Protein AF-0000000078269545 (afdb_homodimer)

Radius of gyration: 24.34 Å; Cα contacts (8 Å, |Δi|>4): 1050; chains: 2; bounding box: 61×66×59 Å

Secondary structure (DSSP, 8-state):
-----EEPPPPTT-HHHHHHHHT----HHHHHHHHHHHHHHHHHH----EEEE--SSHHHHHHHHHHHHTT--EEEEB---TT--HHHHHHHHHHHHHH-BPPTT----SB---HHHHHHHHHHHHHHS----HHHHHHHHHHHHHHHHHHHHHHTT-EEBP---HHHHHHT-S-TTTS--SEETTTTS-HHHHHHHHHHHHTT-S--HHHHHHHHSPP--SSSS-S-HHHHHT-S-HHHHHHHHHHHHHHHHHHHHSPPPHHHHHHHHHHTTSHHHHHHHH-HHHHH-SEEE-GGGS--/-----EEPPPPTT-HHHHHHHHT----HHHHHHHHHHHHHHHHHHT---EEEE--SSHHHHHHHHHHHHTT--EEEEB---TT--HHHHHHHHHHHHHH-BPPTT----SB---HHHHHHHHHHHHHHS----HHHHHHHHHHHHHHHHHHHHHHTT-EEBP---HHHHHHT-S-TTTS--SEETTTTS-HHHHHHHHHHHHTT-S--HHHHHHHHSPP--SSSS-S-HHHHHT-S-HHHHHHHHHHHHHHHHHHHHSPPPHHHHHHHHHHTTSHHHHHHHH-HHHHH-SEEE-GGGS--

Solvent-accessible surface area (backbone atoms only — not comparable to full-atom values): 31669 Å² total; per-residue (Å²): 130,80,55,47,48,72,46,75,81,79,58,90,83,42,32,67,60,53,46,55,40,69,61,59,71,66,45,72,52,42,53,50,30,53,54,44,27,56,53,49,49,39,62,74,68,68,42,65,30,38,22,36,68,26,64,26,38,45,51,33,34,42,52,39,46,48,32,35,75,69,70,42,44,25,46,57,32,23,65,45,42,84,61,45,47,71,68,40,49,49,42,11,46,43,35,40,70,73,28,61,34,49,48,91,92,55,86,67,78,39,71,44,77,41,34,67,61,47,51,50,52,53,48,56,49,39,73,71,47,71,75,79,46,61,65,54,53,23,41,49,52,40,29,52,53,33,55,53,43,52,48,53,11,58,73,58,47,32,38,29,45,26,58,53,29,23,58,35,60,53,33,42,67,63,38,85,72,13,71,60,36,51,35,20,71,39,33,51,36,37,58,65,34,50,54,49,40,42,55,58,48,38,74,70,43,96,72,34,61,46,50,51,52,18,66,72,45,80,59,56,82,63,44,62,73,62,91,29,45,44,68,75,38,60,42,92,40,67,63,53,48,52,50,54,48,48,53,45,32,50,51,52,46,44,44,75,77,39,86,61,51,72,68,55,48,51,50,48,55,55,45,49,69,34,42,47,46,36,30,31,72,72,28,50,66,71,74,67,49,52,46,29,36,39,67,75,63,38,78,107,130,80,53,48,48,72,46,77,79,78,57,90,83,42,31,67,59,53,46,54,41,69,61,58,70,65,44,71,53,42,52,50,30,53,53,43,28,56,53,49,48,37,63,74,68,69,43,66,29,38,21,34,68,26,63,25,37,44,51,34,32,41,53,41,44,48,32,36,74,68,70,42,43,25,45,57,32,22,65,47,42,84,60,46,48,70,67,40,50,50,41,9,44,45,33,39,71,73,27,60,34,50,48,93,91,55,86,67,77,40,71,44,77,40,34,67,59,49,50,52,54,52,48,57,48,37,74,70,46,71,76,79,46,61,66,53,51,23,41,49,51,40,30,52,52,32,54,51,43,53,50,53,10,59,73,57,47,32,40,30,45,26,57,52,29,23,59,34,60,54,33,42,65,63,40,87,70,14,71,58,36,51,35,20,71,40,33,50,37,36,58,64,33,49,55,51,41,41,54,58,47,37,76,72,42,96,74,33,61,47,52,51,53,18,65,70,46,82,60,56,84,64,44,62,72,64,91,30,45,44,68,75,38,61,42,93,42,67,63,53,47,52,48,54,50,48,53,45,32,50,52,51,47,45,45,76,78,37,85,62,51,72,66,52,48,52,48,49,55,54,46,50,69,35,42,48,46,37,30,31,72,73,29,49,65,72,73,66,47,53,44,28,35,38,66,77,62,37,80,106

Organism: Desulfomicrobium norvegicum (strain DSM 1741 / NCIMB 8310) (NCBI:txid52561)

Structure (mmCIF, N/CA/C/O backbone):
data_AF-0000000078269545-model_v1
#
loop_
_entity.id
_entity.type
_entity.pdbx_description
1 polymer 'NH(3)-dependent NAD(+) synthetase'
#
loop_
_atom_site.group_PDB
_atom_site.id
_atom_site.type_symbol
_atom_site.label_atom_id
_atom_site.label_alt_id
_atom_site.label_comp_id
_atom_site.label_asym_id
_atom_site.label_entity_id
_atom_site.label_seq_id
_atom_site.pdbx_PDB_ins_code
_atom_site.Cartn_x
_atom_site.Cartn_y
_atom_site.Cartn_z
_atom_site.occupancy
_atom_site.B_iso_or_equiv
_atom_site.auth_seq_id
_atom_site.auth_comp_id
_atom_site.auth_asym_id
_atom_site.auth_atom_id
_atom_site.pdbx_PDB_model_num
ATOM 1 N N . MET A 1 1 ? 18.266 13.617 22.672 1 39.69 1 MET A N 1
ATOM 2 C CA . MET A 1 1 ? 16.922 13.102 22.859 1 39.69 1 MET A CA 1
ATOM 3 C C . MET A 1 1 ? 16.641 11.945 21.906 1 39.69 1 MET A C 1
ATOM 5 O O . MET A 1 1 ? 17.078 11.969 20.75 1 39.69 1 MET A O 1
ATOM 9 N N . ALA A 1 2 ? 16.234 10.906 22.422 1 49.22 2 ALA A N 1
ATOM 10 C CA . ALA A 1 2 ? 16.047 9.68 21.641 1 49.22 2 ALA A CA 1
ATOM 11 C C . ALA A 1 2 ? 15 9.859 20.547 1 49.22 2 ALA A C 1
ATOM 13 O O . ALA A 1 2 ? 13.992 10.539 20.766 1 49.22 2 ALA A O 1
ATOM 14 N N . ALA A 1 3 ? 15.336 9.664 19.297 1 65 3 ALA A N 1
ATOM 15 C CA . ALA A 1 3 ? 14.391 9.711 18.188 1 65 3 ALA A CA 1
ATOM 16 C C . ALA A 1 3 ? 13.109 8.945 18.516 1 65 3 ALA A C 1
ATOM 18 O O . ALA A 1 3 ? 13.133 8.008 19.312 1 65 3 ALA A O 1
ATOM 19 N N . LEU A 1 4 ? 11.938 9.547 18.234 1 76.12 4 LEU A N 1
ATOM 20 C CA . LEU A 1 4 ? 10.648 8.898 18.438 1 76.12 4 LEU A CA 1
ATOM 21 C C . LEU A 1 4 ? 10.664 7.469 17.906 1 76.12 4 LEU A C 1
ATOM 23 O O . LEU A 1 4 ? 11.234 7.207 16.844 1 76.12 4 LEU A O 1
ATOM 27 N N . PRO A 1 5 ? 10.133 6.668 18.688 1 81.44 5 PRO A N 1
ATOM 28 C CA . PRO A 1 5 ? 10.07 5.277 18.219 1 81.44 5 PRO A CA 1
ATOM 29 C C . PRO A 1 5 ? 9.031 5.062 17.141 1 81.44 5 PRO A C 1
ATOM 31 O O . PRO A 1 5 ? 8.156 5.91 16.938 1 81.44 5 PRO A O 1
ATOM 34 N N . ARG A 1 6 ? 9.195 4.016 16.469 1 86.12 6 ARG A N 1
ATOM 35 C CA . ARG A 1 6 ? 8.211 3.566 15.484 1 86.12 6 ARG A CA 1
ATOM 36 C C . ARG A 1 6 ? 7.086 2.791 16.156 1 86.12 6 ARG A C 1
ATOM 38 O O . ARG A 1 6 ? 7.254 2.285 17.281 1 86.12 6 ARG A O 1
ATOM 45 N N . MET A 1 7 ? 5.965 2.793 15.508 1 84.12 7 MET A N 1
ATOM 46 C CA . MET A 1 7 ? 4.883 1.938 15.992 1 84.12 7 MET A CA 1
ATOM 47 C C . MET A 1 7 ? 4.023 1.438 14.836 1 84.12 7 MET A C 1
ATOM 49 O O . MET A 1 7 ? 4.082 1.985 13.734 1 84.12 7 MET A O 1
ATOM 53 N N . GLU A 1 8 ? 3.271 0.365 15.133 1 86.75 8 GLU A N 1
ATOM 54 C CA . GLU A 1 8 ? 2.332 -0.185 14.156 1 86.75 8 GLU A CA 1
ATOM 55 C C . GLU A 1 8 ? 1.019 0.593 14.156 1 86.75 8 GLU A C 1
ATOM 57 O O . GLU A 1 8 ? 0.672 1.235 15.156 1 86.75 8 GLU A O 1
ATOM 62 N N . CYS A 1 9 ? 0.39 0.552 13.023 1 91.62 9 CYS A N 1
ATOM 63 C CA . CYS A 1 9 ? -0.946 1.136 12.977 1 91.62 9 CYS A CA 1
ATOM 64 C C . CYS A 1 9 ? -1.859 0.495 14.016 1 91.62 9 CYS A C 1
ATOM 66 O O . CYS A 1 9 ? -1.91 -0.73 14.133 1 91.62 9 CYS A O 1
ATOM 68 N N . PRO A 1 10 ? -2.59 1.271 14.789 1 94.19 10 PRO A N 1
ATOM 69 C CA . PRO A 1 10 ? -3.502 0.686 15.773 1 94.19 10 PRO A CA 1
ATOM 70 C C . PRO A 1 10 ? -4.598 -0.167 15.133 1 94.19 10 PRO A C 1
ATOM 72 O O . PRO A 1 10 ? -5.082 0.161 14.047 1 94.19 10 PRO A O 1
ATOM 75 N N . ARG A 1 11 ? -4.922 -1.217 15.828 1 94 11 ARG A N 1
ATOM 76 C CA . ARG A 1 11 ? -6.102 -1.974 15.422 1 94 11 ARG A CA 1
ATOM 77 C C . ARG A 1 11 ? -7.375 -1.155 15.617 1 94 11 ARG A C 1
ATOM 79 O O . ARG A 1 11 ? -7.465 -0.354 16.547 1 94 11 ARG A O 1
ATOM 86 N N . ASP A 1 12 ? -8.352 -1.466 14.875 1 95.62 12 ASP A N 1
ATOM 87 C CA . ASP A 1 12 ? -9.578 -0.68 14.914 1 95.62 12 ASP A CA 1
ATOM 88 C C . ASP A 1 12 ? -10.242 -0.772 16.281 1 95.62 12 ASP A C 1
ATOM 90 O O . ASP A 1 12 ? -10.898 0.176 16.734 1 95.62 12 ASP A O 1
ATOM 94 N N . ASP A 1 13 ? -10.07 -1.902 16.969 1 96.06 13 ASP A N 1
ATOM 95 C CA . ASP A 1 13 ? -10.773 -2.104 18.219 1 96.06 13 ASP A CA 1
ATOM 96 C C . ASP A 1 13 ? -9.898 -1.71 19.406 1 96.06 13 ASP A C 1
ATOM 98 O O . ASP A 1 13 ? -10.266 -1.96 20.562 1 96.06 13 ASP A O 1
ATOM 102 N N . ASP A 1 14 ? -8.727 -1.165 19.156 1 96.94 14 ASP A N 1
ATOM 103 C CA . ASP A 1 14 ? -7.883 -0.679 20.234 1 96.94 14 ASP A CA 1
ATOM 104 C C . ASP A 1 14 ? -8.258 0.746 20.641 1 96.94 14 ASP A C 1
ATOM 106 O O . ASP A 1 14 ? -7.465 1.673 20.484 1 96.94 14 ASP A O 1
ATOM 110 N N . PHE A 1 15 ? -9.414 0.857 21.25 1 97.88 15 PHE A N 1
ATOM 111 C CA . PHE A 1 15 ? -10.016 2.15 21.547 1 97.88 15 PHE A CA 1
ATOM 112 C C . PHE A 1 15 ? -9.164 2.932 22.531 1 97.88 15 PHE A C 1
ATOM 114 O O . PHE A 1 15 ? -9.094 4.16 22.469 1 97.88 15 PHE A O 1
ATOM 121 N N . ALA A 1 16 ? -8.523 2.27 23.453 1 97.62 16 ALA A N 1
ATOM 122 C CA . ALA A 1 16 ? -7.656 2.941 24.406 1 97.62 16 ALA A CA 1
ATOM 123 C C . ALA A 1 16 ? -6.492 3.637 23.719 1 97.62 16 ALA A C 1
ATOM 125 O O . ALA A 1 16 ? -6.168 4.785 24.031 1 97.62 16 ALA A O 1
ATOM 126 N N . LEU A 1 17 ? -5.891 2.934 22.797 1 97.56 17 LEU A N 1
ATOM 127 C CA . LEU A 1 17 ? -4.77 3.508 22.062 1 97.56 17 LEU A CA 1
ATOM 128 C C . LEU A 1 17 ? -5.223 4.684 21.203 1 97.56 17 LEU A C 1
ATOM 130 O O . LEU A 1 17 ? -4.527 5.699 21.125 1 97.56 17 LEU A O 1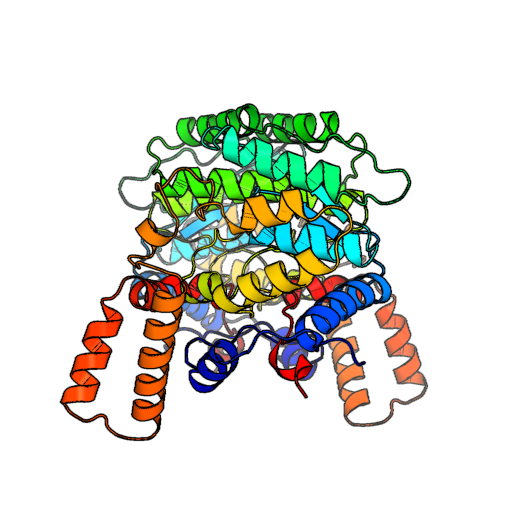
ATOM 134 N N . TRP A 1 18 ? -6.383 4.551 20.578 1 98.31 18 TRP A N 1
ATOM 135 C CA . TRP A 1 18 ? -6.922 5.652 19.797 1 98.31 18 TRP A CA 1
ATOM 136 C C . TRP A 1 18 ? -7.141 6.887 20.656 1 98.31 18 TRP A C 1
ATOM 138 O O . TRP A 1 18 ? -6.836 8.008 20.25 1 98.31 18 TRP A O 1
ATOM 148 N N . LEU A 1 19 ? -7.66 6.691 21.844 1 98.44 19 LEU A N 1
ATOM 149 C CA . LEU A 1 19 ? -7.887 7.793 22.766 1 98.44 19 LEU A CA 1
ATOM 150 C C . LEU A 1 19 ? -6.57 8.438 23.188 1 98.44 19 LEU A C 1
ATOM 152 O O . LEU A 1 19 ? -6.473 9.664 23.281 1 98.44 19 LEU A O 1
ATOM 156 N N . ASP A 1 20 ? -5.547 7.605 23.422 1 97.81 20 ASP A N 1
ATOM 157 C CA . ASP A 1 20 ? -4.227 8.125 23.75 1 97.81 20 ASP A CA 1
ATOM 158 C C . ASP A 1 20 ? -3.691 9.031 22.641 1 97.81 20 ASP A C 1
ATOM 160 O O . ASP A 1 20 ? -3.117 10.086 22.922 1 97.81 20 ASP A O 1
ATOM 164 N N . LEU A 1 21 ? -3.852 8.602 21.422 1 98 21 LEU A N 1
ATOM 165 C CA . LEU A 1 21 ? -3.355 9.352 20.266 1 98 21 LEU A CA 1
ATOM 166 C C . LEU A 1 21 ? -4.121 10.664 20.109 1 98 21 LEU A C 1
ATOM 168 O O . LEU A 1 21 ? -3.531 11.703 19.797 1 98 21 LEU A O 1
ATOM 172 N N . LEU A 1 22 ? -5.426 10.602 20.375 1 98.31 22 LEU A N 1
ATOM 173 C CA . LEU A 1 22 ? -6.254 11.797 20.266 1 98.31 22 LEU A CA 1
ATOM 174 C C . LEU A 1 22 ? -5.949 12.781 21.391 1 98.31 22 LEU A C 1
ATOM 176 O O . LEU A 1 22 ? -6.34 13.945 21.328 1 98.31 22 LEU A O 1
ATOM 180 N N . ALA A 1 23 ? -5.234 12.359 22.406 1 97.44 23 ALA A N 1
ATOM 181 C CA . ALA A 1 23 ? -4.945 13.195 23.562 1 97.44 23 ALA A CA 1
ATOM 182 C C . ALA A 1 23 ? -3.566 13.844 23.453 1 97.44 23 ALA A C 1
ATOM 184 O O . ALA A 1 23 ? -3.15 14.594 24.328 1 97.44 23 ALA A O 1
ATOM 185 N N . ILE A 1 24 ? -2.906 13.547 22.406 1 96.44 24 ILE A N 1
ATOM 186 C CA . ILE A 1 24 ? -1.592 14.141 22.172 1 96.44 24 ILE A CA 1
ATOM 187 C C . ILE A 1 24 ? -1.706 15.664 22.188 1 96.44 24 ILE A C 1
ATOM 189 O O . ILE A 1 24 ? -2.617 16.234 21.594 1 96.44 24 ILE A O 1
ATOM 193 N N . GLU A 1 25 ? -0.788 16.328 22.844 1 95.94 25 GLU A N 1
ATOM 194 C CA . GLU A 1 25 ? -0.771 17.781 22.938 1 95.94 25 GLU A CA 1
ATOM 195 C C . GLU A 1 25 ? 0.39 18.375 22.141 1 95.94 25 GLU A C 1
ATOM 197 O O . GLU A 1 25 ? 1.48 17.797 22.109 1 95.94 25 GLU A O 1
ATOM 202 N N . PRO A 1 26 ? 0.108 19.516 21.516 1 96.81 26 PRO A N 1
ATOM 203 C CA . PRO A 1 26 ? 1.213 20.188 20.844 1 96.81 26 PRO A CA 1
ATOM 204 C C . PRO A 1 26 ? 2.266 20.719 21.812 1 96.81 26 PRO A C 1
ATOM 206 O O . PRO A 1 26 ? 1.926 21.188 22.891 1 96.81 26 PRO A O 1
ATOM 209 N N . SER A 1 27 ? 3.492 20.594 21.5 1 96.44 27 SER A N 1
ATOM 210 C CA . SER A 1 27 ? 4.598 21.125 22.297 1 96.44 27 SER A CA 1
ATOM 211 C C . SER A 1 27 ? 5.848 21.312 21.438 1 96.44 27 SER A C 1
ATOM 213 O O . SER A 1 27 ? 5.977 20.703 20.375 1 96.44 27 SER A O 1
ATOM 215 N N . GLU A 1 28 ? 6.723 22.172 21.953 1 96 28 GLU A N 1
ATOM 216 C CA . GLU A 1 28 ? 8.023 22.344 21.312 1 96 28 GLU A CA 1
ATOM 217 C C . GLU A 1 28 ? 8.805 21.031 21.281 1 96 28 GLU A C 1
ATOM 219 O O . GLU A 1 28 ? 9.523 20.75 20.312 1 96 28 GLU A O 1
ATOM 224 N N . GLN A 1 29 ? 8.625 20.297 22.297 1 95.25 29 GLN A N 1
ATOM 225 C CA . GLN A 1 29 ? 9.32 19.016 22.391 1 95.25 29 GLN A CA 1
ATOM 226 C C . GLN A 1 29 ? 8.852 18.062 21.297 1 95.25 29 GLN A C 1
ATOM 228 O O . GLN A 1 29 ? 9.664 17.375 20.688 1 95.25 29 GLN A O 1
ATOM 233 N N . LEU A 1 30 ? 7.555 18 21.062 1 96.25 30 LEU A N 1
ATOM 234 C CA . LEU A 1 30 ? 7.027 17.141 20 1 96.25 30 LEU A CA 1
ATOM 235 C C . LEU A 1 30 ? 7.527 17.594 18.641 1 96.25 30 LEU A C 1
ATOM 237 O O . LEU A 1 30 ? 7.918 16.766 17.812 1 96.25 30 LEU A O 1
ATOM 241 N N . LEU A 1 31 ? 7.535 18.891 18.438 1 97.31 31 LEU A N 1
ATOM 242 C CA . LEU A 1 31 ? 8.031 19.438 17.188 1 97.31 31 LEU A CA 1
ATOM 243 C C . LEU A 1 31 ? 9.492 19.047 16.953 1 97.31 31 LEU A C 1
ATOM 245 O O . LEU A 1 31 ? 9.844 18.578 15.867 1 97.31 31 LEU A O 1
ATOM 249 N N . ASP A 1 32 ? 10.312 19.172 17.969 1 96.38 32 ASP A N 1
ATOM 250 C CA . ASP A 1 32 ? 11.727 18.812 17.875 1 96.38 32 ASP A CA 1
ATOM 251 C C . ASP A 1 32 ? 11.898 17.312 17.656 1 96.38 32 ASP A C 1
ATOM 253 O O . ASP A 1 32 ? 12.75 16.891 16.875 1 96.38 32 ASP A O 1
ATOM 257 N N . ALA A 1 33 ? 11.102 16.547 18.328 1 95.69 33 ALA A N 1
ATOM 258 C CA . ALA A 1 33 ? 11.188 15.094 18.234 1 95.69 33 ALA A CA 1
ATOM 259 C C . ALA A 1 33 ? 10.844 14.625 16.828 1 95.69 33 ALA A C 1
ATOM 261 O O . ALA A 1 33 ? 11.445 13.664 16.328 1 95.69 33 ALA A O 1
ATOM 262 N N . LEU A 1 34 ? 9.891 15.219 16.219 1 96.56 34 LEU A N 1
ATOM 263 C CA . LEU A 1 34 ? 9.539 14.883 14.844 1 96.56 34 LEU A CA 1
ATOM 264 C C . LEU A 1 34 ? 10.711 15.164 13.898 1 96.56 34 LEU A C 1
ATOM 266 O O . LEU A 1 34 ? 11.047 14.328 13.055 1 96.56 34 LEU A O 1
ATOM 270 N N . GLY A 1 35 ? 11.312 16.344 14.023 1 96.56 35 GLY A N 1
ATOM 271 C CA . GLY A 1 35 ? 12.484 16.672 13.234 1 96.56 35 GLY A CA 1
ATOM 272 C C . GLY A 1 35 ? 13.641 15.711 13.461 1 96.56 35 GLY A C 1
ATOM 273 O O . GLY A 1 35 ? 14.289 15.281 12.5 1 96.56 35 GLY A O 1
ATOM 274 N N . ASP A 1 36 ? 13.883 15.367 14.766 1 95.81 36 ASP A N 1
ATOM 275 C CA . ASP A 1 36 ? 14.938 14.422 15.109 1 95.81 36 ASP A CA 1
ATOM 276 C C . ASP A 1 36 ? 14.688 13.062 14.461 1 95.81 36 ASP A C 1
ATOM 278 O O . ASP A 1 36 ? 15.625 12.422 13.969 1 95.81 36 ASP A O 1
ATOM 282 N N . PHE A 1 37 ? 13.477 12.641 14.484 1 96.38 37 PHE A N 1
ATOM 283 C CA . PHE A 1 37 ? 13.125 11.359 13.875 1 96.38 37 PHE A CA 1
ATOM 284 C C . PHE A 1 37 ? 13.461 11.352 12.391 1 96.38 37 PHE A C 1
ATOM 286 O O . PHE A 1 37 ? 14.078 10.406 11.891 1 96.38 37 PHE A O 1
ATOM 293 N N . LEU A 1 38 ? 13.047 12.344 11.695 1 96.75 38 LEU A N 1
ATOM 294 C CA . LEU A 1 38 ? 13.258 12.422 10.25 1 96.75 38 LEU A CA 1
ATOM 295 C C . LEU A 1 38 ? 14.742 12.438 9.914 1 96.75 38 LEU A C 1
ATOM 297 O O . LEU A 1 38 ? 15.18 11.781 8.961 1 96.75 38 LEU A O 1
ATOM 301 N N . GLN A 1 39 ? 15.492 13.164 10.703 1 96.19 39 GLN A N 1
ATOM 302 C CA . GLN A 1 39 ? 16.938 13.219 10.5 1 96.19 39 GLN A CA 1
ATOM 303 C C . GLN A 1 39 ? 17.578 11.859 10.742 1 96.19 39 GLN A C 1
ATOM 305 O O . GLN A 1 39 ? 18.375 11.383 9.93 1 96.19 39 GLN A O 1
ATOM 310 N N . GLU A 1 40 ? 17.234 11.258 11.812 1 94.81 40 GLU A N 1
ATOM 311 C CA . GLU A 1 40 ? 17.812 9.984 12.195 1 94.81 40 GLU A CA 1
ATOM 312 C C . GLU A 1 40 ? 17.422 8.875 11.219 1 94.81 40 GLU A C 1
ATOM 314 O O . GLU A 1 40 ? 18.219 8.008 10.891 1 94.81 40 GLU A O 1
ATOM 319 N N . TYR A 1 41 ? 16.172 8.891 10.82 1 94.31 41 TYR A N 1
ATOM 320 C CA . TYR A 1 41 ? 15.703 7.871 9.891 1 94.31 41 TYR A CA 1
ATOM 321 C C . TYR A 1 41 ? 16.5 7.918 8.586 1 94.31 41 TYR A C 1
ATOM 323 O O . TYR A 1 41 ? 16.938 6.883 8.078 1 94.31 41 TYR A O 1
ATOM 331 N N . LEU A 1 42 ? 16.656 9.062 8.062 1 94 42 LEU A N 1
ATOM 332 C CA . LEU A 1 42 ? 17.391 9.195 6.812 1 94 42 LEU A CA 1
ATOM 333 C C . LEU A 1 42 ? 18.828 8.719 6.98 1 94 42 LEU A C 1
ATOM 335 O O . LEU A 1 42 ? 19.359 8.008 6.129 1 94 42 LEU A O 1
ATOM 339 N N . ARG A 1 43 ? 19.438 9.086 8.023 1 92.94 43 ARG A N 1
ATOM 340 C CA . ARG A 1 43 ? 20.828 8.727 8.297 1 92.94 43 ARG A CA 1
ATOM 341 C C . ARG A 1 43 ? 20.969 7.215 8.477 1 92.94 43 ARG A C 1
ATOM 343 O O . ARG A 1 43 ? 21.844 6.59 7.855 1 92.94 43 ARG A O 1
ATOM 350 N N . SER A 1 44 ? 20.094 6.637 9.211 1 91.88 44 SER A N 1
ATOM 351 C CA . SER A 1 44 ? 20.25 5.238 9.602 1 91.88 44 SER A CA 1
ATOM 352 C C . SER A 1 44 ? 19.797 4.305 8.477 1 91.88 44 SER A C 1
ATOM 354 O O . SER A 1 44 ? 20.266 3.172 8.383 1 91.88 44 SER A O 1
ATOM 356 N N . SER A 1 45 ? 18.906 4.75 7.629 1 90.69 45 SER A N 1
ATOM 357 C CA . SER A 1 45 ? 18.391 3.918 6.547 1 90.69 45 SER A CA 1
ATOM 358 C C . SER A 1 45 ? 19.375 3.867 5.379 1 90.69 45 SER A C 1
ATOM 360 O O . SER A 1 45 ? 19.281 2.99 4.52 1 90.69 45 SER A O 1
ATOM 362 N N . GLY A 1 46 ? 20.266 4.805 5.324 1 90.88 46 GLY A N 1
ATOM 363 C CA . GLY A 1 46 ? 21.188 4.895 4.203 1 90.88 46 GLY A CA 1
ATOM 364 C C . GLY A 1 46 ? 20.562 5.531 2.973 1 90.88 46 GLY A C 1
ATOM 365 O O . GLY A 1 46 ? 21.219 5.617 1.924 1 90.88 46 GLY A O 1
ATOM 366 N N . LEU A 1 47 ? 19.375 5.949 3.041 1 93.12 47 LEU A N 1
ATOM 367 C CA . LEU A 1 47 ? 18.703 6.66 1.954 1 93.12 47 LEU A CA 1
ATOM 368 C C . LEU A 1 47 ? 19.266 8.07 1.812 1 93.12 47 LEU A C 1
ATOM 370 O O . LEU A 1 47 ? 19.828 8.617 2.76 1 93.12 47 LEU A O 1
ATOM 374 N N . LYS A 1 48 ? 19.031 8.688 0.681 1 94.44 48 LYS A N 1
ATOM 375 C CA . LYS A 1 48 ? 19.719 9.945 0.383 1 94.44 48 LYS A CA 1
ATOM 376 C C . LYS A 1 48 ? 18.781 11.141 0.559 1 94.44 48 LYS A C 1
ATOM 378 O O . LYS A 1 48 ? 19.234 12.25 0.822 1 94.44 48 LYS A O 1
ATOM 383 N N . THR A 1 49 ? 17.484 10.891 0.349 1 96.75 49 THR A N 1
ATOM 384 C CA . THR A 1 49 ? 16.578 12.031 0.34 1 96.75 49 THR A CA 1
ATOM 385 C C . THR A 1 49 ? 15.141 11.586 0.547 1 96.75 49 THR A C 1
ATOM 387 O O . THR A 1 49 ? 14.805 10.43 0.289 1 96.75 49 THR A O 1
ATOM 390 N N . TYR A 1 50 ? 14.367 12.445 1.091 1 97.38 50 TYR A N 1
ATOM 391 C CA . TYR A 1 50 ? 12.922 12.281 1.034 1 97.38 50 TYR A CA 1
ATOM 392 C C . TYR A 1 50 ? 12.359 12.82 -0.276 1 97.38 50 TYR A C 1
ATOM 394 O O . TYR A 1 50 ? 12.93 13.75 -0.866 1 97.38 50 TYR A O 1
ATOM 402 N N . VAL A 1 51 ? 11.312 12.227 -0.78 1 97.44 51 VAL A N 1
ATOM 403 C CA . VAL A 1 51 ? 10.547 12.711 -1.922 1 97.44 51 VAL A CA 1
ATOM 404 C C . VAL A 1 51 ? 9.094 12.938 -1.511 1 97.44 51 VAL A C 1
ATOM 406 O O . VAL A 1 51 ? 8.477 12.07 -0.879 1 97.44 51 VAL A O 1
ATOM 409 N N . MET A 1 52 ? 8.531 14.109 -1.823 1 96.94 52 MET A N 1
ATOM 410 C CA . MET A 1 52 ? 7.172 14.383 -1.368 1 96.94 52 MET A CA 1
ATOM 411 C C . MET A 1 52 ? 6.441 15.297 -2.348 1 96.94 52 MET A C 1
ATOM 413 O O . MET A 1 52 ? 7.078 16.047 -3.082 1 96.94 52 MET A O 1
ATOM 417 N N . GLY A 1 53 ? 5.137 15.109 -2.416 1 96.94 53 GLY A N 1
ATOM 418 C CA . GLY A 1 53 ? 4.277 16.047 -3.117 1 96.94 53 GLY A CA 1
ATOM 419 C C . GLY A 1 53 ? 3.881 17.25 -2.271 1 96.94 53 GLY A C 1
ATOM 420 O O . GLY A 1 53 ? 3.635 17.109 -1.071 1 96.94 53 GLY A O 1
ATOM 421 N N . LEU A 1 54 ? 3.879 18.391 -2.912 1 96.88 54 LEU A N 1
ATOM 422 C CA . LEU A 1 54 ? 3.486 19.625 -2.248 1 96.88 54 LEU A CA 1
ATOM 423 C C . LEU A 1 54 ? 2.158 20.141 -2.795 1 96.88 54 LEU A C 1
ATOM 425 O O . LEU A 1 54 ? 2.107 20.688 -3.896 1 96.88 54 LEU A O 1
ATOM 429 N N . SER A 1 55 ? 1.129 20.016 -2.01 1 93.88 55 SER A N 1
ATOM 430 C CA . SER A 1 55 ? -0.226 20.297 -2.465 1 93.88 55 SER A CA 1
ATOM 431 C C . SER A 1 55 ? -0.598 21.766 -2.195 1 93.88 55 SER A C 1
ATOM 433 O O . SER A 1 55 ? -1.582 22.266 -2.738 1 93.88 55 SER A O 1
ATOM 435 N N . GLY A 1 56 ? 0.148 22.375 -1.318 1 92.81 56 GLY A N 1
ATOM 436 C CA . GLY A 1 56 ? -0.233 23.703 -0.855 1 92.81 56 GLY A CA 1
ATOM 437 C C . GLY A 1 56 ? -1.127 23.672 0.369 1 92.81 56 GLY A C 1
ATOM 438 O O . GLY A 1 56 ? -1.443 24.719 0.939 1 92.81 56 GLY A O 1
ATOM 439 N N . GLY A 1 57 ? -1.516 22.516 0.751 1 95.38 57 GLY A N 1
ATOM 440 C CA . GLY A 1 57 ? -2.234 22.359 2.008 1 95.38 57 GLY A CA 1
ATOM 441 C C . GLY A 1 57 ? -1.319 22.328 3.217 1 95.38 57 GLY A C 1
ATOM 442 O O . GLY A 1 57 ? -0.095 22.328 3.076 1 95.38 57 GLY A O 1
ATOM 443 N N . ILE A 1 58 ? -1.87 22.266 4.367 1 97.31 58 ILE A N 1
ATOM 444 C CA . ILE A 1 58 ? -1.129 22.453 5.609 1 97.31 58 ILE A CA 1
ATOM 445 C C . ILE A 1 58 ? -0.237 21.234 5.863 1 97.31 58 ILE A C 1
ATOM 447 O O . ILE A 1 58 ? 0.88 21.375 6.367 1 97.31 58 ILE A O 1
ATOM 451 N N . ASP A 1 59 ? -0.646 20.047 5.5 1 97.88 59 ASP A N 1
ATOM 452 C CA . ASP A 1 59 ? 0.109 18.844 5.836 1 97.88 59 ASP A CA 1
ATOM 453 C C . ASP A 1 59 ? 1.467 18.828 5.141 1 97.88 59 ASP A C 1
ATOM 455 O O . ASP A 1 59 ? 2.508 18.75 5.797 1 97.88 59 ASP A O 1
ATOM 459 N N . SER A 1 60 ? 1.438 18.953 3.822 1 97.75 60 SER A N 1
ATOM 460 C CA . SER A 1 60 ? 2.676 18.922 3.051 1 97.75 60 SER A CA 1
ATOM 461 C C . SER A 1 60 ? 3.523 20.172 3.32 1 97.75 60 SER A C 1
ATOM 463 O O . SER A 1 60 ? 4.754 20.078 3.369 1 97.75 60 SER A O 1
ATOM 465 N N . SER A 1 61 ? 2.893 21.312 3.545 1 98.44 61 SER A N 1
ATOM 466 C CA . SER A 1 61 ? 3.615 22.547 3.801 1 98.44 61 SER A CA 1
ATOM 467 C C . SER A 1 61 ? 4.328 22.5 5.148 1 98.44 61 SER A C 1
ATOM 469 O O . SER A 1 61 ? 5.465 22.969 5.27 1 98.44 61 SER A O 1
ATOM 471 N N . PHE A 1 62 ? 3.664 21.953 6.141 1 98.81 62 PHE A N 1
ATOM 472 C CA . PHE A 1 62 ? 4.266 21.812 7.461 1 98.81 62 PHE A CA 1
ATOM 473 C C . PHE A 1 62 ? 5.52 20.953 7.391 1 98.81 62 PHE A C 1
ATOM 475 O O . PHE A 1 62 ? 6.574 21.344 7.902 1 98.81 62 PHE A O 1
ATOM 482 N N . LEU A 1 63 ? 5.441 19.828 6.75 1 98.69 63 LEU A N 1
ATOM 483 C CA . LEU A 1 63 ? 6.574 18.906 6.668 1 98.69 63 LEU A CA 1
ATOM 484 C C . LEU A 1 63 ? 7.699 19.5 5.828 1 98.69 63 LEU A C 1
ATOM 486 O O . LEU A 1 63 ? 8.875 19.344 6.152 1 98.69 63 LEU A O 1
ATOM 490 N N . ALA A 1 64 ? 7.352 20.219 4.727 1 98.5 64 ALA A N 1
ATOM 491 C CA . ALA A 1 64 ? 8.367 20.906 3.932 1 98.5 64 ALA A CA 1
ATOM 492 C C . ALA A 1 64 ? 9.133 21.922 4.777 1 98.5 64 ALA A C 1
ATOM 494 O O . ALA A 1 64 ? 10.359 21.969 4.738 1 98.5 64 ALA A O 1
ATOM 495 N N . ALA A 1 65 ? 8.406 22.688 5.539 1 98.75 65 ALA A N 1
ATOM 496 C CA . ALA A 1 65 ? 9.008 23.719 6.395 1 98.75 65 ALA A CA 1
ATOM 497 C C . ALA A 1 65 ? 9.898 23.078 7.461 1 98.75 65 ALA A C 1
ATOM 499 O O . ALA A 1 65 ? 10.977 23.594 7.77 1 98.75 65 ALA A O 1
ATOM 500 N N . LEU A 1 66 ? 9.414 22 8.031 1 98.69 66 LEU A N 1
ATOM 501 C CA . LEU A 1 66 ? 10.18 21.297 9.055 1 98.69 66 LEU A CA 1
ATOM 502 C C . LEU A 1 66 ? 11.484 20.766 8.492 1 98.69 66 LEU A C 1
ATOM 504 O O . LEU A 1 66 ? 12.547 20.938 9.102 1 98.69 66 LEU A O 1
ATOM 508 N N . LEU A 1 67 ? 11.406 20.062 7.34 1 98.38 67 LEU A N 1
ATOM 509 C CA . LEU A 1 67 ? 12.609 19.562 6.691 1 98.38 67 LEU A CA 1
ATOM 510 C C . LEU A 1 67 ? 13.586 20.688 6.383 1 98.38 67 LEU A C 1
ATOM 512 O O . LEU A 1 67 ? 14.789 20.547 6.582 1 98.38 67 LEU A O 1
ATOM 516 N N . HIS A 1 68 ? 13.062 21.797 5.898 1 97.94 68 HIS A N 1
ATOM 517 C CA . HIS A 1 68 ? 13.867 22.984 5.605 1 97.94 68 HIS A CA 1
ATOM 518 C C . HIS A 1 68 ? 14.555 23.516 6.863 1 97.94 68 HIS A C 1
ATOM 520 O O . HIS A 1 68 ? 15.766 23.75 6.863 1 97.94 68 HIS A O 1
ATOM 526 N N . HIS A 1 69 ? 13.781 23.672 7.883 1 98.25 69 HIS A N 1
ATOM 527 C CA . HIS A 1 69 ? 14.289 24.203 9.141 1 98.25 69 HIS A CA 1
ATOM 528 C C . HIS A 1 69 ? 15.414 23.344 9.688 1 98.25 69 HIS A C 1
ATOM 530 O O . HIS A 1 69 ? 16.391 23.859 10.25 1 98.25 69 HIS A O 1
ATOM 536 N N . ARG A 1 70 ? 15.273 22.047 9.516 1 97.62 70 ARG A N 1
ATOM 537 C CA . ARG A 1 70 ? 16.234 21.094 10.047 1 97.62 70 ARG A CA 1
ATOM 538 C C . ARG A 1 70 ? 17.344 20.797 9.039 1 97.62 70 ARG A C 1
ATOM 540 O O . ARG A 1 70 ? 18.234 20 9.305 1 97.62 70 ARG A O 1
ATOM 547 N N . ARG A 1 71 ? 17.312 21.391 7.891 1 96.81 71 ARG A N 1
ATOM 548 C CA . ARG A 1 71 ? 18.281 21.234 6.809 1 96.81 71 ARG A CA 1
ATOM 549 C C . ARG A 1 71 ? 18.359 19.781 6.363 1 96.81 71 ARG A C 1
ATOM 551 O O . ARG A 1 71 ? 19.469 19.266 6.141 1 96.81 71 ARG A O 1
ATOM 558 N N . ILE A 1 72 ? 17.266 19.109 6.359 1 97.19 72 ILE A N 1
ATOM 559 C CA . ILE A 1 72 ? 17.156 17.734 5.879 1 97.19 72 ILE A CA 1
ATOM 560 C C . ILE A 1 72 ? 16.875 17.734 4.379 1 97.19 72 ILE A C 1
ATOM 562 O O . ILE A 1 72 ? 15.922 18.391 3.928 1 97.19 72 ILE A O 1
ATOM 566 N N . PRO A 1 73 ? 17.625 17.047 3.576 1 95.69 73 PRO A N 1
ATOM 567 C CA . PRO A 1 73 ? 17.422 17.047 2.127 1 95.69 73 PRO A CA 1
ATOM 568 C C . PRO A 1 73 ? 16.109 16.391 1.721 1 95.69 73 PRO A C 1
ATOM 570 O O . PRO A 1 73 ? 15.75 15.328 2.248 1 95.69 73 PRO A O 1
ATOM 573 N N . TYR A 1 74 ? 15.406 17.031 0.806 1 96.56 74 TYR A N 1
ATOM 574 C CA . TYR A 1 74 ? 14.219 16.422 0.224 1 96.56 74 TYR A CA 1
ATOM 575 C C . TYR A 1 74 ? 13.93 17 -1.154 1 96.56 74 TYR A C 1
ATOM 577 O O . TYR A 1 74 ? 14.336 18.125 -1.464 1 96.56 74 TYR A O 1
ATOM 585 N N . LEU A 1 75 ? 13.305 16.234 -2.02 1 95.69 75 LEU A N 1
ATOM 586 C CA . LEU A 1 75 ? 12.734 16.656 -3.297 1 95.69 75 LEU A CA 1
ATOM 587 C C . LEU A 1 75 ? 11.234 16.891 -3.17 1 95.69 75 LEU A C 1
ATOM 589 O O . LEU A 1 75 ? 10.477 15.977 -2.867 1 95.69 75 LEU A O 1
ATOM 593 N N . GLY A 1 76 ? 10.852 18.109 -3.312 1 96 76 GLY A N 1
ATOM 594 C CA . GLY A 1 76 ? 9.453 18.484 -3.27 1 96 76 GLY A CA 1
ATOM 595 C C . GLY A 1 76 ? 8.898 18.891 -4.625 1 96 76 GLY A C 1
ATOM 596 O O . GLY A 1 76 ? 9.539 19.641 -5.363 1 96 76 GLY A O 1
ATOM 597 N N . PHE A 1 77 ? 7.703 18.406 -4.973 1 96.44 77 PHE A N 1
ATOM 598 C CA . PHE A 1 77 ? 7.105 18.688 -6.27 1 96.44 77 PHE A CA 1
ATOM 599 C C . PHE A 1 77 ? 5.664 19.156 -6.113 1 96.44 77 PHE A C 1
ATOM 601 O O . PHE A 1 77 ? 4.879 18.516 -5.402 1 96.44 77 PHE A O 1
ATOM 608 N N . CYS A 1 78 ? 5.34 20.281 -6.707 1 96.62 78 CYS A N 1
ATOM 609 C CA . CYS A 1 78 ? 3.947 20.656 -6.914 1 96.62 78 CYS A CA 1
ATOM 610 C C . CYS A 1 78 ? 3.365 19.984 -8.148 1 96.62 78 CYS A C 1
ATOM 612 O O . CYS A 1 78 ? 3.816 20.219 -9.266 1 96.62 78 CYS A O 1
ATOM 614 N N . LEU A 1 79 ? 2.322 19.172 -7.961 1 96.94 79 LEU A N 1
ATOM 615 C CA . LEU A 1 79 ? 1.837 18.312 -9.023 1 96.94 79 LEU A CA 1
ATOM 616 C C . LEU A 1 79 ? 0.356 18.547 -9.297 1 96.94 79 LEU A C 1
ATOM 618 O O . LEU A 1 79 ? -0.464 17.641 -9.148 1 96.94 79 LEU A O 1
ATOM 622 N N . PRO A 1 80 ? 0.04 19.734 -9.773 1 96.56 80 PRO A N 1
ATOM 623 C CA . PRO A 1 80 ? -1.372 19.984 -10.062 1 96.56 80 PRO A CA 1
ATOM 624 C C . PRO A 1 80 ? -1.912 19.094 -11.18 1 96.56 80 PRO A C 1
ATOM 626 O O . PRO A 1 80 ? -1.177 18.734 -12.102 1 96.56 80 PRO A O 1
ATOM 629 N N . ILE A 1 81 ? -3.182 18.734 -10.992 1 95.69 81 ILE A N 1
ATOM 630 C CA . ILE A 1 81 ? -3.902 17.969 -12.008 1 95.69 81 ILE A CA 1
ATOM 631 C C . ILE A 1 81 ? -5.301 18.562 -12.195 1 95.69 81 ILE A C 1
ATOM 633 O O . ILE A 1 81 ? -6.094 18.594 -11.25 1 95.69 81 ILE A O 1
ATOM 637 N N . ALA A 1 82 ? -5.684 18.938 -13.344 1 85 82 ALA A N 1
ATOM 638 C CA . ALA A 1 82 ? -6.984 19.297 -13.914 1 85 82 ALA A CA 1
ATOM 639 C C . ALA A 1 82 ? -7.785 20.156 -12.938 1 85 82 ALA A C 1
ATOM 641 O O . ALA A 1 82 ? -8.086 21.328 -13.234 1 85 82 ALA A O 1
ATOM 642 N N . THR A 1 83 ? -8.094 19.703 -11.703 1 84.25 83 THR A N 1
ATOM 643 C CA . THR A 1 83 ? -9.094 20.312 -10.844 1 84.25 83 THR A CA 1
ATOM 644 C C . THR A 1 83 ? -8.43 21.172 -9.773 1 84.25 83 THR A C 1
ATOM 646 O O . THR A 1 83 ? -9.109 21.891 -9.031 1 84.25 83 THR A O 1
ATOM 649 N N . ASN A 1 84 ? -7.109 21.109 -9.68 1 91 84 ASN A N 1
ATOM 650 C CA . ASN A 1 84 ? -6.438 22 -8.742 1 91 84 ASN A CA 1
ATOM 651 C C . ASN A 1 84 ? -6.621 23.469 -9.133 1 91 84 ASN A C 1
ATOM 653 O O . ASN A 1 84 ? -6.496 23.812 -10.305 1 91 84 ASN A O 1
ATOM 657 N N . THR A 1 85 ? -6.895 24.297 -8.148 1 90 85 THR A N 1
ATOM 658 C CA . THR A 1 85 ? -7.086 25.719 -8.422 1 90 85 THR A CA 1
ATOM 659 C C . THR A 1 85 ? -5.742 26.438 -8.547 1 90 85 THR A C 1
ATOM 661 O O . THR A 1 85 ? -4.734 25.969 -8.008 1 90 85 THR A O 1
ATOM 664 N N . PRO A 1 86 ? -5.809 27.578 -9.203 1 92.25 86 PRO A N 1
ATOM 665 C CA . PRO A 1 86 ? -4.578 28.359 -9.273 1 92.25 86 PRO A CA 1
ATOM 666 C C . PRO A 1 86 ? -4.059 28.781 -7.898 1 92.25 86 PRO A C 1
ATOM 668 O O . PRO A 1 86 ? -2.844 28.828 -7.688 1 92.25 86 PRO A O 1
ATOM 671 N N . GLU A 1 87 ? -4.941 29.047 -6.996 1 92.31 87 GLU A N 1
ATOM 672 C CA . GLU A 1 87 ? -4.547 29.469 -5.652 1 92.31 87 GLU A CA 1
ATOM 673 C C . GLU A 1 87 ? -3.826 28.344 -4.918 1 92.31 87 GLU A C 1
ATOM 675 O O . GLU A 1 87 ? -2.805 28.562 -4.27 1 92.31 87 GLU A O 1
ATOM 680 N N . GLU A 1 88 ? -4.348 27.156 -5.027 1 91.31 88 GLU A N 1
ATOM 681 C CA . GLU A 1 88 ? -3.717 26 -4.41 1 91.31 88 GLU A CA 1
ATOM 682 C C . GLU A 1 88 ? -2.332 25.734 -5.004 1 91.31 88 GLU A C 1
ATOM 684 O O . GLU A 1 88 ? -1.378 25.469 -4.27 1 91.31 88 GLU A O 1
ATOM 689 N N . THR A 1 89 ? -2.316 25.812 -6.285 1 95 89 THR A N 1
ATOM 690 C CA . THR A 1 89 ? -1.062 25.578 -6.996 1 95 89 THR A CA 1
ATOM 691 C C . THR A 1 89 ? -0.02 26.625 -6.605 1 95 89 THR A C 1
ATOM 693 O O . THR A 1 89 ? 1.143 26.281 -6.367 1 95 89 THR A O 1
ATOM 696 N N . ALA A 1 90 ? -0.455 27.859 -6.523 1 95.94 90 ALA A N 1
ATOM 697 C CA . ALA A 1 90 ? 0.453 28.938 -6.16 1 95.94 90 ALA A CA 1
ATOM 698 C C . ALA A 1 90 ? 0.982 28.75 -4.738 1 95.94 90 ALA A C 1
ATOM 700 O O . ALA A 1 90 ? 2.15 29.031 -4.465 1 95.94 90 ALA A O 1
ATOM 701 N N . ARG A 1 91 ? 0.177 28.328 -3.84 1 96.38 91 ARG A N 1
ATOM 702 C CA . ARG A 1 91 ? 0.604 28.094 -2.465 1 96.38 91 ARG A CA 1
ATOM 703 C C . ARG A 1 91 ? 1.64 26.969 -2.406 1 96.38 91 ARG A C 1
ATOM 705 O O . ARG A 1 91 ? 2.666 27.109 -1.737 1 96.38 91 ARG A O 1
ATOM 712 N N . GLY A 1 92 ? 1.316 25.891 -3.107 1 96.19 92 GLY A N 1
ATOM 713 C CA . GLY A 1 92 ? 2.277 24.812 -3.172 1 96.19 92 GLY A CA 1
ATOM 714 C C . GLY A 1 92 ? 3.619 25.234 -3.744 1 96.19 92 GLY A C 1
ATOM 715 O O . GLY A 1 92 ? 4.668 24.828 -3.23 1 96.19 92 GLY A O 1
ATOM 716 N N . LEU A 1 93 ? 3.559 26.016 -4.785 1 96.31 93 LEU A N 1
ATOM 717 C CA . LEU A 1 93 ? 4.777 26.484 -5.434 1 96.31 93 LEU A CA 1
ATOM 718 C C . LEU A 1 93 ? 5.562 27.406 -4.504 1 96.31 93 LEU A C 1
ATOM 720 O O . LEU A 1 93 ? 6.793 27.344 -4.449 1 96.31 93 LEU A O 1
ATOM 724 N N . SER A 1 94 ? 4.855 28.25 -3.779 1 97.12 94 SER A N 1
ATOM 725 C CA . SER A 1 94 ? 5.508 29.156 -2.828 1 97.12 94 SER A CA 1
ATOM 726 C C . SER A 1 94 ? 6.238 28.375 -1.743 1 97.12 94 SER A C 1
ATOM 728 O O . SER A 1 94 ? 7.344 28.734 -1.343 1 97.12 94 SER A O 1
ATOM 730 N N . VAL A 1 95 ? 5.645 27.328 -1.305 1 97.62 95 VAL A N 1
ATOM 731 C CA . VAL A 1 95 ? 6.254 26.469 -0.296 1 97.62 95 VAL A CA 1
ATOM 732 C C . VAL A 1 95 ? 7.504 25.797 -0.869 1 97.62 95 VAL A C 1
ATOM 734 O O . VAL A 1 95 ? 8.555 25.781 -0.22 1 97.62 95 VAL A O 1
ATOM 737 N N . ALA A 1 96 ? 7.402 25.328 -2.053 1 95.75 96 ALA A N 1
ATOM 738 C CA . ALA A 1 96 ? 8.523 24.656 -2.699 1 95.75 96 ALA A CA 1
ATOM 739 C C . ALA A 1 96 ? 9.695 25.625 -2.889 1 95.75 96 ALA A C 1
ATOM 741 O O . ALA A 1 96 ? 10.852 25.25 -2.672 1 95.75 96 ALA A O 1
ATOM 742 N N . GLN A 1 97 ? 9.422 26.812 -3.289 1 94.88 97 GLN A N 1
ATOM 743 C CA . GLN A 1 97 ? 10.453 27.812 -3.559 1 94.88 97 GLN A CA 1
ATOM 744 C C . GLN A 1 97 ? 11.117 28.281 -2.268 1 94.88 97 GLN A C 1
ATOM 746 O O . GLN A 1 97 ? 12.336 28.453 -2.221 1 94.88 97 GLN A O 1
ATOM 751 N N . ALA A 1 98 ? 10.352 28.406 -1.241 1 96.5 98 ALA A N 1
ATOM 752 C CA . ALA A 1 98 ? 10.867 28.953 0.016 1 96.5 98 ALA A CA 1
ATOM 753 C C . ALA A 1 98 ? 11.625 27.875 0.802 1 96.5 98 ALA A C 1
ATOM 755 O O . ALA A 1 98 ? 12.617 28.172 1.464 1 96.5 98 ALA A O 1
ATOM 756 N N . TYR A 1 99 ? 11.117 26.656 0.728 1 97.19 99 TYR A N 1
ATOM 757 C CA . TYR A 1 99 ? 11.594 25.656 1.688 1 97.19 99 TYR A CA 1
ATOM 758 C C . TYR A 1 99 ? 12.281 24.5 0.979 1 97.19 99 TYR A C 1
ATOM 760 O O . TYR A 1 99 ? 12.711 23.531 1.62 1 97.19 99 TYR A O 1
ATOM 768 N N . GLY A 1 100 ? 12.398 24.562 -0.324 1 92.19 100 GLY A N 1
ATOM 769 C CA . GLY A 1 100 ? 13.078 23.5 -1.051 1 92.19 100 GLY A CA 1
ATOM 770 C C . GLY A 1 100 ? 14.492 23.25 -0.559 1 92.19 100 GLY A C 1
ATOM 771 O O . GLY A 1 100 ? 15.219 24.203 -0.226 1 92.19 100 GLY A O 1
ATOM 772 N N . ASN A 1 101 ? 14.875 22 -0.41 1 92.62 101 ASN A N 1
ATOM 773 C CA . ASN A 1 101 ? 16.219 21.594 -0.01 1 92.62 101 ASN A CA 1
ATOM 774 C C . ASN A 1 101 ? 16.656 20.312 -0.734 1 92.62 101 ASN A C 1
ATOM 776 O O . ASN A 1 101 ? 16.891 19.297 -0.101 1 92.62 101 ASN A O 1
ATOM 780 N N . PRO A 1 102 ? 16.812 20.391 -2.037 1 91.75 102 PRO A N 1
ATOM 781 C CA . PRO A 1 102 ? 17.203 19.203 -2.791 1 91.75 102 PRO A CA 1
ATOM 782 C C . PRO A 1 102 ? 18.625 18.734 -2.482 1 91.75 102 PRO A C 1
ATOM 784 O O . PRO A 1 102 ? 19.469 19.547 -2.084 1 91.75 102 PRO A O 1
ATOM 787 N N . PRO A 1 103 ? 18.812 17.422 -2.605 1 89.31 103 PRO A N 1
ATOM 788 C CA . PRO A 1 103 ? 20.203 16.984 -2.486 1 89.31 103 PRO A CA 1
ATOM 789 C C . PRO A 1 103 ? 21.109 17.578 -3.562 1 89.31 103 PRO A C 1
ATOM 791 O O . PRO A 1 103 ? 20.625 18.047 -4.594 1 89.31 103 PRO A O 1
ATOM 794 N N . LYS A 1 104 ? 22.391 17.562 -3.268 1 83 104 LYS A N 1
ATOM 795 C CA . LYS A 1 104 ? 23.359 18.141 -4.184 1 83 104 LYS A CA 1
ATOM 796 C C . LYS A 1 104 ? 23.266 17.516 -5.57 1 83 104 LYS A C 1
ATOM 798 O O . LYS A 1 104 ? 23.203 16.297 -5.703 1 83 104 LYS A O 1
ATOM 803 N N . GLY A 1 105 ? 23.062 18.344 -6.57 1 80.06 105 GLY A N 1
ATOM 804 C CA . GLY A 1 105 ? 23.047 17.875 -7.949 1 80.06 105 GLY A CA 1
ATOM 805 C C . GLY A 1 105 ? 21.672 17.516 -8.453 1 80.06 105 GLY A C 1
ATOM 806 O O . GLY A 1 105 ? 21.5 17.141 -9.609 1 80.06 105 GLY A O 1
ATOM 807 N N . ALA A 1 106 ? 20.719 17.656 -7.609 1 80 106 ALA A N 1
ATOM 808 C CA . ALA A 1 106 ? 19.359 17.297 -8.008 1 80 106 ALA A 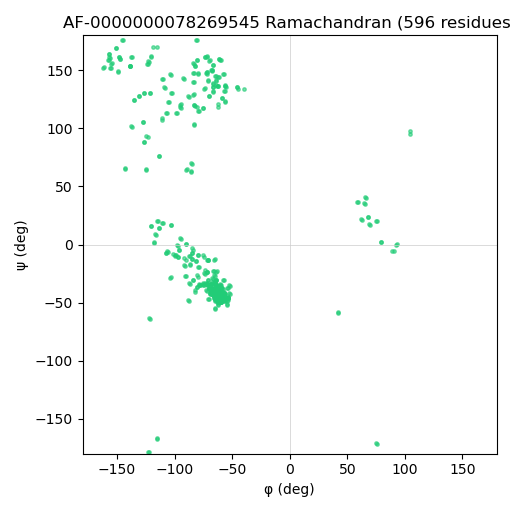CA 1
ATOM 809 C C . ALA A 1 106 ? 18.453 18.516 -8.062 1 80 106 ALA A C 1
ATOM 811 O O . ALA A 1 106 ? 17.688 18.766 -7.133 1 80 106 ALA A O 1
ATOM 812 N N . SER A 1 107 ? 18.562 19.359 -9.109 1 79.19 107 SER A N 1
ATOM 813 C CA . SER A 1 107 ? 17.719 20.531 -9.25 1 79.19 107 SER A CA 1
ATOM 814 C C . SER A 1 107 ? 16.672 20.344 -10.344 1 79.19 107 SER A C 1
ATOM 816 O O . SER A 1 107 ? 17.016 20.094 -11.5 1 79.19 107 SER A O 1
ATOM 818 N N . PHE A 1 108 ? 15.445 20.297 -9.906 1 86.44 108 PHE A N 1
ATOM 819 C CA . PHE A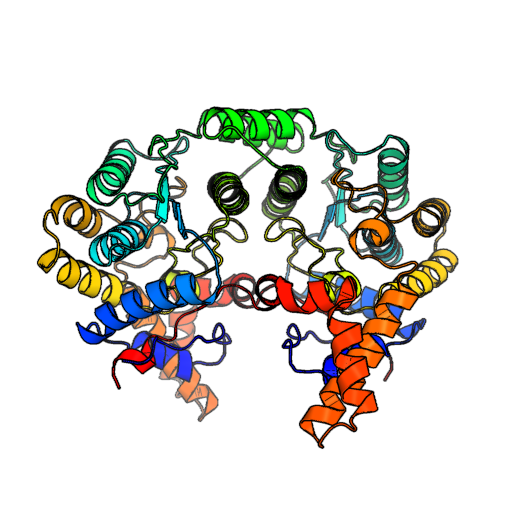 1 108 ? 14.312 20.141 -10.82 1 86.44 108 PHE A CA 1
ATOM 820 C C . PHE A 1 108 ? 13.32 21.297 -10.633 1 86.44 108 PHE A C 1
ATOM 822 O O . PHE A 1 108 ? 13.305 21.938 -9.586 1 86.44 108 PHE A O 1
ATOM 829 N N . ALA A 1 109 ? 12.602 21.5 -11.711 1 85.5 109 ALA A N 1
ATOM 830 C CA . ALA A 1 109 ? 11.484 22.422 -11.531 1 85.5 109 ALA A CA 1
ATOM 831 C C . ALA A 1 109 ? 10.484 21.891 -10.508 1 85.5 109 ALA A C 1
ATOM 833 O O . ALA A 1 109 ? 10.117 20.703 -10.555 1 85.5 109 ALA A O 1
ATOM 834 N N . HIS A 1 110 ? 10.047 22.734 -9.672 1 90.69 110 HIS A N 1
ATOM 835 C CA . HIS A 1 110 ? 9.141 22.328 -8.609 1 90.69 110 HIS A CA 1
ATOM 836 C C . HIS A 1 110 ? 7.75 22.031 -9.156 1 90.69 110 HIS A C 1
ATOM 838 O O . HIS A 1 110 ? 7.043 21.156 -8.633 1 90.69 110 HIS A O 1
ATOM 844 N N . LEU A 1 111 ? 7.414 22.781 -10.156 1 94.12 111 LEU A N 1
ATOM 845 C CA . LEU A 1 111 ? 6.059 22.656 -10.688 1 94.12 111 LEU A CA 1
ATOM 846 C C . LEU A 1 111 ? 6.023 21.688 -11.875 1 94.12 111 LEU A C 1
ATOM 848 O O . LEU A 1 111 ? 6.742 21.891 -12.859 1 94.12 111 LEU A O 1
ATOM 852 N N . GLN A 1 112 ? 5.273 20.688 -11.758 1 95.88 112 GLN A N 1
ATOM 853 C CA . GLN A 1 112 ? 4.996 19.734 -12.836 1 95.88 112 GLN A CA 1
ATOM 854 C C . GLN A 1 112 ? 3.494 19.547 -13.023 1 95.88 112 GLN A C 1
ATOM 856 O O . GLN A 1 112 ? 2.852 18.844 -12.234 1 95.88 112 GLN A O 1
ATOM 861 N N . ASP A 1 113 ? 2.959 20.109 -14.062 1 96.81 113 ASP A N 1
ATOM 862 C CA . ASP A 1 113 ? 1.534 19.969 -14.344 1 96.81 113 ASP A CA 1
ATOM 863 C C . ASP A 1 113 ? 1.235 18.625 -15 1 96.81 113 ASP A C 1
ATOM 865 O O . ASP A 1 113 ? 1.632 18.375 -16.141 1 96.81 113 ASP A O 1
ATOM 869 N N . PHE A 1 114 ? 0.484 17.766 -14.32 1 97.69 114 PHE A N 1
ATOM 870 C CA . PHE A 1 114 ? 0.24 16.406 -14.805 1 97.69 114 PHE A CA 1
ATOM 871 C C . PHE A 1 114 ? -1.157 16.281 -15.398 1 97.69 114 PHE A C 1
ATOM 873 O O . PHE A 1 114 ? -1.686 15.18 -15.539 1 97.69 114 PHE A O 1
ATOM 880 N N . THR A 1 115 ? -1.788 17.375 -15.711 1 97.69 115 THR A N 1
ATOM 881 C CA . THR A 1 115 ? -3.133 17.359 -16.281 1 97.69 115 THR A CA 1
ATOM 882 C C . THR A 1 115 ? -3.172 16.531 -17.562 1 97.69 115 THR A C 1
ATOM 884 O O . THR A 1 115 ? -4.023 15.648 -17.703 1 97.69 115 THR A O 1
ATOM 887 N N . ALA A 1 116 ? -2.248 16.734 -18.453 1 97.81 116 ALA A N 1
ATOM 888 C CA . ALA A 1 116 ? -2.24 16.016 -19.719 1 97.81 116 ALA A CA 1
ATOM 889 C C . ALA A 1 116 ? -2.02 14.523 -19.5 1 97.81 116 ALA A C 1
ATOM 891 O O . ALA A 1 116 ? -2.652 13.695 -20.172 1 97.81 116 ALA A O 1
ATOM 892 N N . LEU A 1 117 ? -1.101 14.195 -18.672 1 98.06 117 LEU A N 1
ATOM 893 C CA . LEU A 1 117 ? -0.818 12.797 -18.375 1 98.06 117 LEU A CA 1
ATOM 894 C C . LEU A 1 117 ? -2.045 12.102 -17.797 1 98.06 117 LEU A C 1
ATOM 896 O O . LEU A 1 117 ? -2.438 11.031 -18.25 1 98.06 117 LEU A O 1
ATOM 900 N N . TYR A 1 118 ? -2.613 12.773 -16.812 1 97.88 118 TYR A N 1
ATOM 901 C CA . TYR A 1 118 ? -3.83 12.258 -16.203 1 97.88 118 TYR A CA 1
ATOM 902 C C . TYR A 1 118 ? -4.922 12.047 -17.25 1 97.88 118 TYR A C 1
ATOM 904 O O . TYR A 1 118 ? -5.582 11.008 -17.266 1 97.88 118 TYR A O 1
ATOM 912 N N . GLN A 1 119 ? -5.137 13 -18.047 1 97.62 119 GLN A N 1
ATOM 913 C CA . GLN A 1 119 ? -6.18 12.914 -19.062 1 97.62 119 GLN A CA 1
ATOM 914 C C . GLN A 1 119 ? -5.938 11.742 -20.016 1 97.62 119 GLN A C 1
ATOM 916 O O . GLN A 1 119 ? -6.883 11.086 -20.453 1 97.62 119 GLN A O 1
ATOM 921 N N . GLN A 1 120 ? -4.73 11.484 -20.328 1 97.75 120 GLN A N 1
ATOM 922 C CA . GLN A 1 120 ? -4.398 10.352 -21.188 1 97.75 120 GLN A CA 1
ATOM 923 C C . GLN A 1 120 ? -4.719 9.031 -20.484 1 97.75 120 GLN A C 1
ATOM 925 O O . GLN A 1 120 ? -5.273 8.117 -21.094 1 97.75 120 GLN A O 1
ATOM 930 N N . ILE A 1 121 ? -4.387 8.922 -19.25 1 98.06 121 ILE A N 1
ATOM 931 C CA . ILE A 1 121 ? -4.672 7.723 -18.469 1 98.06 121 ILE A CA 1
ATOM 932 C C . ILE A 1 121 ? -6.184 7.512 -18.375 1 98.06 121 ILE A C 1
ATOM 934 O O . ILE A 1 121 ? -6.684 6.43 -18.688 1 98.06 121 ILE A O 1
ATOM 938 N N . SER A 1 122 ? -6.832 8.602 -17.969 1 97.25 122 SER A N 1
ATOM 939 C CA . SER A 1 122 ? -8.281 8.547 -17.797 1 97.25 122 SER A CA 1
ATOM 940 C C . SER A 1 122 ? -8.969 8.148 -19.109 1 97.25 122 SER A C 1
ATOM 942 O O . SER A 1 122 ? -9.875 7.312 -19.109 1 97.25 122 SER A O 1
ATOM 944 N N . ARG A 1 123 ? -8.547 8.719 -20.203 1 97 123 ARG A N 1
ATOM 945 C CA . ARG A 1 123 ? -9.141 8.414 -21.516 1 97 123 ARG A CA 1
ATOM 946 C C . ARG A 1 123 ? -8.883 6.965 -21.906 1 97 123 ARG A C 1
ATOM 948 O O . ARG A 1 123 ? -9.773 6.293 -22.438 1 97 123 ARG A O 1
ATOM 955 N N . THR A 1 124 ? -7.688 6.5 -21.703 1 97.31 124 THR A N 1
ATOM 956 C CA . THR A 1 124 ? -7.352 5.113 -22.016 1 97.31 124 THR A CA 1
ATOM 957 C C . THR A 1 124 ? -8.266 4.156 -21.25 1 97.31 124 THR A C 1
ATOM 959 O O . THR A 1 124 ? -8.781 3.197 -21.828 1 97.31 124 THR A O 1
ATOM 962 N N . PHE A 1 125 ? -8.5 4.418 -19.984 1 97.25 125 PHE A N 1
ATOM 963 C CA . PHE A 1 125 ? -9.352 3.559 -19.172 1 97.25 125 PHE A CA 1
ATOM 964 C C . PHE A 1 125 ? -10.805 3.674 -19.594 1 97.25 125 PHE A C 1
ATOM 966 O O . PHE A 1 125 ? -11.523 2.674 -19.641 1 97.25 125 PHE A O 1
ATOM 973 N N . ALA A 1 126 ? -11.211 4.918 -19.953 1 95.38 126 ALA A N 1
ATOM 974 C CA . ALA A 1 126 ? -12.586 5.156 -20.391 1 95.38 126 ALA A CA 1
ATOM 975 C C . ALA A 1 126 ? -12.875 4.426 -21.703 1 95.38 126 ALA A C 1
ATOM 977 O O . ALA A 1 126 ? -14.008 4.004 -21.938 1 95.38 126 ALA A O 1
ATOM 978 N N . ASP A 1 127 ? -11.883 4.293 -22.562 1 95.19 127 ASP A N 1
ATOM 979 C CA . ASP A 1 127 ? -12.039 3.574 -23.812 1 95.19 127 ASP A CA 1
ATOM 980 C C . ASP A 1 127 ? -12.289 2.088 -23.578 1 95.19 127 ASP A C 1
ATOM 982 O O . ASP A 1 127 ? -12.922 1.418 -24.391 1 95.19 127 ASP A O 1
ATOM 986 N N . ILE A 1 128 ? -11.836 1.574 -22.5 1 93.56 128 ILE A N 1
ATOM 987 C CA . ILE A 1 128 ? -12.008 0.169 -22.141 1 93.56 128 ILE A CA 1
ATOM 988 C C . ILE A 1 128 ? -13.32 -0.022 -21.391 1 93.56 128 ILE A C 1
ATOM 990 O O . ILE A 1 128 ? -14.086 -0.936 -21.688 1 93.56 128 ILE A O 1
ATOM 994 N N . CYS A 1 129 ? -13.562 0.776 -20.438 1 91 129 CYS A N 1
ATOM 995 C CA . CYS A 1 129 ? -14.781 0.74 -19.641 1 91 129 CYS A CA 1
ATOM 996 C C . CYS A 1 129 ? -15.32 2.146 -19.391 1 91 129 CYS A C 1
ATOM 998 O O . CYS A 1 129 ? -14.867 2.838 -18.484 1 91 129 CYS A O 1
ATOM 1000 N N . PRO A 1 130 ? -16.328 2.369 -20.234 1 88.25 130 PRO A N 1
ATOM 1001 C CA . PRO A 1 130 ? -16.938 3.686 -20.016 1 88.25 130 PRO A CA 1
ATOM 1002 C C . PRO A 1 130 ? -17.672 3.789 -18.688 1 88.25 130 PRO A C 1
ATOM 1004 O O . PRO A 1 130 ? -18.141 2.781 -18.156 1 88.25 130 PRO A O 1
ATOM 1007 N N . GLY A 1 131 ? -17.719 4.918 -18.109 1 85.44 131 GLY A N 1
ATOM 1008 C CA . GLY A 1 131 ? -18.422 5.152 -16.859 1 85.44 131 GLY A CA 1
ATOM 1009 C C . GLY A 1 131 ? -17.5 5.285 -15.664 1 85.44 131 GLY A C 1
ATOM 1010 O O . GLY A 1 131 ? -16.609 4.461 -15.469 1 85.44 131 GLY A O 1
ATOM 1011 N N . SER A 1 132 ? -17.141 6.352 -15.273 1 89.19 132 SER A N 1
ATOM 1012 C CA . SER A 1 132 ? -16.359 6.641 -14.078 1 89.19 132 SER A CA 1
ATOM 1013 C C . SER A 1 132 ? -17.156 7.461 -13.07 1 89.19 132 SER A C 1
ATOM 1015 O O . SER A 1 132 ? -18.375 7.633 -13.227 1 89.19 132 SER A O 1
ATOM 1017 N N . SER A 1 133 ? -16.656 7.594 -11.953 1 91.38 133 SER A N 1
ATOM 1018 C CA . SER A 1 133 ? -17.219 8.438 -10.914 1 91.38 133 SER A CA 1
ATOM 1019 C C . SER A 1 133 ? -16.234 9.492 -10.445 1 91.38 133 SER A C 1
ATOM 1021 O O . SER A 1 133 ? -15.023 9.359 -10.664 1 91.38 133 SER A O 1
ATOM 1023 N N . PRO A 1 134 ? -16.766 10.578 -9.867 1 90.62 134 PRO A N 1
ATOM 1024 C CA . PRO A 1 134 ? -15.852 11.602 -9.344 1 90.62 134 PRO A CA 1
ATOM 1025 C C . PRO A 1 134 ? -14.82 11.023 -8.375 1 90.62 134 PRO A C 1
ATOM 1027 O O . PRO A 1 134 ? -13.648 11.414 -8.406 1 90.62 134 PRO A O 1
ATOM 1030 N N . VAL A 1 135 ? -15.211 10.086 -7.578 1 92.56 135 VAL A N 1
ATOM 1031 C CA . VAL A 1 135 ? -14.297 9.492 -6.605 1 92.56 135 VAL A CA 1
ATOM 1032 C C . VAL A 1 135 ? -13.242 8.656 -7.328 1 92.56 135 VAL A C 1
ATOM 1034 O O . VAL A 1 135 ? -12.055 8.727 -6.992 1 92.56 135 VAL A O 1
ATOM 1037 N N . ALA A 1 136 ? -13.688 7.906 -8.352 1 95.25 136 ALA A N 1
ATOM 1038 C CA . ALA A 1 136 ? -12.742 7.094 -9.117 1 95.25 136 ALA A CA 1
ATOM 1039 C C . ALA A 1 136 ? -11.719 7.973 -9.828 1 95.25 136 ALA A C 1
ATOM 1041 O O . ALA A 1 136 ? -10.523 7.664 -9.828 1 95.25 136 ALA A O 1
ATOM 1042 N N . GLU A 1 137 ? -12.172 9.039 -10.383 1 95.69 137 GLU A N 1
ATOM 1043 C CA . GLU A 1 137 ? -11.273 9.953 -11.078 1 95.69 137 GLU A CA 1
ATOM 1044 C C . GLU A 1 137 ? -10.344 10.656 -10.094 1 95.69 137 GLU A C 1
ATOM 1046 O O . GLU A 1 137 ? -9.18 10.914 -10.414 1 95.69 137 GLU A O 1
ATOM 1051 N N . GLY A 1 138 ? -10.906 11.055 -8.953 1 95.56 138 GLY A N 1
ATOM 1052 C CA . GLY A 1 138 ? -10.055 11.609 -7.914 1 95.56 138 GLY A CA 1
ATOM 1053 C C . GLY A 1 138 ? -8.945 10.664 -7.484 1 95.56 138 GLY A C 1
ATOM 1054 O O . GLY A 1 138 ? -7.785 11.07 -7.375 1 95.56 138 GLY A O 1
ATOM 1055 N N . ASN A 1 139 ? -9.328 9.414 -7.293 1 96.62 139 ASN A N 1
ATOM 1056 C CA . ASN A 1 139 ? -8.336 8.414 -6.91 1 96.62 139 ASN A CA 1
ATOM 1057 C C . ASN A 1 139 ? -7.293 8.203 -8 1 96.62 139 ASN A C 1
ATOM 1059 O O . ASN A 1 139 ? -6.121 7.965 -7.707 1 96.62 139 ASN A O 1
ATOM 1063 N N . LEU A 1 140 ? -7.719 8.297 -9.211 1 97.25 140 LEU A N 1
ATOM 1064 C CA . LEU A 1 140 ? -6.793 8.172 -10.328 1 97.25 140 LEU A CA 1
ATOM 1065 C C . LEU A 1 140 ? -5.77 9.305 -10.32 1 97.25 140 LEU A C 1
ATOM 1067 O O . LEU A 1 140 ? -4.594 9.086 -10.609 1 97.25 140 LEU A O 1
ATOM 1071 N N . LYS A 1 141 ? -6.211 10.516 -10 1 97.31 141 LYS A N 1
ATOM 1072 C CA . LYS A 1 141 ? -5.297 11.648 -9.875 1 97.31 141 LYS A CA 1
ATOM 1073 C C . LYS A 1 141 ? -4.25 11.398 -8.797 1 97.31 141 LYS A C 1
ATOM 1075 O O . LYS A 1 141 ? -3.055 11.594 -9.023 1 97.31 141 LYS A O 1
ATOM 1080 N N . ALA A 1 142 ? -4.703 10.984 -7.637 1 97.38 142 ALA A N 1
ATOM 1081 C CA . ALA A 1 142 ? -3.797 10.695 -6.527 1 97.38 142 ALA A CA 1
ATOM 1082 C C . ALA A 1 142 ? -2.777 9.633 -6.91 1 97.38 142 ALA A C 1
ATOM 1084 O O . ALA A 1 142 ? -1.586 9.766 -6.629 1 97.38 142 ALA A O 1
ATOM 1085 N N . ARG A 1 143 ? -3.211 8.57 -7.562 1 98.06 143 ARG A N 1
ATOM 1086 C CA . ARG A 1 143 ? -2.326 7.473 -7.934 1 98.06 143 ARG A CA 1
ATOM 1087 C C . ARG A 1 143 ? -1.369 7.891 -9.047 1 98.06 143 ARG A C 1
ATOM 1089 O O . ARG A 1 143 ? -0.242 7.398 -9.117 1 98.06 143 ARG A O 1
ATOM 1096 N N . THR A 1 144 ? -1.797 8.797 -9.891 1 98.19 144 THR A N 1
ATOM 1097 C CA . THR A 1 144 ? -0.897 9.352 -10.898 1 98.19 144 THR A CA 1
ATOM 1098 C C . THR A 1 144 ? 0.266 10.086 -10.242 1 98.19 144 THR A C 1
ATOM 1100 O O . THR A 1 144 ? 1.422 9.906 -10.633 1 98.19 144 THR A O 1
ATOM 1103 N N . ARG A 1 145 ? -0.043 10.883 -9.234 1 97.81 145 ARG A N 1
ATOM 1104 C CA . ARG A 1 145 ? 1.007 11.57 -8.492 1 97.81 145 ARG A CA 1
ATOM 1105 C C . ARG A 1 145 ? 1.951 10.578 -7.824 1 97.81 145 ARG A C 1
ATOM 1107 O O . ARG A 1 145 ? 3.17 10.766 -7.836 1 97.81 145 ARG A O 1
ATOM 1114 N N . MET A 1 146 ? 1.347 9.523 -7.285 1 98.12 146 MET A N 1
ATOM 1115 C CA . MET A 1 146 ? 2.117 8.484 -6.609 1 98.12 146 MET A CA 1
ATOM 1116 C C . MET A 1 146 ? 3.107 7.828 -7.566 1 98.12 146 MET A C 1
ATOM 1118 O O . MET A 1 146 ? 4.254 7.562 -7.195 1 98.12 146 MET A O 1
ATOM 1122 N N . LEU A 1 147 ? 2.732 7.582 -8.875 1 98.25 147 LEU A N 1
ATOM 1123 C CA . LEU A 1 147 ? 3.623 7.012 -9.875 1 98.25 147 LEU A CA 1
ATOM 1124 C C . LEU A 1 147 ? 4.914 7.816 -9.977 1 98.25 147 LEU A C 1
ATOM 1126 O O . LEU A 1 147 ? 6.008 7.246 -9.945 1 98.25 147 LEU A O 1
ATOM 1130 N N . PHE A 1 148 ? 4.723 9.078 -10.031 1 98 148 PHE A N 1
ATOM 1131 C CA . PHE A 1 148 ? 5.855 9.977 -10.219 1 98 148 PHE A CA 1
ATOM 1132 C C . PHE A 1 148 ? 6.727 10.016 -8.969 1 98 148 PHE A C 1
ATOM 1134 O O . PHE A 1 148 ? 7.953 9.922 -9.062 1 98 148 PHE A O 1
ATOM 1141 N N . LEU A 1 149 ? 6.156 10.164 -7.824 1 98 149 LEU A N 1
ATOM 1142 C CA . LEU A 1 149 ? 6.898 10.297 -6.574 1 98 149 LEU A CA 1
ATOM 1143 C C . LEU A 1 149 ? 7.746 9.062 -6.309 1 98 149 LEU A C 1
ATOM 1145 O O . LEU A 1 149 ? 8.914 9.164 -5.941 1 98 149 LEU A O 1
ATOM 1149 N N . TYR A 1 150 ? 7.18 7.91 -6.512 1 97.88 150 TYR A N 1
ATOM 1150 C CA . TYR A 1 150 ? 7.934 6.684 -6.266 1 97.88 150 TYR A CA 1
ATOM 1151 C C . TYR A 1 150 ? 9 6.477 -7.336 1 97.88 150 TYR A C 1
ATOM 1153 O O . TYR A 1 150 ? 10.062 5.918 -7.062 1 97.88 150 TYR A O 1
ATOM 1161 N N . HIS A 1 151 ? 8.688 6.91 -8.594 1 97.62 151 HIS A N 1
ATOM 1162 C CA . HIS A 1 151 ? 9.711 6.879 -9.633 1 97.62 151 HIS A CA 1
ATOM 1163 C C . HIS A 1 151 ? 10.898 7.758 -9.25 1 97.62 151 HIS A C 1
ATOM 1165 O O . HIS A 1 151 ? 12.047 7.316 -9.32 1 97.62 151 HIS A O 1
ATOM 1171 N N . MET A 1 152 ? 10.648 8.945 -8.758 1 96.38 152 MET A N 1
ATOM 1172 C CA . MET A 1 152 ? 11.695 9.875 -8.344 1 96.38 152 MET A CA 1
ATOM 1173 C C . MET A 1 152 ? 12.461 9.328 -7.145 1 96.38 152 MET A C 1
ATOM 1175 O O . MET A 1 152 ? 13.688 9.453 -7.082 1 96.38 152 MET A O 1
ATOM 1179 N N . ALA A 1 153 ? 11.734 8.766 -6.172 1 96.25 153 ALA A N 1
ATOM 1180 C CA . ALA A 1 153 ? 12.406 8.188 -5.012 1 96.25 153 ALA A CA 1
ATOM 1181 C C . ALA A 1 153 ? 13.367 7.082 -5.43 1 96.25 153 ALA A C 1
ATOM 1183 O O . ALA A 1 153 ? 14.492 7.008 -4.922 1 96.25 153 ALA A O 1
ATOM 1184 N N . GLN A 1 154 ? 12.922 6.297 -6.34 1 94.75 154 GLN A N 1
ATOM 1185 C CA . GLN A 1 154 ? 13.734 5.168 -6.781 1 94.75 154 GLN A CA 1
ATOM 1186 C C . GLN A 1 154 ? 15.008 5.637 -7.477 1 94.75 154 GLN A C 1
ATOM 1188 O O . GLN A 1 154 ? 16.094 5.125 -7.211 1 94.75 154 GLN A O 1
ATOM 1193 N N . ILE A 1 155 ? 14.914 6.555 -8.344 1 93.19 155 ILE A N 1
ATOM 1194 C CA . ILE A 1 155 ? 16.062 6.922 -9.172 1 93.19 155 ILE A CA 1
ATOM 1195 C C . ILE A 1 155 ? 17 7.828 -8.383 1 93.19 155 ILE A C 1
ATOM 1197 O O . ILE A 1 155 ? 18.125 8.07 -8.805 1 93.19 155 ILE A O 1
ATOM 1201 N N . HIS A 1 156 ? 16.625 8.328 -7.172 1 94.19 156 HIS A N 1
ATOM 1202 C CA . HIS A 1 156 ? 17.484 9.203 -6.391 1 94.19 156 HIS A CA 1
ATOM 1203 C C . HIS A 1 156 ? 17.875 8.555 -5.07 1 94.19 156 HIS A C 1
ATOM 1205 O O . HIS A 1 156 ? 18.422 9.219 -4.184 1 94.19 156 HIS A O 1
ATOM 1211 N N . GLY A 1 157 ? 17.516 7.273 -4.969 1 93.5 157 GLY A N 1
ATOM 1212 C CA . GLY A 1 157 ? 17.891 6.555 -3.756 1 93.5 157 GLY A CA 1
ATOM 1213 C C . GLY A 1 157 ? 17.203 7.09 -2.514 1 93.5 157 GLY A C 1
ATOM 1214 O O . GLY A 1 157 ? 17.812 7.176 -1.447 1 93.5 157 GLY A O 1
ATOM 1215 N N . GLY A 1 158 ? 15.969 7.52 -2.684 1 95.56 158 GLY A N 1
ATOM 1216 C CA . GLY A 1 158 ? 15.227 8.102 -1.579 1 95.56 158 GLY A CA 1
ATOM 1217 C C . GLY A 1 158 ? 14.008 7.277 -1.18 1 95.56 158 GLY A C 1
ATOM 1218 O O . GLY A 1 158 ? 13.938 6.082 -1.473 1 95.56 158 GLY A O 1
ATOM 1219 N N . CYS A 1 159 ? 13.141 7.871 -0.384 1 96.81 159 CYS A N 1
ATOM 1220 C CA . CYS A 1 159 ? 11.852 7.297 0.004 1 96.81 159 CYS A CA 1
ATOM 1221 C C . CYS A 1 159 ? 10.758 8.352 -0.006 1 96.81 159 CYS A C 1
ATOM 1223 O O . CYS A 1 159 ? 11.039 9.547 0.101 1 96.81 159 CYS A O 1
ATOM 1225 N N . VAL A 1 160 ? 9.609 7.902 -0.201 1 98.19 160 VAL A N 1
ATOM 1226 C CA . VAL A 1 160 ? 8.469 8.812 -0.275 1 98.19 160 VAL A CA 1
ATOM 1227 C C . VAL A 1 160 ? 7.969 9.133 1.132 1 98.19 160 VAL A C 1
ATOM 1229 O O . VAL A 1 160 ? 7.793 8.234 1.957 1 98.19 160 VAL A O 1
ATOM 1232 N N . LEU A 1 161 ? 7.824 10.414 1.418 1 97.94 161 LEU A N 1
ATOM 1233 C CA . LEU A 1 161 ? 7.301 10.906 2.688 1 97.94 161 LEU A CA 1
ATOM 1234 C C . LEU A 1 161 ? 5.801 11.164 2.594 1 97.94 161 LEU A C 1
ATOM 1236 O O . LEU A 1 161 ? 5.359 11.984 1.787 1 97.94 161 LEU A O 1
ATOM 1240 N N . SER A 1 162 ? 5.066 10.453 3.377 1 96.88 162 SER A N 1
ATOM 1241 C CA . SER A 1 162 ? 3.625 10.672 3.426 1 96.88 162 SER A CA 1
ATOM 1242 C C . SER A 1 162 ? 3.279 11.883 4.281 1 96.88 162 SER A C 1
ATOM 1244 O O . SER A 1 162 ? 3.928 12.141 5.297 1 96.88 162 SER A O 1
ATOM 1246 N N . THR A 1 163 ? 2.236 12.547 3.895 1 96.88 163 THR A N 1
ATOM 1247 C CA . THR A 1 163 ? 1.821 13.742 4.625 1 96.88 163 THR A CA 1
ATOM 1248 C C . THR A 1 163 ? 0.477 13.516 5.309 1 96.88 163 THR A C 1
ATOM 1250 O O . THR A 1 163 ? -0.164 14.469 5.762 1 96.88 163 THR A O 1
ATOM 1253 N N . ASP A 1 164 ? 0.054 12.266 5.406 1 96 164 ASP A N 1
ATOM 1254 C CA . ASP A 1 164 ? -1.222 11.93 6.031 1 96 164 ASP A CA 1
ATOM 1255 C C . ASP A 1 164 ? -1.152 12.102 7.547 1 96 164 ASP A C 1
ATOM 1257 O O . ASP A 1 164 ? -0.104 11.875 8.156 1 96 164 ASP A O 1
ATOM 1261 N N . GLN A 1 165 ? -2.289 12.492 8.148 1 97.5 165 GLN A N 1
ATOM 1262 C CA . GLN A 1 165 ? -2.369 12.695 9.586 1 97.5 165 GLN A CA 1
ATOM 1263 C C . GLN A 1 165 ? -3.463 11.828 10.211 1 97.5 165 GLN A C 1
ATOM 1265 O O . GLN A 1 165 ? -4.066 11 9.523 1 97.5 165 GLN A O 1
ATOM 1270 N N . LEU A 1 166 ? -3.662 11.945 11.508 1 98.25 166 LEU A N 1
ATOM 1271 C CA . LEU A 1 166 ? -4.457 10.992 12.281 1 98.25 166 LEU A CA 1
ATOM 1272 C C . LEU A 1 166 ? -5.918 11.031 11.852 1 98.25 166 LEU A C 1
ATOM 1274 O O . LEU A 1 166 ? -6.562 9.992 11.727 1 98.25 166 LEU A O 1
ATOM 1278 N N . ASP A 1 167 ? -6.492 12.203 11.672 1 98.25 167 ASP A N 1
ATOM 1279 C CA . ASP A 1 167 ? -7.898 12.328 11.305 1 98.25 167 ASP A CA 1
ATOM 1280 C C . ASP A 1 167 ? -8.18 11.641 9.969 1 98.25 167 ASP A C 1
ATOM 1282 O O . ASP A 1 167 ? -9.227 11.016 9.797 1 98.25 167 ASP A O 1
ATOM 1286 N N . GLU A 1 168 ? -7.211 11.75 9.055 1 97.31 168 GLU A N 1
ATOM 1287 C CA . GLU A 1 168 ? -7.336 11.047 7.781 1 97.31 168 GLU A CA 1
ATOM 1288 C C . GLU A 1 168 ? -7.258 9.531 7.98 1 97.31 168 GLU A C 1
ATOM 1290 O O . GLU A 1 168 ? -7.988 8.781 7.336 1 97.31 168 GLU A O 1
ATOM 1295 N N . LEU A 1 169 ? -6.379 9.125 8.828 1 97.56 169 LEU A N 1
ATOM 1296 C CA . LEU A 1 169 ? -6.254 7.703 9.133 1 97.56 169 LEU A CA 1
ATOM 1297 C C . LEU A 1 169 ? -7.559 7.152 9.711 1 97.56 169 LEU A C 1
ATOM 1299 O O . LEU A 1 169 ? -8.039 6.105 9.266 1 97.56 169 LEU A O 1
ATOM 1303 N N . LEU A 1 170 ? -8.125 7.844 10.664 1 98.19 170 LEU A N 1
ATOM 1304 C CA . LEU A 1 170 ? -9.344 7.414 11.336 1 98.19 170 LEU A CA 1
ATOM 1305 C C . LEU A 1 170 ? -10.516 7.367 10.359 1 98.19 170 LEU A C 1
ATOM 1307 O O . LEU A 1 170 ? -11.312 6.43 10.383 1 98.19 170 LEU A O 1
ATOM 1311 N N . THR A 1 171 ? -10.57 8.289 9.453 1 97.69 171 THR A N 1
ATOM 1312 C CA . THR A 1 171 ? -11.75 8.414 8.602 1 97.69 171 THR A CA 1
ATOM 1313 C C . THR A 1 171 ? -11.531 7.691 7.277 1 97.69 171 THR A C 1
ATOM 1315 O O . THR A 1 171 ? -12.438 7.637 6.441 1 97.69 171 THR A O 1
ATOM 1318 N N . GLY A 1 172 ? -10.352 7.18 7.07 1 96.19 172 GLY A N 1
ATOM 1319 C CA . GLY A 1 172 ? -10.07 6.566 5.781 1 96.19 172 GLY A CA 1
ATOM 1320 C C . GLY A 1 172 ? -10.016 7.566 4.645 1 96.19 172 GLY A C 1
ATOM 1321 O O . GLY A 1 172 ? -10.281 7.215 3.49 1 96.19 172 GLY A O 1
ATOM 1322 N N . PHE A 1 173 ? -9.742 8.789 5 1 95.06 173 PHE A N 1
ATOM 1323 C CA . PHE A 1 173 ? -9.773 9.883 4.039 1 95.06 173 PHE A CA 1
ATOM 1324 C C . PHE A 1 173 ? -8.438 10 3.309 1 95.06 173 PHE A C 1
ATOM 1326 O O . PHE A 1 173 ? -7.754 11.016 3.412 1 95.06 173 PHE A O 1
ATOM 1333 N N . TRP A 1 174 ? -8.039 8.984 2.568 1 94.94 174 TRP A N 1
ATOM 1334 C CA . TRP A 1 174 ? -6.879 8.93 1.686 1 94.94 174 TRP A CA 1
ATOM 1335 C C . TRP A 1 174 ? -7.086 7.906 0.573 1 94.94 174 TRP A C 1
ATOM 1337 O O . TRP A 1 174 ? -7.965 7.043 0.671 1 94.94 174 TRP A O 1
ATOM 1347 N N . THR A 1 175 ? -6.414 8.07 -0.506 1 95.88 175 THR A N 1
ATOM 1348 C CA . THR A 1 175 ? -6.492 7.137 -1.62 1 95.88 175 THR A CA 1
ATOM 1349 C C . THR A 1 175 ? -5.559 5.949 -1.398 1 95.88 175 THR A C 1
ATOM 1351 O O . THR A 1 175 ? -4.34 6.125 -1.295 1 95.88 175 THR A O 1
ATOM 1354 N N . LEU A 1 176 ? -6.156 4.773 -1.364 1 94.44 176 LEU A N 1
ATOM 1355 C CA . LEU A 1 176 ? -5.371 3.549 -1.265 1 94.44 176 LEU A CA 1
ATOM 1356 C C . LEU A 1 176 ? -4.406 3.424 -2.441 1 94.44 176 LEU A C 1
ATOM 1358 O O . LEU A 1 176 ? -4.809 3.574 -3.596 1 94.44 176 LEU A O 1
ATOM 1362 N N . HIS A 1 177 ? -3.09 3.24 -2.15 1 94.88 177 HIS A N 1
ATOM 1363 C CA . HIS A 1 177 ? -2.021 3.139 -3.139 1 94.88 177 HIS A CA 1
ATOM 1364 C C . HIS A 1 177 ? -1.894 4.426 -3.947 1 94.88 177 HIS A C 1
ATOM 1366 O O . HIS A 1 177 ? -1.472 4.398 -5.105 1 94.88 177 HIS A O 1
ATOM 1372 N N . GLY A 1 178 ? -2.369 5.484 -3.439 1 95.94 178 GLY A N 1
ATOM 1373 C CA . GLY A 1 178 ? -2.232 6.824 -3.99 1 95.94 178 GLY A CA 1
ATOM 1374 C C . GLY A 1 178 ? -1.555 7.793 -3.043 1 95.94 178 GLY A C 1
ATOM 1375 O O . GLY A 1 178 ? -0.428 8.227 -3.291 1 95.94 178 GLY A O 1
ATOM 1376 N N . ASP A 1 179 ? -2.25 8 -1.958 1 93 179 ASP A N 1
ATOM 1377 C CA . ASP A 1 179 ? -1.705 8.844 -0.894 1 93 179 ASP A CA 1
ATOM 1378 C C . ASP A 1 179 ? -0.884 8.008 0.092 1 93 179 ASP A C 1
ATOM 1380 O O . ASP A 1 179 ? -1.248 7.891 1.264 1 93 179 ASP A O 1
ATOM 1384 N N . VAL A 1 180 ? 0.229 7.445 -0.411 1 89.19 180 VAL A N 1
ATOM 1385 C CA . VAL A 1 180 ? 1.061 6.543 0.377 1 89.19 180 VAL A CA 1
ATOM 1386 C C . VAL A 1 180 ? 2.477 7.105 0.486 1 89.19 180 VAL A C 1
ATOM 1388 O O . VAL A 1 180 ? 2.857 7.992 -0.278 1 89.19 180 VAL A O 1
ATOM 1391 N N . GLY A 1 181 ? 3.152 6.559 1.475 1 94.94 181 GLY A N 1
ATOM 1392 C CA . GLY A 1 181 ? 4.562 6.855 1.676 1 94.94 181 GLY A CA 1
ATOM 1393 C C . GLY A 1 181 ? 5.293 5.777 2.451 1 94.94 181 GLY A C 1
ATOM 1394 O O . GLY A 1 181 ? 4.668 4.922 3.082 1 94.94 181 GLY A O 1
ATOM 1395 N N . ASP A 1 182 ? 6.551 5.867 2.338 1 96.06 182 ASP A N 1
ATOM 1396 C CA . ASP A 1 182 ? 7.406 4.934 3.064 1 96.06 182 ASP A CA 1
ATOM 1397 C C . ASP A 1 182 ? 7.535 5.34 4.531 1 96.06 182 ASP A C 1
ATOM 1399 O O . ASP A 1 182 ? 7.688 4.484 5.406 1 96.06 182 ASP A O 1
ATOM 1403 N N . VAL A 1 183 ? 7.543 6.578 4.758 1 96.12 183 VAL A N 1
ATOM 1404 C CA . VAL A 1 183 ? 7.617 7.172 6.09 1 96.12 183 VAL A CA 1
ATOM 1405 C C . VAL A 1 183 ? 6.469 8.164 6.277 1 96.12 183 VAL A C 1
ATOM 1407 O O . VAL A 1 183 ? 6.215 9 5.41 1 96.12 183 VAL A O 1
ATOM 1410 N N . SER A 1 184 ? 5.773 8 7.391 1 96.62 184 SER A N 1
ATOM 1411 C CA . SER A 1 184 ? 4.656 8.883 7.707 1 96.62 184 SER A CA 1
ATOM 1412 C C . SER A 1 184 ? 4.816 9.5 9.094 1 96.62 184 SER A C 1
ATOM 1414 O O . SER A 1 184 ? 4.211 9.039 10.062 1 96.62 184 SER A O 1
ATOM 1416 N N . PRO A 1 185 ? 5.473 10.586 9.18 1 96.5 185 PRO A N 1
ATOM 1417 C CA . PRO A 1 185 ? 5.887 11.117 10.484 1 96.5 185 PRO A CA 1
ATOM 1418 C C . PRO A 1 185 ? 4.719 11.68 11.289 1 96.5 185 PRO A C 1
ATOM 1420 O O . PRO A 1 185 ? 4.781 11.727 12.523 1 96.5 185 PRO A O 1
ATOM 1423 N N . ILE A 1 186 ? 3.633 12.086 10.602 1 97.62 186 ILE A N 1
ATOM 1424 C CA . ILE A 1 186 ? 2.58 12.742 11.359 1 97.62 186 ILE A CA 1
ATOM 1425 C C . ILE A 1 186 ? 1.277 11.961 11.234 1 97.62 186 ILE A C 1
ATOM 1427 O O . ILE A 1 186 ? 0.198 12.484 11.516 1 97.62 186 ILE A O 1
ATOM 1431 N N . GLN A 1 187 ? 1.34 10.758 10.805 1 97.38 187 GLN A N 1
ATOM 1432 C CA . GLN A 1 187 ? 0.135 9.969 10.578 1 97.38 187 GLN A CA 1
ATOM 1433 C C . GLN A 1 187 ? -0.623 9.727 11.883 1 97.38 187 GLN A C 1
ATOM 1435 O O . GLN A 1 187 ? -1.82 9.438 11.859 1 97.38 187 GLN A O 1
ATOM 1440 N N . LEU A 1 188 ? 0.078 9.797 13.016 1 97.56 188 LEU A N 1
ATOM 1441 C CA . LEU A 1 188 ? -0.559 9.547 14.305 1 97.56 188 LEU A CA 1
ATOM 1442 C C . LEU A 1 188 ? -0.668 10.836 15.117 1 97.56 188 LEU A C 1
ATOM 1444 O O . LEU A 1 188 ? -0.833 10.789 16.344 1 97.56 188 LEU A O 1
ATOM 1448 N N . VAL A 1 189 ? -0.563 11.938 14.469 1 97.81 189 VAL A N 1
ATOM 1449 C CA . VAL A 1 189 ? -0.727 13.258 15.062 1 97.81 189 VAL A CA 1
ATOM 1450 C C . VAL A 1 189 ? -2.07 13.859 14.648 1 97.81 189 VAL A C 1
ATOM 1452 O O . VAL A 1 189 ? -2.35 14 13.453 1 97.81 189 VAL A O 1
ATOM 1455 N N . PRO A 1 190 ? -2.928 14.219 15.633 1 98.5 190 PRO A N 1
ATOM 1456 C CA . PRO A 1 190 ? -4.199 14.852 15.273 1 98.5 190 PRO A CA 1
ATOM 1457 C C . PRO A 1 190 ? -4.02 16.125 14.445 1 98.5 190 PRO A C 1
ATOM 1459 O O . PRO A 1 190 ? -3.061 16.859 14.656 1 98.5 190 PRO A O 1
ATOM 1462 N N . LYS A 1 191 ? -4.949 16.344 13.562 1 98.12 191 LYS A N 1
ATOM 1463 C CA . LYS A 1 191 ? -4.887 17.516 12.695 1 98.12 191 LYS A CA 1
ATOM 1464 C C . LYS A 1 191 ? -4.816 18.812 13.516 1 98.12 191 LYS A C 1
ATOM 1466 O O . LYS A 1 191 ? -4.082 19.734 13.164 1 98.12 191 LYS A O 1
ATOM 1471 N N . SER A 1 192 ? -5.586 18.938 14.609 1 97.56 192 SER A N 1
ATOM 1472 C CA . SER A 1 192 ? -5.559 20.125 15.461 1 97.56 192 SER A CA 1
ATOM 1473 C C . SER A 1 192 ? -4.164 20.359 16.031 1 97.56 192 SER A C 1
ATOM 1475 O O . SER A 1 192 ? -3.697 21.5 16.078 1 97.56 192 SER A O 1
ATOM 1477 N N . VAL A 1 193 ? -3.539 19.297 16.422 1 97.88 193 VAL A N 1
ATOM 1478 C CA . VAL A 1 193 ? -2.188 19.391 16.953 1 97.88 193 VAL A CA 1
ATOM 1479 C C . VAL A 1 193 ? -1.215 19.812 15.859 1 97.88 193 VAL A C 1
ATOM 1481 O O . VAL A 1 193 ? -0.316 20.609 16.094 1 97.88 193 VAL A O 1
ATOM 1484 N N . GLU A 1 194 ? -1.354 19.25 14.672 1 98.25 194 GLU A N 1
ATOM 1485 C CA . GLU A 1 194 ? -0.524 19.625 13.539 1 98.25 194 GLU A CA 1
ATOM 1486 C C . GLU A 1 194 ? -0.574 21.141 13.305 1 98.25 194 GLU A C 1
ATOM 1488 O O . GLU A 1 194 ? 0.457 21.766 13.055 1 98.25 194 GLU A O 1
ATOM 1493 N N . TYR A 1 195 ? -1.789 21.75 13.344 1 98.25 195 TYR A N 1
ATOM 1494 C CA . TYR A 1 195 ? -1.933 23.203 13.18 1 98.25 195 TYR A CA 1
ATOM 1495 C C . TYR A 1 195 ? -1.111 23.953 14.219 1 98.25 195 TYR A C 1
ATOM 1497 O O . TYR A 1 195 ? -0.424 24.922 13.891 1 98.25 195 TYR A O 1
ATOM 1505 N N . ASP A 1 196 ? -1.22 23.484 15.43 1 98.44 196 ASP A N 1
ATOM 1506 C CA . ASP A 1 196 ? -0.479 24.141 16.5 1 98.44 196 ASP A CA 1
ATOM 1507 C C . ASP A 1 196 ? 1.027 24 16.297 1 98.44 196 ASP A C 1
ATOM 1509 O O . ASP A 1 196 ? 1.773 24.969 16.484 1 98.44 196 ASP A O 1
ATOM 1513 N N . LEU A 1 197 ? 1.48 22.812 15.93 1 98.5 197 LEU A N 1
ATOM 1514 C CA . LEU A 1 197 ? 2.896 22.609 15.648 1 98.5 197 LEU A CA 1
ATOM 1515 C C . LEU A 1 197 ? 3.369 23.484 14.508 1 98.5 197 LEU A C 1
ATOM 1517 O O . LEU A 1 197 ? 4.477 24.031 14.547 1 98.5 197 LEU A O 1
ATOM 1521 N N . ALA A 1 198 ? 2.545 23.609 13.484 1 98.75 198 ALA A N 1
ATOM 1522 C CA . ALA A 1 198 ? 2.879 24.469 12.344 1 98.75 198 ALA A CA 1
ATOM 1523 C C . ALA A 1 198 ? 3.049 25.922 12.773 1 98.75 198 ALA A C 1
ATOM 1525 O O . ALA A 1 198 ? 3.973 26.594 12.32 1 98.75 198 ALA A O 1
ATOM 1526 N N . ARG A 1 199 ? 2.195 26.406 13.641 1 98.56 199 ARG A N 1
ATOM 1527 C CA . ARG A 1 199 ? 2.307 27.766 14.148 1 98.56 199 ARG A CA 1
ATOM 1528 C C . ARG A 1 199 ? 3.592 27.953 14.953 1 98.56 199 ARG A C 1
ATOM 1530 O O . ARG A 1 199 ? 4.266 28.969 14.836 1 98.56 199 ARG A O 1
ATOM 1537 N N . MET A 1 200 ? 3.895 26.969 15.766 1 98.5 200 MET A N 1
ATOM 1538 C CA . MET A 1 200 ? 5.148 27.016 16.516 1 98.5 200 MET A CA 1
ATOM 1539 C C . MET A 1 200 ? 6.344 27.094 15.57 1 98.5 200 MET A C 1
ATOM 1541 O O . MET A 1 200 ? 7.293 27.828 15.82 1 98.5 200 MET A O 1
ATOM 1545 N N . LEU A 1 201 ? 6.281 26.328 14.5 1 98.75 201 LEU A N 1
ATOM 1546 C CA . LEU A 1 201 ? 7.375 26.297 13.531 1 98.75 201 LEU A CA 1
ATOM 1547 C C . LEU A 1 201 ? 7.512 27.625 12.82 1 98.75 201 LEU A C 1
ATOM 1549 O O . LEU A 1 201 ? 8.625 28.062 12.508 1 98.75 201 LEU A O 1
ATOM 1553 N N . CYS A 1 202 ? 6.406 28.281 12.539 1 98.44 202 CYS A N 1
ATOM 1554 C CA . CYS A 1 202 ? 6.43 29.594 11.906 1 98.44 202 CYS A CA 1
ATOM 1555 C C . CYS A 1 202 ? 7.332 30.547 12.672 1 98.44 202 CYS A C 1
ATOM 1557 O O . CYS A 1 202 ? 8.07 31.328 12.062 1 98.44 202 CYS A O 1
ATOM 1559 N N . ALA A 1 203 ? 7.359 30.422 13.906 1 97.88 203 ALA A N 1
ATOM 1560 C CA . ALA A 1 203 ? 8.125 31.312 14.766 1 97.88 203 ALA A CA 1
ATOM 1561 C C . ALA A 1 203 ? 9.625 31.062 14.625 1 97.88 203 ALA A C 1
ATOM 1563 O O . ALA A 1 203 ? 10.445 31.891 15.031 1 97.88 203 ALA A O 1
ATOM 1564 N N . ARG A 1 204 ? 9.922 29.984 14.023 1 98 204 ARG A N 1
ATOM 1565 C CA . ARG A 1 204 ? 11.32 29.578 13.953 1 98 204 ARG A CA 1
ATOM 1566 C C . ARG A 1 204 ? 11.875 29.766 12.547 1 98 204 ARG A C 1
ATOM 1568 O O . ARG A 1 204 ? 13.07 29.594 12.312 1 98 204 ARG A O 1
ATOM 1575 N N . LEU A 1 205 ? 11.031 30.094 11.625 1 98.31 205 LEU A N 1
ATOM 1576 C CA . LEU A 1 205 ? 11.438 30.172 10.227 1 98.31 205 LEU A CA 1
ATOM 1577 C C . LEU A 1 205 ? 11.875 31.578 9.867 1 98.31 205 LEU A C 1
ATOM 1579 O O . LEU A 1 205 ? 11.281 32.562 10.328 1 98.31 205 LEU A O 1
ATOM 1583 N N . ASP A 1 206 ? 12.898 31.703 9.023 1 97.31 206 ASP A N 1
ATOM 1584 C CA . ASP A 1 206 ? 13.289 33 8.492 1 97.31 206 ASP A CA 1
ATOM 1585 C C . ASP A 1 206 ? 12.172 33.625 7.641 1 97.31 206 ASP A C 1
ATOM 1587 O O . ASP A 1 206 ? 11.906 34.812 7.727 1 97.31 206 ASP A O 1
ATOM 1591 N N . ASP A 1 207 ? 11.484 32.812 6.84 1 98.19 207 ASP A N 1
ATOM 1592 C CA . ASP A 1 207 ? 10.336 33.219 6.027 1 98.19 207 ASP A CA 1
ATOM 1593 C C . ASP A 1 207 ? 9.117 32.344 6.336 1 98.19 207 ASP A C 1
ATOM 1595 O O . ASP A 1 207 ? 8.898 31.328 5.68 1 98.19 207 ASP A O 1
ATOM 1599 N N . PRO A 1 208 ? 8.289 32.781 7.238 1 98.38 208 PRO A N 1
ATOM 1600 C CA . PRO A 1 208 ? 7.145 31.969 7.645 1 98.38 208 PRO A CA 1
ATOM 1601 C C . PRO A 1 208 ? 5.945 32.125 6.711 1 98.38 208 PRO A C 1
ATOM 1603 O O . PRO A 1 208 ? 4.953 31.406 6.844 1 98.38 208 PRO A O 1
ATOM 1606 N N . ALA A 1 209 ? 6.012 33 5.727 1 98.44 209 ALA A N 1
ATOM 1607 C CA . ALA A 1 209 ? 4.844 33.438 4.965 1 98.44 209 ALA A CA 1
ATOM 1608 C C . ALA A 1 209 ? 4.207 32.25 4.219 1 98.44 209 ALA A C 1
ATOM 1610 O O . ALA A 1 209 ? 2.986 32.062 4.266 1 98.44 209 ALA A O 1
ATOM 1611 N N . PRO A 1 210 ? 5.02 31.422 3.543 1 98.31 210 PRO A N 1
ATOM 1612 C CA . PRO A 1 210 ? 4.383 30.312 2.824 1 98.31 210 PRO A CA 1
ATOM 1613 C C . PRO A 1 210 ? 3.658 29.344 3.756 1 98.31 210 PRO A C 1
ATOM 1615 O O . PRO A 1 210 ? 2.562 28.891 3.434 1 98.31 210 PRO A O 1
ATOM 1618 N N . LEU A 1 211 ? 4.234 29.031 4.867 1 98.62 211 LEU A N 1
ATOM 1619 C CA . LEU A 1 211 ? 3.578 28.156 5.82 1 98.62 211 LEU A CA 1
ATOM 1620 C C . LEU A 1 211 ? 2.344 28.812 6.422 1 98.62 211 LEU A C 1
ATOM 1622 O O . LEU A 1 211 ? 1.316 28.156 6.617 1 98.62 211 LEU A O 1
ATOM 1626 N N . GLN A 1 212 ? 2.406 30.094 6.73 1 98.5 212 GLN A N 1
ATOM 1627 C CA . GLN A 1 212 ? 1.26 30.828 7.254 1 98.5 212 GLN A CA 1
ATOM 1628 C C . GLN A 1 212 ? 0.09 30.781 6.273 1 98.5 212 GLN A C 1
ATOM 1630 O O . GLN A 1 212 ? -1.061 30.609 6.68 1 98.5 212 GLN A O 1
ATOM 1635 N N . ALA A 1 213 ? 0.381 30.969 5.023 1 98.06 213 ALA A N 1
ATOM 1636 C CA . ALA A 1 213 ? -0.657 30.906 3.996 1 98.06 213 ALA A CA 1
ATOM 1637 C C . ALA A 1 213 ? -1.338 29.531 3.986 1 98.06 213 ALA A C 1
ATOM 1639 O O . ALA A 1 213 ? -2.555 29.438 3.812 1 98.06 213 ALA A O 1
ATOM 1640 N N . ALA A 1 214 ? -0.553 28.484 4.117 1 97.69 214 ALA A N 1
ATOM 1641 C CA . ALA A 1 214 ? -1.104 27.141 4.145 1 97.69 214 ALA A CA 1
ATOM 1642 C C . ALA A 1 214 ? -1.98 26.922 5.375 1 97.69 214 ALA A C 1
ATOM 1644 O O . ALA A 1 214 ? -3.006 26.25 5.305 1 97.69 214 ALA A O 1
ATOM 1645 N N . ILE A 1 215 ? -1.563 27.469 6.52 1 97.81 215 ILE A N 1
ATOM 1646 C CA . ILE A 1 215 ? -2.32 27.375 7.766 1 97.81 215 ILE A CA 1
ATOM 1647 C C . ILE A 1 215 ? -3.691 28.016 7.586 1 97.81 215 ILE A C 1
ATOM 1649 O O . ILE A 1 215 ? -4.695 27.5 8.086 1 97.81 215 ILE A O 1
ATOM 1653 N N . GLU A 1 216 ? -3.756 29.062 6.859 1 96.81 216 GLU A N 1
ATOM 1654 C CA . GLU A 1 216 ? -4.973 29.859 6.723 1 96.81 216 GLU A CA 1
ATOM 1655 C C . GLU A 1 216 ? -5.867 29.312 5.613 1 96.81 216 GLU A C 1
ATOM 1657 O O . GLU A 1 216 ? -7.051 29.656 5.539 1 96.81 216 GLU A O 1
ATOM 1662 N N . ALA A 1 217 ? -5.336 28.516 4.766 1 94.75 217 ALA A N 1
ATOM 1663 C CA . ALA A 1 217 ? -6.094 27.984 3.633 1 94.75 217 ALA A CA 1
ATOM 1664 C C . ALA A 1 217 ? -7.125 26.953 4.09 1 94.75 217 ALA A C 1
ATOM 1666 O O . ALA A 1 217 ? -6.891 26.219 5.051 1 94.75 217 ALA A O 1
ATOM 1667 N N . VAL A 1 218 ? -8.25 26.875 3.371 1 90.31 218 VAL A N 1
ATOM 1668 C CA . VAL A 1 218 ? -9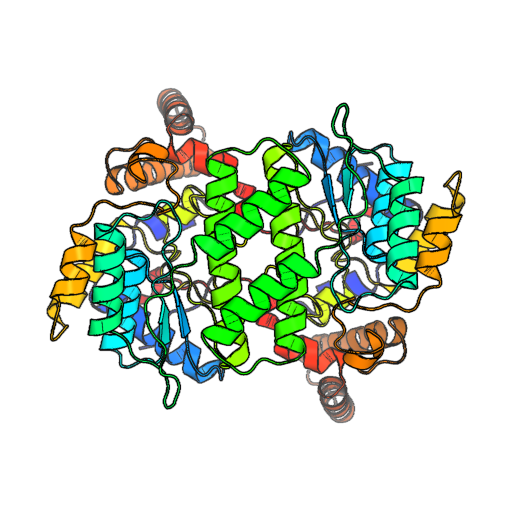.25 25.844 3.607 1 90.31 218 VAL A CA 1
ATOM 1669 C C . VAL A 1 218 ? -8.695 24.484 3.162 1 90.31 218 VAL A C 1
ATOM 1671 O O . VAL A 1 218 ? -8.211 24.344 2.037 1 90.31 218 VAL A O 1
ATOM 1674 N N . PRO A 1 219 ? -8.742 23.5 4.016 1 90.88 219 PRO A N 1
ATOM 1675 C CA . PRO A 1 219 ? -8.227 22.188 3.627 1 90.88 219 PRO A CA 1
ATOM 1676 C C . PRO A 1 219 ? -9.055 21.531 2.523 1 90.88 219 PRO A C 1
ATOM 1678 O O . PRO A 1 219 ? -10.281 21.5 2.607 1 90.88 219 PRO A O 1
ATOM 1681 N N . THR A 1 220 ? -8.383 21.047 1.513 1 88.12 220 THR A N 1
ATOM 1682 C CA . THR A 1 220 ? -8.977 20.312 0.401 1 88.12 220 THR A CA 1
ATOM 1683 C C . THR A 1 220 ? -8.102 19.109 0.013 1 88.12 220 THR A C 1
ATOM 1685 O O . THR A 1 220 ? -6.895 19.125 0.247 1 88.12 220 THR A O 1
ATOM 1688 N N . ASP A 1 221 ? -8.742 18.094 -0.554 1 84.88 221 ASP A N 1
ATOM 1689 C CA . ASP A 1 221 ? -7.969 16.938 -0.974 1 84.88 221 ASP A CA 1
ATOM 1690 C C . ASP A 1 221 ? -7.375 17.141 -2.365 1 84.88 221 ASP A C 1
ATOM 1692 O O . ASP A 1 221 ? -6.582 16.328 -2.836 1 84.88 221 ASP A O 1
ATOM 1696 N N . GLY A 1 222 ? -7.742 18.203 -3.025 1 84.81 222 GLY A N 1
ATOM 1697 C CA . GLY A 1 222 ? -7.176 18.516 -4.328 1 84.81 222 GLY A CA 1
ATOM 1698 C C . GLY A 1 222 ? -7.613 17.547 -5.414 1 84.81 222 GLY A C 1
ATOM 1699 O O . GLY A 1 222 ? -6.969 17.453 -6.461 1 84.81 222 GLY A O 1
ATOM 1700 N N . LEU A 1 223 ? -8.703 16.781 -5.164 1 85.75 223 LEU A N 1
ATOM 1701 C CA . LEU A 1 223 ? -9.125 15.758 -6.109 1 85.75 223 LEU A CA 1
ATOM 1702 C C . LEU A 1 223 ? -10.383 16.188 -6.855 1 85.75 223 LEU A C 1
ATOM 1704 O O . LEU A 1 223 ? -10.82 15.516 -7.793 1 85.75 223 LEU A O 1
ATOM 1708 N N . GLY A 1 224 ? -10.93 17.359 -6.426 1 81.75 224 GLY A N 1
ATOM 1709 C CA . GLY A 1 224 ? -12.07 17.938 -7.109 1 81.75 224 GLY A CA 1
ATOM 1710 C C . GLY A 1 224 ? -13.375 17.219 -6.797 1 81.75 224 GLY A C 1
ATOM 1711 O O . GLY A 1 224 ? -14.328 17.281 -7.578 1 81.75 224 GLY A O 1
ATOM 1712 N N . ILE A 1 225 ? -13.422 16.531 -5.77 1 80 225 ILE A N 1
ATOM 1713 C CA . ILE A 1 225 ? -14.609 15.773 -5.391 1 80 225 ILE A CA 1
ATOM 1714 C C . ILE A 1 225 ? -15.609 16.688 -4.684 1 80 225 ILE A C 1
ATOM 1716 O O . ILE A 1 225 ? -16.812 16.578 -4.898 1 80 225 ILE A O 1
ATOM 1720 N N . SER A 1 226 ? -15.039 17.578 -3.797 1 79.94 226 SER A N 1
ATOM 1721 C CA . SER A 1 226 ? -15.852 18.531 -3.043 1 79.94 226 SER A CA 1
ATOM 1722 C C . SER A 1 226 ? -15.117 19.844 -2.848 1 79.94 226 SER A C 1
ATOM 1724 O O . SER A 1 226 ? -13.953 19.984 -3.234 1 79.94 226 SER A O 1
ATOM 1726 N N . ARG A 1 227 ? -15.914 20.734 -2.223 1 79.88 227 ARG A N 1
ATOM 1727 C CA . ARG A 1 227 ? -15.344 22.062 -2.016 1 79.88 227 ARG A CA 1
ATOM 1728 C C . ARG A 1 227 ? -14.328 22.047 -0.876 1 79.88 227 ARG A C 1
ATOM 1730 O O . ARG A 1 227 ? -13.375 22.828 -0.876 1 79.88 227 ARG A O 1
ATOM 1737 N N . SER A 1 228 ? -14.609 21.219 0.082 1 86.81 228 SER A N 1
ATOM 1738 C CA . SER A 1 228 ? -13.695 21.109 1.219 1 86.81 228 SER A CA 1
ATOM 1739 C C . SER A 1 228 ? -13.68 19.688 1.771 1 86.81 228 SER A C 1
ATOM 1741 O O . SER A 1 228 ? -14.609 18.906 1.522 1 86.81 228 SER A O 1
ATOM 1743 N N . ASP A 1 229 ? -12.578 19.391 2.514 1 91.12 229 ASP A N 1
ATOM 1744 C CA . ASP A 1 229 ? -12.5 18.094 3.203 1 91.12 229 ASP A CA 1
ATOM 1745 C C . ASP A 1 229 ? -13.648 17.938 4.191 1 91.12 229 ASP A C 1
ATOM 1747 O O . ASP A 1 229 ? -14.258 16.859 4.273 1 91.12 229 ASP A O 1
ATOM 1751 N N . LEU A 1 230 ? -13.977 18.969 4.875 1 91.44 230 LEU A N 1
ATOM 1752 C CA . LEU A 1 230 ? -14.984 18.938 5.934 1 91.44 230 LEU A CA 1
ATOM 1753 C C . LEU A 1 230 ? -16.375 18.672 5.359 1 91.44 230 LEU A C 1
ATOM 1755 O O . LEU A 1 230 ? -17.203 18.016 6.008 1 91.44 230 LEU A O 1
ATOM 1759 N N . ASP A 1 231 ? -16.578 19.094 4.105 1 90.81 231 ASP A N 1
ATOM 1760 C CA . ASP A 1 231 ? -17.812 18.75 3.41 1 90.81 231 ASP A CA 1
ATOM 1761 C C . ASP A 1 231 ? -17.938 17.234 3.242 1 90.81 231 ASP A C 1
ATOM 1763 O O . ASP A 1 231 ? -19.016 16.672 3.459 1 90.81 231 ASP A O 1
ATOM 1767 N N . GLN A 1 232 ? -16.906 16.641 2.963 1 90.44 232 GLN A N 1
ATOM 1768 C CA . GLN A 1 232 ? -16.891 15.195 2.764 1 90.44 232 GLN A CA 1
ATOM 1769 C C . GLN A 1 232 ? -17 14.453 4.094 1 90.44 232 GLN A C 1
ATOM 1771 O O . GLN A 1 232 ? -17.625 13.391 4.176 1 90.44 232 GLN A O 1
ATOM 1776 N N . LEU A 1 233 ? -16.406 15.031 5.105 1 93.88 233 LEU A N 1
ATOM 1777 C CA . LEU A 1 233 ? -16.359 14.383 6.414 1 93.88 233 LEU A CA 1
ATOM 1778 C C . LEU A 1 233 ? -17.656 14.609 7.18 1 93.88 233 LEU A C 1
ATOM 1780 O O . LEU A 1 233 ? -17.938 13.93 8.172 1 93.88 233 LEU A O 1
ATOM 1784 N N . GLY A 1 234 ? -18.469 15.547 6.727 1 93.5 234 GLY A N 1
ATOM 1785 C CA . GLY A 1 234 ? -19.703 15.883 7.43 1 93.5 234 GLY A CA 1
ATOM 1786 C C . GLY A 1 234 ? -19.453 16.5 8.789 1 93.5 234 GLY A C 1
ATOM 1787 O O . GLY A 1 234 ? -20.094 16.125 9.773 1 93.5 234 GLY A O 1
ATOM 1788 N N . ALA A 1 235 ? -18.469 17.359 8.891 1 95.38 235 ALA A N 1
ATOM 1789 C CA . ALA A 1 235 ? -18.125 18.031 10.141 1 95.38 235 ALA A CA 1
ATOM 1790 C C . ALA A 1 235 ? -17.828 19.5 9.906 1 95.38 235 ALA A C 1
ATOM 1792 O O . ALA A 1 235 ? -17.531 19.922 8.781 1 95.38 235 ALA A O 1
ATOM 1793 N N . GLU A 1 236 ? -17.875 20.297 10.953 1 93.94 236 GLU A N 1
ATOM 1794 C CA . GLU A 1 236 ? -17.672 21.734 10.859 1 93.94 236 GLU A CA 1
ATOM 1795 C C . GLU A 1 236 ? -16.203 22.094 11.031 1 93.94 236 GLU A C 1
ATOM 1797 O O . GLU A 1 236 ? -15.758 23.156 10.578 1 93.94 236 GLU A O 1
ATOM 1802 N N . SER A 1 237 ? -15.547 21.234 11.734 1 95.12 237 SER A N 1
ATOM 1803 C CA . SER A 1 237 ? -14.133 21.453 11.992 1 95.12 237 SER A CA 1
ATOM 1804 C C . SER A 1 237 ? -13.422 20.156 12.32 1 95.12 237 SER A C 1
ATOM 1806 O O . SER A 1 237 ? -14.062 19.156 12.648 1 95.12 237 SER A O 1
ATOM 1808 N N . TYR A 1 238 ? -12.148 20.188 12.188 1 95.19 238 TYR A N 1
ATOM 1809 C CA . TYR A 1 238 ? -11.383 19.016 12.578 1 95.19 238 TYR A CA 1
ATOM 1810 C C . TYR A 1 238 ? -11.445 18.797 14.086 1 95.19 238 TYR A C 1
ATOM 1812 O O . TYR A 1 238 ? -11.414 17.656 14.562 1 95.19 238 TYR A O 1
ATOM 1820 N N . ALA A 1 239 ? -11.531 19.844 14.836 1 95.94 239 ALA A N 1
ATOM 1821 C CA . ALA A 1 239 ? -11.75 19.719 16.281 1 95.94 239 ALA A CA 1
ATOM 1822 C C . ALA A 1 239 ? -13.016 18.922 16.578 1 95.94 239 ALA A C 1
ATOM 1824 O O . ALA A 1 239 ? -13.031 18.094 17.484 1 95.94 239 ALA A O 1
ATOM 1825 N N . GLN A 1 240 ? -14.039 19.234 15.812 1 97.62 240 GLN A N 1
ATOM 1826 C CA . GLN A 1 240 ? -15.281 18.5 15.992 1 97.62 240 GLN A CA 1
ATOM 1827 C C . GLN A 1 240 ? -15.102 17.016 15.633 1 97.62 240 GLN A C 1
ATOM 1829 O O . GLN A 1 240 ? -15.633 16.141 16.312 1 97.62 240 GLN A O 1
ATOM 1834 N N . VAL A 1 241 ? -14.406 16.766 14.531 1 98.31 241 VAL A N 1
ATOM 1835 C CA . VAL A 1 241 ? -14.125 15.398 14.133 1 98.31 241 VAL A CA 1
ATOM 1836 C C . VAL A 1 241 ? -13.453 14.656 15.289 1 98.31 241 VAL A C 1
ATOM 1838 O O . VAL A 1 241 ? -13.875 13.555 15.656 1 98.31 241 VAL A O 1
ATOM 1841 N N . GLU A 1 242 ? -12.461 15.242 15.867 1 98.69 242 GLU A N 1
ATOM 1842 C CA . GLU A 1 242 ? -11.703 14.633 16.953 1 98.69 242 GLU A CA 1
ATOM 1843 C C . GLU A 1 242 ? -12.57 14.438 18.188 1 98.69 242 GLU A C 1
ATOM 1845 O O . GLU A 1 242 ? -12.453 13.422 18.875 1 98.69 242 GLU A O 1
ATOM 1850 N N . ASP A 1 243 ? -13.438 15.398 18.469 1 98.5 243 ASP A N 1
ATOM 1851 C CA . ASP A 1 243 ? -14.352 15.273 19.609 1 98.5 243 ASP A CA 1
ATOM 1852 C C . ASP A 1 243 ? -15.305 14.094 19.406 1 98.5 243 ASP A C 1
ATOM 1854 O O . ASP A 1 243 ? -15.594 13.359 20.359 1 98.5 243 ASP A O 1
ATOM 1858 N N . ILE A 1 244 ? -15.82 13.984 18.219 1 98.62 244 ILE A N 1
ATOM 1859 C CA . ILE A 1 244 ? -16.734 12.891 17.891 1 98.62 244 ILE A CA 1
ATOM 1860 C C . ILE A 1 244 ? -16.031 11.555 18.125 1 98.62 244 ILE A C 1
ATOM 1862 O O . ILE A 1 244 ? -16.594 10.656 18.766 1 98.62 244 ILE A O 1
ATOM 1866 N N . PHE A 1 245 ? -14.797 11.43 17.719 1 98.81 245 PHE A N 1
ATOM 1867 C CA . PHE A 1 245 ? -14.055 10.188 17.891 1 98.81 245 PHE A CA 1
ATOM 1868 C C . PHE A 1 245 ? -13.75 9.938 19.359 1 98.81 245 PHE A C 1
ATOM 1870 O O . PHE A 1 245 ? -13.844 8.805 19.844 1 98.81 245 PHE A O 1
ATOM 1877 N N . ARG A 1 246 ? -13.328 11 20.109 1 98.75 246 ARG A N 1
ATOM 1878 C CA . ARG A 1 246 ? -13.062 10.836 21.531 1 98.75 246 ARG A CA 1
ATOM 1879 C C . ARG A 1 246 ? -14.273 10.273 22.266 1 98.75 246 ARG A C 1
ATOM 1881 O O . ARG A 1 246 ? -14.148 9.328 23.047 1 98.75 246 ARG A O 1
ATOM 1888 N N . GLU A 1 247 ? -15.398 10.852 21.969 1 98.62 247 GLU A N 1
ATOM 1889 C CA . GLU A 1 247 ? -16.625 10.383 22.609 1 98.62 247 GLU A CA 1
ATOM 1890 C C . GLU A 1 247 ? -16.938 8.945 22.219 1 98.62 247 GLU A C 1
ATOM 1892 O O . GLU A 1 247 ? -17.25 8.109 23.062 1 98.62 247 GLU A O 1
ATOM 1897 N N . TYR A 1 248 ? -16.859 8.648 20.984 1 98.75 248 TYR A N 1
ATOM 1898 C CA . TYR A 1 248 ? -17.188 7.32 20.469 1 98.75 248 TYR A CA 1
ATOM 1899 C C . TYR A 1 248 ? -16.281 6.258 21.078 1 98.75 248 TYR A C 1
ATOM 1901 O O . TYR A 1 248 ? -16.75 5.223 21.562 1 98.75 248 TYR A O 1
ATOM 1909 N N . PHE A 1 249 ? -15 6.512 21.078 1 98.56 249 PHE A N 1
ATOM 1910 C CA . PHE A 1 249 ? -14.047 5.527 21.562 1 98.56 249 PHE A CA 1
ATOM 1911 C C . PHE A 1 249 ? -14.188 5.355 23.078 1 98.56 249 PHE A C 1
ATOM 1913 O O . PHE A 1 249 ? -13.984 4.258 23.594 1 98.56 249 PHE A O 1
ATOM 1920 N N . GLN A 1 250 ? -14.508 6.43 23.781 1 98.19 250 GLN A N 1
ATOM 1921 C CA . GLN A 1 250 ? -14.766 6.309 25.203 1 98.19 250 GLN A CA 1
ATOM 1922 C C . GLN A 1 250 ? -15.945 5.379 25.469 1 98.19 250 GLN A C 1
ATOM 1924 O O . GLN A 1 250 ? -15.891 4.535 26.375 1 98.19 250 GLN A O 1
ATOM 1929 N N . LEU A 1 251 ? -17.016 5.562 24.688 1 98.25 251 LEU A N 1
ATOM 1930 C CA . LEU A 1 251 ? -18.203 4.719 24.844 1 98.25 251 LEU A CA 1
ATOM 1931 C C . LEU A 1 251 ? -17.875 3.268 24.5 1 98.25 251 LEU A C 1
ATOM 1933 O O . LEU A 1 251 ? -18.359 2.348 25.172 1 98.25 251 LEU A O 1
ATOM 1937 N N . ARG A 1 252 ? -17.109 3.104 23.5 1 97.94 252 ARG A N 1
ATOM 1938 C CA . ARG A 1 252 ? -16.734 1.745 23.109 1 97.94 252 ARG A CA 1
ATOM 1939 C C . ARG A 1 252 ? -15.883 1.083 24.188 1 97.94 252 ARG A C 1
ATOM 1941 O O . ARG A 1 252 ? -16 -0.121 24.422 1 97.94 252 ARG A O 1
ATOM 1948 N N . LEU A 1 253 ? -14.969 1.873 24.719 1 96.56 253 LEU A N 1
ATOM 1949 C CA . LEU A 1 253 ? -14.148 1.356 25.812 1 96.56 253 LEU A CA 1
ATOM 1950 C C . LEU A 1 253 ? -15.016 0.962 27 1 96.56 253 LEU A C 1
ATOM 1952 O O . LEU A 1 253 ? -14.805 -0.094 27.609 1 96.56 253 LEU A O 1
ATOM 1956 N N . LYS A 1 254 ? -15.938 1.797 27.328 1 95.88 254 LYS A N 1
ATOM 1957 C CA . LYS A 1 254 ? -16.875 1.496 28.422 1 95.88 254 LYS A CA 1
ATOM 1958 C C . LYS A 1 254 ? -17.641 0.21 28.141 1 95.88 254 LYS A C 1
ATOM 1960 O O . LYS A 1 254 ? -17.875 -0.596 29.047 1 95.88 254 LYS A O 1
ATOM 1965 N N . GLU A 1 255 ? -18.062 0.061 26.969 1 95.25 255 GLU A N 1
ATOM 1966 C CA . GLU A 1 255 ? -18.828 -1.111 26.547 1 95.25 255 GLU A CA 1
ATOM 1967 C C . GLU A 1 255 ? -18.016 -2.391 26.734 1 95.25 255 GLU A C 1
ATOM 1969 O O . GLU A 1 255 ? -18.562 -3.447 27.031 1 95.25 255 GLU A O 1
ATOM 1974 N N . ARG A 1 256 ? -16.766 -2.355 26.438 1 93.06 256 ARG A N 1
ATOM 1975 C CA . ARG A 1 256 ? -15.875 -3.506 26.594 1 93.06 256 ARG A CA 1
ATOM 1976 C C . ARG A 1 256 ? -15.734 -3.902 28.047 1 93.06 256 ARG A C 1
ATOM 1978 O O . ARG A 1 256 ? -15.68 -5.09 28.375 1 93.06 256 ARG A O 1
ATOM 1985 N N . ASP A 1 257 ? -15.664 -2.902 28.859 1 89.81 257 ASP A N 1
ATOM 1986 C CA . ASP A 1 257 ? -15.391 -3.139 30.281 1 89.81 257 ASP A CA 1
ATOM 1987 C C . ASP A 1 257 ? -16.672 -3.42 31.047 1 89.81 257 ASP A C 1
ATOM 1989 O O . ASP A 1 257 ? -16.656 -4.09 32.094 1 89.81 257 ASP A O 1
ATOM 1993 N N . SER A 1 258 ? -17.734 -2.754 30.609 1 90.25 258 SER A N 1
ATOM 1994 C CA . SER A 1 258 ? -19.016 -2.883 31.297 1 90.25 258 SER A CA 1
ATOM 1995 C C . SER A 1 258 ? -20.188 -2.686 30.344 1 90.25 258 SER A C 1
ATOM 1997 O O . SER A 1 258 ? -20 -2.281 29.203 1 90.25 258 SER A O 1
ATOM 1999 N N . GLU A 1 259 ? -21.438 -2.994 30.797 1 91.56 259 GLU A N 1
ATOM 2000 C CA . GLU A 1 259 ? -22.625 -2.746 29.984 1 91.56 259 GLU A CA 1
ATOM 2001 C C . GLU A 1 259 ? -22.953 -1.258 29.938 1 91.56 259 GLU A C 1
ATOM 2003 O O . GLU A 1 259 ? -22.859 -0.561 30.953 1 91.56 259 GLU A O 1
ATOM 2008 N N . LEU A 1 260 ? -23.234 -0.796 28.766 1 94.25 260 LEU A N 1
ATOM 2009 C CA . LEU A 1 260 ? -23.625 0.602 28.609 1 94.25 260 LEU A CA 1
ATOM 2010 C C . LEU A 1 260 ? -25.016 0.857 29.172 1 94.25 260 LEU A C 1
ATOM 2012 O O . LEU A 1 260 ? -25.891 0.002 29.062 1 94.25 260 LEU A O 1
ATOM 2016 N N . SER A 1 261 ? -25.156 2.033 29.797 1 95 261 SER A N 1
ATOM 2017 C CA . SER A 1 261 ? -26.516 2.461 30.078 1 95 261 SER A CA 1
ATOM 2018 C C . SER A 1 261 ? -27.328 2.621 28.797 1 95 261 SER A C 1
ATOM 2020 O O . SER A 1 261 ? -26.766 2.705 27.703 1 95 261 SER A O 1
ATOM 2022 N N . GLY A 1 262 ? -28.609 2.58 28.938 1 95.06 262 GLY A N 1
ATOM 2023 C CA . GLY A 1 262 ? -29.469 2.783 27.797 1 95.06 262 GLY A CA 1
ATOM 2024 C C . GLY A 1 262 ? -29.156 4.059 27.031 1 95.06 262 GLY A C 1
ATOM 2025 O O . GLY A 1 262 ? -29.094 4.051 25.797 1 95.06 262 GLY A O 1
ATOM 2026 N N . ASP A 1 263 ? -28.906 5.109 27.781 1 96.62 263 ASP A N 1
ATOM 2027 C CA . ASP A 1 263 ? -28.594 6.402 27.188 1 96.62 263 ASP A CA 1
ATOM 2028 C C . ASP A 1 263 ? -27.266 6.359 26.438 1 96.62 263 ASP A C 1
ATOM 2030 O O . ASP A 1 263 ? -27.141 6.914 25.344 1 96.62 263 ASP A O 1
ATOM 2034 N N . ASP A 1 264 ? -26.266 5.734 27.047 1 97.19 264 ASP A N 1
ATOM 2035 C CA . ASP A 1 264 ? -24.953 5.613 26.438 1 97.19 264 ASP A CA 1
ATOM 2036 C C . ASP A 1 264 ? -25.016 4.781 25.156 1 97.19 264 ASP A C 1
ATOM 2038 O O . ASP A 1 264 ? -24.344 5.09 24.172 1 97.19 264 ASP A O 1
ATOM 2042 N N . ALA A 1 265 ? -25.797 3.738 25.203 1 97.12 265 ALA A N 1
ATOM 2043 C CA . ALA A 1 265 ? -25.969 2.877 24.047 1 97.12 265 ALA A CA 1
ATOM 2044 C C . ALA A 1 265 ? -26.609 3.637 22.891 1 97.12 265 ALA A C 1
ATOM 2046 O O . ALA A 1 265 ? -26.219 3.486 21.734 1 97.12 265 ALA A O 1
ATOM 2047 N N . GLN A 1 266 ? -27.609 4.363 23.234 1 97.75 266 GLN A N 1
ATOM 2048 C CA . GLN A 1 266 ? -28.266 5.176 22.234 1 97.75 266 GLN A CA 1
ATOM 2049 C C . GLN A 1 266 ? -27.312 6.211 21.641 1 97.75 266 GLN A C 1
ATOM 2051 O O . GLN A 1 266 ? -27.312 6.434 20.422 1 97.75 266 GLN A O 1
ATOM 2056 N N . ARG A 1 267 ? -26.531 6.898 22.484 1 98 267 ARG A N 1
ATOM 2057 C CA . ARG A 1 267 ? -25.578 7.895 22.016 1 98 267 ARG A CA 1
ATOM 2058 C C . ARG A 1 267 ? -24.531 7.262 21.094 1 98 267 ARG A C 1
ATOM 2060 O O . ARG A 1 267 ? -24.156 7.852 20.078 1 98 267 ARG A O 1
ATOM 2067 N N . ARG A 1 268 ? -24.031 6.117 21.484 1 97.81 268 ARG A N 1
ATOM 2068 C CA . ARG A 1 268 ? -23.094 5.379 20.656 1 97.81 268 ARG A CA 1
ATOM 2069 C C . ARG A 1 268 ? -23.672 5.148 19.25 1 97.81 268 ARG A C 1
ATOM 2071 O O . ARG A 1 268 ? -23 5.371 18.25 1 97.81 268 ARG A O 1
ATOM 2078 N N . GLU A 1 269 ? -24.875 4.738 19.156 1 98.06 269 GLU A N 1
ATOM 2079 C CA . GLU A 1 269 ? -25.547 4.5 17.875 1 98.06 269 GLU A CA 1
ATOM 2080 C C . GLU A 1 269 ? -25.672 5.789 17.078 1 98.06 269 GLU A C 1
ATOM 2082 O O . GLU A 1 269 ? -25.531 5.781 15.852 1 98.06 269 GLU A O 1
ATOM 2087 N N . GLU A 1 270 ? -26 6.859 17.766 1 98.25 270 GLU A N 1
ATOM 2088 C CA . GLU A 1 270 ? -26.094 8.156 17.109 1 98.25 270 GLU A CA 1
ATOM 2089 C C . GLU A 1 270 ? -24.75 8.57 16.516 1 98.25 270 GLU A C 1
ATOM 2091 O O . GLU A 1 270 ? -24.688 9.086 15.391 1 98.25 270 GLU A O 1
ATOM 2096 N N . LEU A 1 271 ? -23.688 8.367 17.266 1 98.5 271 LEU A N 1
ATOM 2097 C CA . LEU A 1 271 ? -22.344 8.711 16.797 1 98.5 271 LEU A CA 1
ATOM 2098 C C . LEU A 1 271 ? -21.969 7.883 15.57 1 98.5 271 LEU A C 1
ATOM 2100 O O . LEU A 1 271 ? -21.297 8.383 14.664 1 98.5 271 LEU A O 1
ATOM 2104 N N . GLU A 1 272 ? -22.375 6.621 15.492 1 98.25 272 GLU A N 1
ATOM 2105 C CA . GLU A 1 272 ? -22.062 5.727 14.383 1 98.25 272 GLU A CA 1
ATOM 2106 C C . GLU A 1 272 ? -22.719 6.195 13.086 1 98.25 272 GLU A C 1
ATOM 2108 O O . GLU A 1 272 ? -22.344 5.766 12 1 98.25 272 GLU A O 1
ATOM 2113 N N . GLN A 1 273 ? -23.656 7.141 13.219 1 97.38 273 GLN A N 1
ATOM 2114 C CA . GLN A 1 273 ? -24.344 7.684 12.047 1 97.38 273 GLN A CA 1
ATOM 2115 C C . GLN A 1 273 ? -23.703 8.984 11.586 1 97.38 273 GLN A C 1
ATOM 2117 O O . GLN A 1 273 ? -24.016 9.484 10.5 1 97.38 273 GLN A O 1
ATOM 2122 N N . THR A 1 274 ? -22.812 9.484 12.445 1 97.94 274 THR A N 1
ATOM 2123 C CA . THR A 1 274 ? -22.109 10.695 12.031 1 97.94 274 THR A CA 1
ATOM 2124 C C . THR A 1 274 ? -21.141 10.391 10.898 1 97.94 274 THR A C 1
ATOM 2126 O O . THR A 1 274 ? -20.734 9.242 10.711 1 97.94 274 THR A O 1
ATOM 2129 N N . GLY A 1 275 ? -20.766 11.422 10.125 1 96.94 275 GLY A N 1
ATOM 2130 C CA . GLY A 1 275 ? -19.844 11.273 9.008 1 96.94 275 GLY A CA 1
ATOM 2131 C C . GLY A 1 275 ? -18.531 10.625 9.406 1 96.94 275 GLY A C 1
ATOM 2132 O O . GLY A 1 275 ? -18.156 9.586 8.844 1 96.94 275 GLY A O 1
ATOM 2133 N N . PRO A 1 276 ? -17.875 11.133 10.445 1 98.12 276 PRO A N 1
ATOM 2134 C CA . PRO A 1 276 ? -16.562 10.625 10.828 1 98.12 276 PRO A CA 1
ATOM 2135 C C . PRO A 1 276 ? -16.609 9.172 11.297 1 98.12 276 PRO A C 1
ATOM 2137 O O . PRO A 1 276 ? -15.844 8.336 10.797 1 98.12 276 PRO A O 1
ATOM 2140 N N . VAL A 1 277 ? -17.516 8.82 12.148 1 98.62 277 VAL A N 1
ATOM 2141 C CA . VAL A 1 277 ? -17.531 7.473 12.703 1 98.62 277 VAL A CA 1
ATOM 2142 C C . VAL A 1 277 ? -17.984 6.48 11.641 1 98.62 277 VAL A C 1
ATOM 2144 O O . VAL A 1 277 ? -17.484 5.359 11.57 1 98.62 277 VAL A O 1
ATOM 2147 N N . ARG A 1 278 ? -18.984 6.879 10.852 1 97.75 278 ARG A N 1
ATOM 2148 C CA . ARG A 1 278 ? -19.406 6.02 9.75 1 97.75 278 ARG A CA 1
ATOM 2149 C C . ARG A 1 278 ? -18.234 5.695 8.828 1 97.75 278 ARG A C 1
ATOM 2151 O O . ARG A 1 278 ? -18.062 4.543 8.43 1 97.75 278 ARG A O 1
ATOM 2158 N N . ARG A 1 279 ? -17.438 6.641 8.531 1 97.12 279 ARG A N 1
ATOM 2159 C CA . ARG A 1 279 ? -16.266 6.434 7.691 1 97.12 279 ARG A CA 1
ATOM 2160 C C . ARG A 1 279 ? -15.25 5.516 8.367 1 97.12 279 ARG A C 1
ATOM 2162 O O . ARG A 1 279 ? -14.641 4.664 7.715 1 97.12 279 ARG A O 1
ATOM 2169 N N . PHE A 1 280 ? -15.109 5.738 9.664 1 98.25 280 PHE A N 1
ATOM 2170 C CA . PHE A 1 280 ? -14.211 4.871 10.414 1 98.25 280 PHE A CA 1
ATOM 2171 C C . PHE A 1 280 ? -14.641 3.412 10.289 1 98.25 280 PHE A C 1
ATOM 2173 O O . PHE A 1 280 ? -13.812 2.539 10.023 1 98.25 280 PHE A O 1
ATOM 2180 N N . LEU A 1 281 ? -15.898 3.168 10.367 1 96.56 281 LEU A N 1
ATOM 2181 C CA . LEU A 1 281 ? -16.438 1.814 10.383 1 96.56 281 LEU A CA 1
ATOM 2182 C C . LEU A 1 281 ? -16.375 1.188 8.992 1 96.56 281 LEU A C 1
ATOM 2184 O O . LEU A 1 281 ? -16.234 -0.03 8.859 1 96.56 281 LEU A O 1
ATOM 2188 N N . LEU A 1 282 ? -16.359 1.999 7.938 1 93.25 282 LEU A N 1
ATOM 2189 C CA . LEU A 1 282 ? -16.453 1.483 6.574 1 93.25 282 LEU A CA 1
ATOM 2190 C C . LEU A 1 282 ? -15.07 1.415 5.926 1 93.25 282 LEU A C 1
ATOM 2192 O O . LEU A 1 282 ? -14.914 0.832 4.852 1 93.25 282 LEU A O 1
ATOM 2196 N N . SER A 1 283 ? -14.023 1.987 6.59 1 94.12 283 SER A N 1
ATOM 2197 C CA . SER A 1 283 ? -12.734 2.1 5.922 1 94.12 283 SER A CA 1
ATOM 2198 C C . SER A 1 283 ? -11.672 1.25 6.613 1 94.12 283 SER A C 1
ATOM 2200 O O . SER A 1 283 ? -10.477 1.474 6.434 1 94.12 283 SER A O 1
ATOM 2202 N N . GLY A 1 284 ? -12.078 0.253 7.387 1 92.62 284 GLY A N 1
ATOM 2203 C CA . GLY A 1 284 ? -11.141 -0.611 8.094 1 92.62 284 GLY A CA 1
ATOM 2204 C C . GLY A 1 284 ? -10.164 -1.311 7.172 1 92.62 284 GLY A C 1
ATOM 2205 O O . GLY A 1 284 ? -9.023 -1.567 7.555 1 92.62 284 GLY A O 1
ATOM 2206 N N . PHE A 1 285 ? -10.555 -1.602 5.934 1 88.44 285 PHE A N 1
ATOM 2207 C CA . PHE A 1 285 ? -9.719 -2.311 4.969 1 88.44 285 PHE A CA 1
ATOM 2208 C C . PHE A 1 285 ? -8.508 -1.473 4.582 1 88.44 285 PHE A C 1
ATOM 2210 O O . PHE A 1 285 ? -7.473 -2.014 4.188 1 88.44 285 PHE A O 1
ATOM 2217 N N . LYS A 1 286 ? -8.609 -0.127 4.746 1 92.19 286 LYS A N 1
ATOM 2218 C CA . LYS A 1 286 ? -7.488 0.748 4.418 1 92.19 286 LYS A CA 1
ATOM 2219 C C . LYS A 1 286 ? -6.43 0.716 5.52 1 92.19 286 LYS A C 1
ATOM 2221 O O . LYS A 1 286 ? -5.23 0.744 5.234 1 92.19 286 LYS A O 1
ATOM 2226 N N . ARG A 1 287 ? -6.855 0.585 6.75 1 92.06 287 ARG A N 1
ATOM 2227 C CA . ARG A 1 287 ? -5.941 0.599 7.891 1 92.06 287 ARG A CA 1
ATOM 2228 C C . ARG A 1 287 ? -5.336 -0.781 8.125 1 92.06 287 ARG A C 1
ATOM 2230 O O . ARG A 1 287 ? -4.191 -0.895 8.57 1 92.06 287 ARG A O 1
ATOM 2237 N N . GLY A 1 288 ? -6.047 -1.776 7.816 1 87.56 288 GLY A N 1
ATOM 2238 C CA . GLY A 1 288 ? -5.652 -3.137 8.148 1 87.56 288 GLY A CA 1
ATOM 2239 C C . GLY A 1 288 ? -4.711 -3.748 7.125 1 87.56 288 GLY A C 1
ATOM 2240 O O . GLY A 1 288 ? -4.082 -4.773 7.387 1 87.56 288 GLY A O 1
ATOM 2241 N N . GLY A 1 289 ? -4.555 -3.109 5.922 1 86.12 289 GLY A N 1
ATOM 2242 C CA . GLY A 1 289 ? -3.736 -3.693 4.875 1 86.12 289 GLY A CA 1
ATOM 2243 C C . GLY A 1 289 ? -4.41 -4.852 4.164 1 86.12 289 GLY A C 1
ATOM 2244 O O . GLY A 1 289 ? -5.59 -5.121 4.391 1 86.12 289 GLY A O 1
ATOM 2245 N N . ALA A 1 290 ? -3.621 -5.516 3.334 1 89.38 290 ALA A N 1
ATOM 2246 C CA . ALA A 1 290 ? -4.152 -6.629 2.551 1 89.38 290 ALA A CA 1
ATOM 2247 C C . ALA A 1 290 ? -4.609 -7.77 3.457 1 89.38 290 ALA A C 1
ATOM 2249 O O . ALA A 1 290 ? -3.957 -8.078 4.457 1 89.38 290 ALA A O 1
ATOM 2250 N N . VAL A 1 291 ? -5.695 -8.359 3.084 1 92.25 291 VAL A N 1
ATOM 2251 C CA . VAL A 1 291 ? -6.18 -9.547 3.783 1 92.25 291 VAL A CA 1
ATOM 2252 C C . VAL A 1 291 ? -5.328 -10.75 3.4 1 92.25 291 VAL A C 1
ATOM 2254 O O . VAL A 1 291 ? -5.266 -11.133 2.229 1 92.25 291 VAL A O 1
ATOM 2257 N N . LEU A 1 292 ? -4.668 -11.305 4.383 1 93.62 292 LEU A N 1
ATOM 2258 C CA . LEU A 1 292 ? -3.879 -12.516 4.191 1 93.62 292 LEU A CA 1
ATOM 2259 C C . LEU A 1 292 ? -4.602 -13.734 4.758 1 93.62 292 LEU A C 1
ATOM 2261 O O . LEU A 1 292 ? -5.293 -13.633 5.777 1 93.62 292 LEU A O 1
ATOM 2265 N N . VAL A 1 293 ? -4.379 -14.797 4.105 1 92.94 293 VAL A N 1
ATOM 2266 C CA . VAL A 1 293 ? -5.008 -16.047 4.516 1 92.94 293 VAL A CA 1
ATOM 2267 C C . VAL A 1 293 ? -3.994 -16.922 5.25 1 92.94 293 VAL A C 1
ATOM 2269 O O . VAL A 1 293 ? -2.861 -17.078 4.793 1 92.94 293 VAL A O 1
ATOM 2272 N N . ASP A 1 294 ? -4.391 -17.422 6.41 1 94.06 294 ASP A N 1
ATOM 2273 C CA . ASP A 1 294 ? -3.537 -18.344 7.152 1 94.06 294 ASP A CA 1
ATOM 2274 C C . ASP A 1 294 ? -3.691 -19.781 6.637 1 94.06 294 ASP A C 1
ATOM 2276 O O . ASP A 1 294 ? -4.672 -20.453 6.957 1 94.06 294 ASP A O 1
ATOM 2280 N N . PRO A 1 295 ? -2.748 -20.219 5.879 1 93.5 295 PRO A N 1
ATOM 2281 C CA . PRO A 1 295 ? -2.895 -21.547 5.277 1 93.5 295 PRO A CA 1
ATOM 2282 C C . PRO A 1 295 ? -2.682 -22.688 6.285 1 93.5 295 PRO A C 1
ATOM 2284 O O . PRO A 1 295 ? -2.955 -23.844 5.977 1 93.5 295 PRO A O 1
ATOM 2287 N N . ARG A 1 296 ? -2.207 -22.531 7.512 1 90 296 ARG A N 1
ATOM 2288 C CA . ARG A 1 296 ? -1.885 -23.547 8.508 1 90 296 ARG A CA 1
ATOM 2289 C C . ARG A 1 296 ? -3.15 -24.172 9.078 1 90 296 ARG A C 1
ATOM 2291 O O . ARG A 1 296 ? -3.113 -25.281 9.609 1 90 296 ARG A O 1
ATOM 2298 N N . ARG A 1 297 ? -4.227 -23.422 8.977 1 76.44 297 ARG A N 1
ATOM 2299 C CA . ARG A 1 297 ? -5.449 -23.875 9.633 1 76.44 297 ARG A CA 1
ATOM 2300 C C . ARG A 1 297 ? -6.285 -24.734 8.695 1 76.44 297 ARG A C 1
ATOM 2302 O O . ARG A 1 297 ? -7.344 -25.234 9.078 1 76.44 297 ARG A O 1
ATOM 2309 N N . ALA A 1 298 ? -6.02 -24.766 7.449 1 67.88 298 ALA A N 1
ATOM 2310 C CA . ALA A 1 298 ? -6.734 -25.641 6.527 1 67.88 298 ALA A CA 1
ATOM 2311 C C . ALA A 1 298 ? -6.473 -27.109 6.855 1 67.88 298 ALA A C 1
ATOM 2313 O O . ALA A 1 298 ? -7.293 -27.984 6.547 1 67.88 298 ALA A O 1
ATOM 2314 N N . VAL A 1 299 ? -5.32 -27.516 7.383 1 55.72 299 VAL A N 1
ATOM 2315 C CA . VAL A 1 299 ? -4.895 -28.906 7.543 1 55.72 299 VAL A CA 1
ATOM 2316 C C . VAL A 1 299 ? -5.398 -29.453 8.875 1 55.72 299 VAL A C 1
ATOM 2318 O O . VAL A 1 299 ? -5.332 -30.656 9.125 1 55.72 299 VAL A O 1
ATOM 2321 N N . SER A 1 300 ? -5.953 -28.516 9.766 1 46.62 300 SER A N 1
ATOM 2322 C CA . SER A 1 300 ? -6.371 -29.234 10.977 1 46.62 300 SER A CA 1
ATOM 2323 C C . SER A 1 300 ? -7.797 -29.75 10.844 1 46.62 300 SER A C 1
ATOM 2325 O O . SER A 1 300 ? -8.641 -29.125 10.211 1 46.62 300 SER A O 1
ATOM 2327 N N . MET B 1 1 ? -16.875 -26.516 6.473 1 38.12 1 MET B N 1
ATOM 2328 C CA . MET B 1 1 ? -15.523 -26.219 6.945 1 38.12 1 MET B CA 1
ATOM 2329 C C . MET B 1 1 ? -15.305 -24.719 7.082 1 38.12 1 MET B C 1
ATOM 2331 O O . MET B 1 1 ? -15.805 -23.938 6.27 1 38.12 1 MET B O 1
ATOM 2335 N N . ALA B 1 2 ? -14.898 -24.266 8.148 1 48.78 2 ALA B N 1
ATOM 2336 C CA . ALA B 1 2 ? -14.766 -22.859 8.5 1 48.78 2 ALA B CA 1
ATOM 2337 C C . ALA B 1 2 ? -13.766 -22.156 7.586 1 48.78 2 ALA B C 1
ATOM 2339 O O . ALA B 1 2 ? -12.734 -22.719 7.227 1 48.78 2 ALA B O 1
ATOM 2340 N N . ALA B 1 3 ? -14.133 -21.219 6.863 1 64.75 3 ALA B N 1
ATOM 2341 C CA . ALA B 1 3 ? -13.25 -20.406 6.027 1 64.75 3 ALA B CA 1
ATOM 2342 C C . ALA B 1 3 ? -11.938 -20.109 6.742 1 64.75 3 ALA B C 1
ATOM 2344 O O . ALA B 1 3 ? -11.898 -20.047 7.973 1 64.75 3 ALA B O 1
ATOM 2345 N N . LEU B 1 4 ? -10.797 -20.281 6.043 1 75.75 4 LEU B N 1
ATOM 2346 C CA . LEU B 1 4 ? -9.477 -19.953 6.586 1 75.75 4 LEU B CA 1
ATOM 2347 C C . LEU B 1 4 ? -9.492 -18.594 7.266 1 75.75 4 LEU B C 1
ATOM 2349 O O . LEU B 1 4 ? -10.102 -17.641 6.762 1 75.75 4 LEU B O 1
ATOM 2353 N N . PRO B 1 5 ? -8.891 -18.594 8.367 1 81.69 5 PRO B N 1
ATOM 2354 C CA . PRO B 1 5 ? -8.82 -17.297 9.055 1 81.69 5 PRO B CA 1
ATOM 2355 C C . PRO B 1 5 ? -7.82 -16.328 8.406 1 81.69 5 PRO B C 1
ATOM 2357 O O . PRO B 1 5 ? -6.973 -16.766 7.621 1 81.69 5 PRO B O 1
ATOM 2360 N N . ARG B 1 6 ? -8 -15.125 8.727 1 85.94 6 ARG B N 1
ATOM 2361 C CA . ARG B 1 6 ? -7.055 -14.094 8.328 1 85.94 6 ARG B CA 1
ATOM 2362 C C . ARG B 1 6 ? -5.879 -14.023 9.305 1 85.94 6 ARG B C 1
ATOM 2364 O O . ARG B 1 6 ? -5.98 -14.484 10.438 1 85.94 6 ARG B O 1
ATOM 2371 N N . MET B 1 7 ? -4.793 -13.523 8.797 1 84 7 MET B N 1
ATOM 2372 C CA . MET B 1 7 ? -3.67 -13.266 9.688 1 84 7 MET B CA 1
ATOM 2373 C C . MET B 1 7 ? -2.859 -12.062 9.211 1 84 7 MET B C 1
ATOM 2375 O O . MET B 1 7 ? -2.982 -11.648 8.062 1 84 7 MET B O 1
ATOM 2379 N N . GLU B 1 8 ? -2.072 -11.508 10.148 1 86.62 8 GLU B N 1
ATOM 2380 C CA . GLU B 1 8 ? -1.17 -10.406 9.828 1 86.62 8 GLU B CA 1
ATOM 2381 C C . GLU B 1 8 ? 0.127 -10.922 9.211 1 86.62 8 GLU B C 1
ATOM 2383 O O . GLU B 1 8 ? 0.506 -12.078 9.414 1 86.62 8 GLU B O 1
ATOM 2388 N N . CYS B 1 9 ? 0.71 -10.062 8.43 1 91.62 9 CYS B N 1
ATOM 2389 C CA . CYS B 1 9 ? 2.031 -10.406 7.914 1 91.62 9 CYS B CA 1
ATOM 2390 C C . CYS B 1 9 ? 3.002 -10.695 9.047 1 91.62 9 CYS B C 1
ATOM 2392 O O . CYS B 1 9 ? 3.084 -9.93 10.016 1 91.62 9 CYS B O 1
ATOM 2394 N N . PRO B 1 10 ? 3.752 -11.773 9 1 94.12 10 PRO B N 1
ATOM 2395 C CA . PRO B 1 10 ? 4.719 -12.07 10.062 1 94.12 10 PRO B CA 1
ATOM 2396 C C . PRO B 1 10 ? 5.801 -11 10.188 1 94.12 10 PRO B C 1
ATOM 2398 O O . PRO B 1 10 ? 6.227 -10.422 9.188 1 94.12 10 PRO B O 1
ATOM 2401 N N . ARG B 1 11 ? 6.184 -10.781 11.414 1 94 11 ARG B N 1
ATOM 2402 C CA . ARG B 1 11 ? 7.355 -9.938 11.625 1 94 11 ARG B CA 1
ATOM 2403 C C . ARG B 1 11 ? 8.617 -10.617 11.102 1 94 11 ARG B C 1
ATOM 2405 O O . ARG B 1 11 ? 8.734 -11.844 11.156 1 94 11 ARG B O 1
ATOM 2412 N N . ASP B 1 12 ? 9.57 -9.852 10.773 1 95.69 12 ASP B N 1
ATOM 2413 C CA . ASP B 1 12 ? 10.781 -10.398 10.172 1 95.69 12 ASP B CA 1
ATOM 2414 C C . ASP B 1 12 ? 11.516 -11.32 11.148 1 95.69 12 ASP B C 1
ATOM 2416 O O . ASP B 1 12 ? 12.164 -12.281 10.734 1 95.69 12 ASP B O 1
ATOM 2420 N N . ASP B 1 13 ? 11.391 -11.023 12.438 1 96.06 13 ASP B N 1
ATOM 2421 C CA . ASP B 1 13 ? 12.164 -11.781 13.422 1 96.06 13 ASP B CA 1
ATOM 2422 C C . ASP B 1 13 ? 11.336 -12.938 13.992 1 96.06 13 ASP B C 1
ATOM 2424 O O . ASP B 1 13 ? 11.758 -13.586 14.945 1 96.06 13 ASP B O 1
ATOM 2428 N N . ASP B 1 14 ? 10.141 -13.148 13.469 1 96.88 14 ASP B N 1
ATOM 2429 C CA . ASP B 1 14 ? 9.344 -14.289 13.906 1 96.88 14 ASP B CA 1
ATOM 2430 C C . ASP B 1 14 ? 9.703 -15.547 13.125 1 96.88 14 ASP B C 1
ATOM 2432 O O . ASP B 1 14 ? 8.883 -16.078 12.383 1 96.88 14 ASP B O 1
ATOM 2436 N N . PHE B 1 15 ? 10.891 -16.047 13.406 1 97.88 15 PHE B N 1
ATOM 2437 C CA . PHE B 1 15 ? 11.477 -17.141 12.641 1 97.88 15 PHE B CA 1
ATOM 2438 C C . PHE B 1 15 ? 10.656 -18.406 12.797 1 97.88 15 PHE B C 1
ATOM 2440 O O . PHE B 1 15 ? 10.562 -19.203 11.859 1 97.88 15 PHE B O 1
ATOM 2447 N N . ALA B 1 16 ? 10.07 -18.625 13.938 1 97.56 16 ALA B N 1
ATOM 2448 C CA . ALA B 1 16 ? 9.242 -19.812 14.156 1 97.56 16 ALA B CA 1
ATOM 2449 C C . ALA B 1 16 ? 8.031 -19.812 13.227 1 97.56 16 ALA B C 1
ATOM 2451 O O . ALA B 1 16 ? 7.699 -20.828 12.625 1 97.56 16 ALA B O 1
ATOM 2452 N N . LEU B 1 17 ? 7.398 -18.672 13.133 1 97.56 17 LEU B N 1
ATOM 2453 C CA . LEU B 1 17 ? 6.227 -18.562 12.266 1 97.56 17 LEU B CA 1
ATOM 2454 C C . LEU B 1 17 ? 6.617 -18.734 10.797 1 97.56 17 LEU B C 1
ATOM 2456 O O . LEU B 1 17 ? 5.898 -19.391 10.039 1 97.56 17 LEU B O 1
ATOM 2460 N N . TRP B 1 18 ? 7.746 -18.156 10.406 1 98.31 18 TRP B N 1
ATOM 2461 C CA . TRP B 1 18 ? 8.227 -18.344 9.039 1 98.31 18 TRP B CA 1
A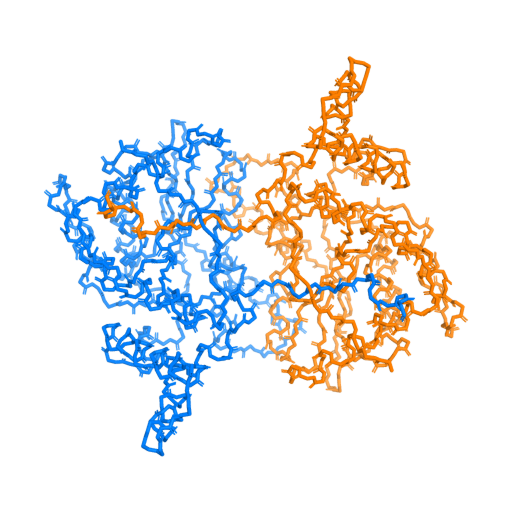TOM 2462 C C . TRP B 1 18 ? 8.461 -19.812 8.734 1 98.31 18 TRP B C 1
ATOM 2464 O O . TRP B 1 18 ? 8.109 -20.281 7.648 1 98.31 18 TRP B O 1
ATOM 2474 N N . LEU B 1 19 ? 9.039 -20.516 9.672 1 98.44 19 LEU B N 1
ATOM 2475 C CA . LEU B 1 19 ? 9.281 -21.953 9.492 1 98.44 19 LEU B CA 1
ATOM 2476 C C . LEU B 1 19 ? 7.973 -22.719 9.375 1 98.44 19 LEU B C 1
ATOM 2478 O O . LEU B 1 19 ? 7.859 -23.641 8.562 1 98.44 19 LEU B O 1
ATOM 2482 N N . ASP B 1 20 ? 6.98 -22.344 10.18 1 97.81 20 ASP B N 1
ATOM 2483 C CA . ASP B 1 20 ? 5.664 -22.969 10.102 1 97.81 20 ASP B CA 1
ATOM 2484 C C . ASP B 1 20 ? 5.062 -22.797 8.703 1 97.81 20 ASP B C 1
ATOM 2486 O O . ASP B 1 20 ? 4.48 -23.734 8.156 1 97.81 20 ASP B O 1
ATOM 2490 N N . LEU B 1 21 ? 5.176 -21.609 8.172 1 98 21 LEU B N 1
ATOM 2491 C CA . LEU B 1 21 ? 4.609 -21.312 6.859 1 98 21 LEU B CA 1
ATOM 2492 C C . LEU B 1 21 ? 5.34 -22.078 5.762 1 98 21 LEU B C 1
ATOM 2494 O O . LEU B 1 21 ? 4.715 -22.578 4.828 1 98 21 LEU B O 1
ATOM 2498 N N . LEU B 1 22 ? 6.66 -22.203 5.922 1 98.31 22 LEU B N 1
ATOM 2499 C CA . LEU B 1 22 ? 7.457 -22.922 4.941 1 98.31 22 LEU B CA 1
ATOM 2500 C C . LEU B 1 22 ? 7.184 -24.422 5.012 1 98.31 22 LEU B C 1
ATOM 2502 O O . LEU B 1 22 ? 7.543 -25.172 4.098 1 98.31 22 LEU B O 1
ATOM 2506 N N . ALA B 1 23 ? 6.531 -24.875 6.047 1 97.44 23 ALA B N 1
ATOM 2507 C CA . ALA B 1 23 ? 6.277 -26.297 6.258 1 97.44 23 ALA B CA 1
ATOM 2508 C C . ALA B 1 23 ? 4.887 -26.688 5.77 1 97.44 23 ALA B C 1
ATOM 2510 O O . ALA B 1 23 ? 4.5 -27.859 5.836 1 97.44 23 ALA B O 1
ATOM 2511 N N . ILE B 1 24 ? 4.18 -25.734 5.297 1 96.44 24 ILE B N 1
ATOM 2512 C CA . ILE B 1 24 ? 2.846 -26.016 4.777 1 96.44 24 ILE B CA 1
ATOM 2513 C C . ILE B 1 24 ? 2.932 -27.078 3.678 1 96.44 24 ILE B C 1
ATOM 2515 O O . ILE B 1 24 ? 3.799 -27 2.805 1 96.44 24 ILE B O 1
ATOM 2519 N N . GLU B 1 25 ? 2.033 -28.016 3.686 1 96.06 25 GLU B N 1
ATOM 2520 C CA . GLU B 1 25 ? 1.989 -29.094 2.693 1 96.06 25 GLU B CA 1
ATOM 2521 C C . GLU B 1 25 ? 0.78 -28.938 1.774 1 96.06 25 GLU B C 1
ATOM 2523 O O . GLU B 1 25 ? -0.298 -28.547 2.219 1 96.06 25 GLU B O 1
ATOM 2528 N N . PRO B 1 26 ? 1.015 -29.266 0.512 1 96.88 26 PRO B N 1
ATOM 2529 C CA . PRO B 1 26 ? -0.135 -29.266 -0.396 1 96.88 26 PRO B CA 1
ATOM 2530 C C . PRO B 1 26 ? -1.15 -30.359 -0.065 1 96.88 26 PRO B C 1
ATOM 2532 O O . PRO B 1 26 ? -0.769 -31.469 0.33 1 96.88 26 PRO B O 1
ATOM 2535 N N . SER B 1 27 ? -2.395 -30.062 -0.117 1 96.5 27 SER B N 1
ATOM 2536 C CA . SER B 1 27 ? -3.469 -31.031 0.099 1 96.5 27 SER B CA 1
ATOM 2537 C C . SER B 1 27 ? -4.762 -30.562 -0.564 1 96.5 27 SER B C 1
ATOM 2539 O O . SER B 1 27 ? -4.934 -29.375 -0.847 1 96.5 27 SER B O 1
ATOM 2541 N N . GLU B 1 28 ? -5.629 -31.547 -0.794 1 96 28 GLU B N 1
ATOM 2542 C CA . GLU B 1 28 ? -6.957 -31.234 -1.306 1 96 28 GLU B CA 1
ATOM 2543 C C . GLU B 1 28 ? -7.719 -30.328 -0.338 1 96 28 GLU B C 1
ATOM 2545 O O . GLU B 1 28 ? -8.477 -29.453 -0.762 1 96 28 GLU B O 1
ATOM 2550 N N . GLN B 1 29 ? -7.473 -30.562 0.888 1 95.31 29 GLN B N 1
ATOM 2551 C CA . GLN B 1 29 ? -8.133 -29.75 1.914 1 95.31 29 GLN B CA 1
ATOM 2552 C C . GLN B 1 29 ? -7.703 -28.297 1.836 1 95.31 29 GLN B C 1
ATOM 2554 O O . GLN B 1 29 ? -8.531 -27.391 1.964 1 95.31 29 GLN B O 1
ATOM 2559 N N . LEU B 1 30 ? -6.418 -28.047 1.656 1 96.31 30 LEU B N 1
ATOM 2560 C CA . LEU B 1 30 ? -5.922 -26.688 1.528 1 96.31 30 LEU B CA 1
ATOM 2561 C C . LEU B 1 30 ? -6.496 -26.016 0.286 1 96.31 30 LEU B C 1
ATOM 2563 O O . LEU B 1 30 ? -6.91 -24.859 0.338 1 96.31 30 LEU B O 1
ATOM 2567 N N . LEU B 1 31 ? -6.539 -26.766 -0.791 1 97.31 31 LEU B N 1
ATOM 2568 C CA . LEU B 1 31 ? -7.109 -26.25 -2.033 1 97.31 31 LEU B CA 1
ATOM 2569 C C . LEU B 1 31 ? -8.562 -25.828 -1.835 1 97.31 31 LEU B C 1
ATOM 2571 O O . LEU B 1 31 ? -8.961 -24.734 -2.229 1 97.31 31 LEU B O 1
ATOM 2575 N N . ASP B 1 32 ? -9.344 -26.672 -1.185 1 96.44 32 ASP B N 1
ATOM 2576 C CA . ASP B 1 32 ? -10.75 -26.391 -0.919 1 96.44 32 ASP B CA 1
ATOM 2577 C C . ASP B 1 32 ? -10.898 -25.203 0.023 1 96.44 32 ASP B C 1
ATOM 2579 O O . ASP B 1 32 ? -11.781 -24.359 -0.168 1 96.44 32 ASP B O 1
ATOM 2583 N N . ALA B 1 33 ? -10.055 -25.141 1.003 1 95.69 33 ALA B N 1
ATOM 2584 C CA . ALA B 1 33 ? -10.117 -24.078 1.993 1 95.69 33 ALA B CA 1
ATOM 2585 C C . ALA B 1 33 ? -9.836 -22.719 1.353 1 95.69 33 ALA B C 1
ATOM 2587 O O . ALA B 1 33 ? -10.438 -21.703 1.728 1 95.69 33 ALA B O 1
ATOM 2588 N N . LEU B 1 34 ? -8.93 -22.672 0.454 1 96.62 34 LEU B N 1
ATOM 2589 C CA . LEU B 1 34 ? -8.641 -21.438 -0.264 1 96.62 34 LEU B CA 1
ATOM 2590 C C . LEU B 1 34 ? -9.852 -20.969 -1.06 1 96.62 34 LEU B C 1
ATOM 2592 O O . LEU B 1 34 ? -10.211 -19.797 -1.018 1 96.62 34 LEU B O 1
ATOM 2596 N N . GLY B 1 35 ? -10.469 -21.891 -1.809 1 96.56 35 GLY B N 1
ATOM 2597 C CA . GLY B 1 35 ? -11.688 -21.578 -2.531 1 96.56 35 GLY B CA 1
ATOM 2598 C C . GLY B 1 35 ? -12.805 -21.094 -1.628 1 96.56 35 GLY B C 1
ATOM 2599 O O . GLY B 1 35 ? -13.492 -20.125 -1.941 1 96.56 35 GLY B O 1
ATOM 2600 N N . ASP B 1 36 ? -12.977 -21.812 -0.474 1 95.88 36 ASP B N 1
ATOM 2601 C CA . ASP B 1 36 ? -14 -21.422 0.498 1 95.88 36 ASP B CA 1
ATOM 2602 C C . ASP B 1 36 ? -13.758 -20.016 1.034 1 95.88 36 ASP B C 1
ATOM 2604 O O . ASP B 1 36 ? -14.695 -19.25 1.202 1 95.88 36 ASP B O 1
ATOM 2608 N N . PHE B 1 37 ? -12.523 -19.719 1.292 1 96.38 37 PHE B N 1
ATOM 2609 C CA . PHE B 1 37 ? -12.172 -18.391 1.788 1 96.38 37 PHE B CA 1
ATOM 2610 C C . PHE B 1 37 ? -12.586 -17.312 0.79 1 96.38 37 PHE B C 1
ATOM 2612 O O . PHE B 1 37 ? -13.203 -16.312 1.164 1 96.38 37 PHE B O 1
ATOM 2619 N N . LEU B 1 38 ? -12.234 -17.484 -0.427 1 96.75 38 LEU B N 1
ATOM 2620 C CA . LEU B 1 38 ? -12.516 -16.5 -1.461 1 96.75 38 LEU B CA 1
ATOM 2621 C C . LEU B 1 38 ? -14.016 -16.297 -1.632 1 96.75 38 LEU B C 1
ATOM 2623 O O . LEU B 1 38 ? -14.484 -15.164 -1.789 1 96.75 38 LEU B O 1
ATOM 2627 N N . GLN B 1 39 ? -14.742 -17.375 -1.58 1 96.12 39 GLN B N 1
ATOM 2628 C CA . GLN B 1 39 ? -16.203 -17.297 -1.69 1 96.12 39 GLN B CA 1
ATOM 2629 C C . GLN B 1 39 ? -16.797 -16.547 -0.505 1 96.12 39 GLN B C 1
ATOM 2631 O O . GLN B 1 39 ? -17.625 -15.656 -0.686 1 96.12 39 GLN B O 1
ATOM 2636 N N . GLU B 1 40 ? -16.391 -16.906 0.636 1 94.81 40 GLU B N 1
ATOM 2637 C CA . GLU B 1 40 ? -16.922 -16.312 1.854 1 94.81 40 GLU B CA 1
ATOM 2638 C C . GLU B 1 40 ? -16.547 -14.844 1.966 1 94.81 40 GLU B C 1
ATOM 2640 O O . GLU B 1 40 ? -17.359 -14.023 2.414 1 94.81 40 GLU B O 1
ATOM 2645 N N . TYR B 1 41 ? -15.336 -14.539 1.608 1 94.25 41 TYR B N 1
ATOM 2646 C CA . TYR B 1 41 ? -14.898 -13.148 1.689 1 94.25 41 TYR B CA 1
ATOM 2647 C C . TYR B 1 41 ? -15.742 -12.258 0.795 1 94.25 41 TYR B C 1
ATOM 2649 O O . TYR B 1 41 ? -16.188 -11.188 1.221 1 94.25 41 TYR B O 1
ATOM 2657 N N . LEU B 1 42 ? -15.945 -12.664 -0.375 1 93.94 42 LEU B N 1
ATOM 2658 C CA . LEU B 1 42 ? -16.75 -11.867 -1.297 1 93.94 42 LEU B CA 1
ATOM 2659 C C . LEU B 1 42 ? -18.172 -11.695 -0.768 1 93.94 42 LEU B C 1
ATOM 2661 O O . LEU B 1 42 ? -18.719 -10.594 -0.806 1 93.94 42 LEU B O 1
ATOM 2665 N N . ARG B 1 43 ? -18.734 -12.711 -0.295 1 92.94 43 ARG B N 1
ATOM 2666 C CA . ARG B 1 43 ? -20.094 -12.688 0.223 1 92.94 43 ARG B CA 1
ATOM 2667 C C . ARG B 1 43 ? -20.203 -11.781 1.447 1 92.94 43 ARG B C 1
ATOM 2669 O O . ARG B 1 43 ? -21.078 -10.922 1.516 1 92.94 43 ARG B O 1
ATOM 2676 N N . SER B 1 44 ? -19.297 -11.906 2.336 1 91.81 44 SER B N 1
ATOM 2677 C CA . SER B 1 44 ? -19.391 -11.227 3.621 1 91.81 44 SER B CA 1
ATOM 2678 C C . SER B 1 44 ? -18.984 -9.766 3.51 1 91.81 44 SER B C 1
ATOM 2680 O O . SER B 1 44 ? -19.438 -8.922 4.289 1 91.81 44 SER B O 1
ATOM 2682 N N . SER B 1 45 ? -18.125 -9.438 2.561 1 90.44 45 SER B N 1
ATOM 2683 C CA . SER B 1 45 ? -17.656 -8.07 2.398 1 90.44 45 SER B CA 1
ATOM 2684 C C . SER B 1 45 ? -18.688 -7.203 1.682 1 90.44 45 SER B C 1
ATOM 2686 O O . SER B 1 45 ? -18.609 -5.973 1.728 1 90.44 45 SER B O 1
ATOM 2688 N N . GLY B 1 46 ? -19.609 -7.828 1.001 1 90.69 46 GLY B N 1
ATOM 2689 C CA . GLY B 1 46 ? -20.578 -7.098 0.209 1 90.69 46 GLY B CA 1
ATOM 2690 C C . GLY B 1 46 ? -20.031 -6.629 -1.127 1 90.69 46 GLY B C 1
ATOM 2691 O O . GLY B 1 46 ? -20.734 -5.945 -1.882 1 90.69 46 GLY B O 1
ATOM 2692 N N . LEU B 1 47 ? -18.844 -6.941 -1.441 1 93 47 LEU B N 1
ATOM 2693 C CA . LEU B 1 47 ? -18.234 -6.629 -2.734 1 93 47 LEU B CA 1
ATOM 2694 C C . LEU B 1 47 ? -18.828 -7.512 -3.832 1 93 47 LEU B C 1
ATOM 2696 O O . LEU B 1 47 ? -19.344 -8.594 -3.551 1 93 47 LEU B O 1
ATOM 2700 N N . LYS B 1 48 ? -18.672 -7.102 -5.07 1 94.38 48 LYS B N 1
ATOM 2701 C CA . LYS B 1 48 ? -19.391 -7.762 -6.152 1 94.38 48 LYS B CA 1
ATOM 2702 C C . LYS B 1 48 ? -18.484 -8.688 -6.941 1 94.38 48 LYS B C 1
ATOM 2704 O O . LYS B 1 48 ? -18.938 -9.664 -7.547 1 94.38 48 LYS B O 1
ATOM 2709 N N . THR B 1 49 ? -17.188 -8.344 -6.953 1 96.69 49 THR B N 1
ATOM 2710 C CA . THR B 1 49 ? -16.297 -9.102 -7.836 1 96.69 49 THR B CA 1
ATOM 2711 C C . THR B 1 49 ? -14.844 -8.914 -7.438 1 96.69 49 THR B C 1
ATOM 2713 O O . THR B 1 49 ? -14.492 -7.922 -6.797 1 96.69 49 THR B O 1
ATOM 2716 N N . TYR B 1 50 ? -14.062 -9.891 -7.723 1 97.31 50 TYR B N 1
ATOM 2717 C CA . TYR B 1 50 ? -12.617 -9.703 -7.707 1 97.31 50 TYR B CA 1
ATOM 2718 C C . TYR B 1 50 ? -12.133 -9.109 -9.023 1 97.31 50 TYR B C 1
ATOM 2720 O O . TYR B 1 50 ? -12.75 -9.32 -10.07 1 97.31 50 TYR B O 1
ATOM 2728 N N . VAL B 1 51 ? -11.094 -8.312 -8.992 1 97.38 51 VAL B N 1
ATOM 2729 C CA . VAL B 1 51 ? -10.391 -7.805 -10.156 1 97.38 51 VAL B CA 1
ATOM 2730 C C . VAL B 1 51 ? -8.922 -8.227 -10.109 1 97.38 51 VAL B C 1
ATOM 2732 O O . VAL B 1 51 ? -8.266 -8.078 -9.078 1 97.38 51 VAL B O 1
ATOM 2735 N N . MET B 1 52 ? -8.406 -8.797 -11.203 1 96.88 52 MET B N 1
ATOM 2736 C CA . MET B 1 52 ? -7.031 -9.297 -11.148 1 96.88 52 MET B CA 1
ATOM 2737 C C . MET B 1 52 ? -6.367 -9.195 -12.523 1 96.88 52 MET B C 1
ATOM 2739 O O . MET B 1 52 ? -7.051 -9.203 -13.547 1 96.88 52 MET B O 1
ATOM 2743 N N . GLY B 1 53 ? -5.062 -8.984 -12.492 1 96.88 53 GLY B N 1
ATOM 2744 C CA . GLY B 1 53 ? -4.258 -9.102 -13.695 1 96.88 53 GLY B CA 1
ATOM 2745 C C . GLY B 1 53 ? -3.84 -10.531 -14 1 96.88 53 GLY B C 1
ATOM 2746 O O . GLY B 1 53 ? -3.527 -11.297 -13.086 1 96.88 53 GLY B O 1
ATOM 2747 N N . LEU B 1 54 ? -3.889 -10.852 -15.266 1 96.81 54 LEU B N 1
ATOM 2748 C CA . LEU B 1 54 ? -3.488 -12.18 -15.719 1 96.81 54 LEU B CA 1
ATOM 2749 C C . LEU B 1 54 ? -2.197 -12.102 -16.531 1 96.81 54 LEU B C 1
ATOM 2751 O O . LEU B 1 54 ? -2.209 -11.68 -17.688 1 96.81 54 LEU B O 1
ATOM 2755 N N . SER B 1 55 ? -1.135 -12.578 -15.953 1 93.81 55 SER B N 1
ATOM 2756 C CA . SER B 1 55 ? 0.191 -12.414 -16.531 1 93.81 55 SER B CA 1
ATOM 2757 C C . SER B 1 55 ? 0.547 -13.609 -17.422 1 93.81 55 SER B C 1
ATOM 2759 O O . SER B 1 55 ? 1.499 -13.547 -18.203 1 93.81 55 SER B O 1
ATOM 2761 N N . GLY B 1 56 ? -0.167 -14.672 -17.25 1 92.69 56 GLY B N 1
ATOM 2762 C CA . GLY B 1 56 ? 0.208 -15.914 -17.906 1 92.69 56 GLY B CA 1
ATOM 2763 C C . GLY B 1 56 ? 1.157 -16.766 -17.094 1 92.69 56 GLY B C 1
ATOM 2764 O O . GLY B 1 56 ? 1.482 -17.891 -17.469 1 92.69 56 GLY B O 1
ATOM 2765 N N . GLY B 1 57 ? 1.584 -16.25 -16 1 95.25 57 GLY B N 1
ATOM 2766 C CA . GLY B 1 57 ? 2.361 -17.031 -15.062 1 95.25 57 GLY B CA 1
ATOM 2767 C C . GLY B 1 57 ? 1.504 -17.906 -14.164 1 95.25 57 GLY B C 1
ATOM 2768 O O . GLY B 1 57 ? 0.274 -17.828 -14.211 1 95.25 57 GLY B O 1
ATOM 2769 N N . ILE B 1 58 ? 2.109 -18.688 -13.352 1 97.31 58 ILE B N 1
ATOM 2770 C CA . ILE B 1 58 ? 1.422 -19.734 -12.594 1 97.31 58 ILE B CA 1
ATOM 2771 C C . ILE B 1 58 ? 0.57 -19.094 -11.5 1 97.31 58 ILE B C 1
ATOM 2773 O O . ILE B 1 58 ? -0.526 -19.578 -11.203 1 97.31 58 ILE B O 1
ATOM 2777 N N . ASP B 1 59 ? 0.995 -18.016 -10.906 1 97.88 59 ASP B N 1
ATOM 2778 C CA . ASP B 1 59 ? 0.283 -17.453 -9.766 1 97.88 59 ASP B CA 1
ATOM 2779 C C . ASP B 1 59 ? -1.104 -16.953 -10.172 1 97.88 59 ASP B C 1
ATOM 2781 O O . ASP B 1 59 ? -2.111 -17.391 -9.617 1 97.88 59 ASP B O 1
ATOM 2785 N N . SER B 1 60 ? -1.144 -16.078 -11.172 1 97.69 60 SER B N 1
ATOM 2786 C CA . SER B 1 60 ? -2.416 -15.523 -11.617 1 97.69 60 SER B CA 1
ATOM 2787 C C . SER B 1 60 ? -3.275 -16.594 -12.289 1 97.69 60 SER B C 1
ATOM 2789 O O . SER B 1 60 ? -4.5 -16.594 -12.141 1 97.69 60 SER B O 1
ATOM 2791 N N . SER B 1 61 ? -2.662 -17.531 -12.992 1 98.44 61 SER B N 1
ATOM 2792 C CA . SER B 1 61 ? -3.396 -18.578 -13.68 1 98.44 61 SER B CA 1
ATOM 2793 C C . SER B 1 61 ? -4.047 -19.547 -12.695 1 98.44 61 SER B C 1
ATOM 2795 O O . SER B 1 61 ? -5.184 -19.969 -12.891 1 98.44 61 SER B O 1
ATOM 2797 N N . PHE B 1 62 ? -3.322 -19.859 -11.656 1 98.81 62 PHE B N 1
ATOM 2798 C CA . PHE B 1 62 ? -3.859 -20.734 -10.617 1 98.81 62 PHE B CA 1
ATOM 2799 C C . PHE B 1 62 ? -5.098 -20.125 -9.977 1 98.81 62 PHE B C 1
ATOM 2801 O O . PHE B 1 62 ? -6.133 -20.781 -9.859 1 98.81 62 PHE B O 1
ATOM 2808 N N . LEU B 1 63 ? -5.031 -18.891 -9.602 1 98.69 63 LEU B N 1
ATOM 2809 C CA . LEU B 1 63 ? -6.148 -18.219 -8.938 1 98.69 63 LEU B CA 1
ATOM 2810 C C . LEU B 1 63 ? -7.324 -18.047 -9.898 1 98.69 63 LEU B C 1
ATOM 2812 O O . LEU B 1 63 ? -8.484 -18.188 -9.492 1 98.69 63 LEU B O 1
ATOM 2816 N N . ALA B 1 64 ? -7.039 -17.719 -11.188 1 98.5 64 ALA B N 1
ATOM 2817 C CA . ALA B 1 64 ? -8.102 -17.641 -12.18 1 98.5 64 ALA B CA 1
ATOM 2818 C C . ALA B 1 64 ? -8.844 -18.969 -12.297 1 98.5 64 ALA B C 1
ATOM 2820 O O . ALA B 1 64 ? -10.078 -19 -12.305 1 98.5 64 ALA B O 1
ATOM 2821 N N . ALA B 1 65 ? -8.102 -20.031 -12.375 1 98.75 65 ALA B N 1
ATOM 2822 C CA . ALA B 1 65 ? -8.68 -21.375 -12.5 1 98.75 65 ALA B CA 1
ATOM 2823 C C . ALA B 1 65 ? -9.5 -21.734 -11.258 1 98.75 65 ALA B C 1
ATOM 2825 O O . ALA B 1 65 ? -10.578 -22.328 -11.375 1 98.75 65 ALA B O 1
ATOM 2826 N N . LEU B 1 66 ? -8.969 -21.391 -10.109 1 98.69 66 LEU B N 1
ATOM 2827 C CA . LEU B 1 66 ? -9.672 -21.672 -8.867 1 98.69 66 LEU B CA 1
ATOM 2828 C C . LEU B 1 66 ? -11 -20.922 -8.805 1 98.69 66 LEU B C 1
ATOM 2830 O O . LEU B 1 66 ? -12.031 -21.5 -8.453 1 98.69 66 LEU B O 1
ATOM 2834 N N . LEU B 1 67 ? -10.969 -19.609 -9.094 1 98.38 67 LEU B N 1
ATOM 2835 C CA . LEU B 1 67 ? -12.188 -18.797 -9.117 1 98.38 67 LEU B CA 1
ATOM 2836 C C . LEU B 1 67 ? -13.195 -19.375 -10.102 1 98.38 67 LEU B C 1
ATOM 2838 O O . LEU B 1 67 ? -14.391 -19.453 -9.805 1 98.38 67 LEU B O 1
ATOM 2842 N N . HIS B 1 68 ? -12.719 -19.781 -11.273 1 97.88 68 HIS B N 1
ATOM 2843 C CA . HIS B 1 68 ? -13.562 -20.391 -12.289 1 97.88 68 HIS B CA 1
ATOM 2844 C C . HIS B 1 68 ? -14.195 -21.688 -11.773 1 97.88 68 HIS B C 1
ATOM 2846 O O . HIS B 1 68 ? -15.406 -21.875 -11.891 1 97.88 68 HIS B O 1
ATOM 2852 N N . HIS B 1 69 ? -13.383 -22.516 -11.234 1 98.25 69 HIS B N 1
ATOM 2853 C CA . HIS B 1 69 ? -13.844 -23.812 -10.727 1 98.25 69 HIS B CA 1
ATOM 2854 C C . HIS B 1 69 ? -14.93 -23.625 -9.672 1 98.25 69 HIS B C 1
ATOM 2856 O O . HIS B 1 69 ? -15.883 -24.422 -9.609 1 98.25 69 HIS B O 1
ATOM 2862 N N . ARG B 1 70 ? -14.766 -22.609 -8.852 1 97.62 70 ARG B N 1
ATOM 2863 C CA . ARG B 1 70 ? -15.688 -22.359 -7.746 1 97.62 70 ARG B CA 1
ATOM 2864 C C . ARG B 1 70 ? -16.828 -21.453 -8.18 1 97.62 70 ARG B C 1
ATOM 2866 O O . ARG B 1 70 ? -17.703 -21.109 -7.367 1 97.62 70 ARG B O 1
ATOM 2873 N N . ARG B 1 71 ? -16.859 -21.031 -9.406 1 96.81 71 ARG B N 1
ATOM 2874 C CA . ARG B 1 71 ? -17.875 -20.156 -9.992 1 96.81 71 ARG B CA 1
ATOM 2875 C C . ARG B 1 71 ? -17.953 -18.828 -9.234 1 96.81 71 ARG B C 1
ATOM 2877 O O . ARG B 1 71 ? -19.047 -18.328 -8.969 1 96.81 71 ARG B O 1
ATOM 2884 N N . ILE B 1 72 ? -16.828 -18.359 -8.797 1 97.12 72 ILE B N 1
ATOM 2885 C CA . ILE B 1 72 ? -16.734 -17.062 -8.141 1 97.12 72 ILE B CA 1
ATOM 2886 C C . ILE B 1 72 ? -16.516 -15.961 -9.18 1 97.12 72 ILE B C 1
ATOM 2888 O O . ILE B 1 72 ? -15.594 -16.062 -10 1 97.12 72 ILE B O 1
ATOM 2892 N N . PRO B 1 73 ? -17.297 -14.93 -9.195 1 95.56 73 PRO B N 1
ATOM 2893 C CA . PRO B 1 73 ? -17.156 -13.875 -10.203 1 95.56 73 PRO B CA 1
ATOM 2894 C C . PRO B 1 73 ? -15.844 -13.102 -10.062 1 95.56 73 PRO B C 1
ATOM 2896 O O . PRO B 1 73 ? -15.445 -12.75 -8.953 1 95.56 73 PRO B O 1
ATOM 2899 N N . TYR B 1 74 ? -15.203 -12.867 -11.195 1 96.44 74 TYR B N 1
ATOM 2900 C CA . TYR B 1 74 ? -14.031 -12 -11.203 1 96.44 74 TYR B CA 1
ATOM 2901 C C . TYR B 1 74 ? -13.812 -11.398 -12.578 1 96.44 74 TYR B C 1
ATOM 2903 O O . TYR B 1 74 ? -14.25 -11.953 -13.586 1 96.44 74 TYR B O 1
ATOM 2911 N N . LEU B 1 75 ? -13.211 -10.219 -12.641 1 95.62 75 LEU B N 1
ATOM 2912 C CA . LEU B 1 75 ? -12.719 -9.578 -13.852 1 95.62 75 LEU B CA 1
ATOM 2913 C C . LEU B 1 75 ? -11.219 -9.805 -14.016 1 95.62 75 LEU B C 1
ATOM 2915 O O . LEU B 1 75 ? -10.422 -9.383 -13.18 1 95.62 75 LEU B O 1
ATOM 2919 N N . GLY B 1 76 ? -10.875 -10.539 -15.016 1 95.94 76 GLY B N 1
ATOM 2920 C CA . GLY B 1 76 ? -9.477 -10.797 -15.328 1 95.94 76 GLY B CA 1
ATOM 2921 C C . GLY B 1 76 ? -9 -10.078 -16.578 1 95.94 76 GLY B C 1
ATOM 2922 O O . GLY B 1 76 ? -9.695 -10.07 -17.594 1 95.94 76 GLY B O 1
ATOM 2923 N N . PHE B 1 77 ? -7.809 -9.453 -16.516 1 96.31 77 PHE B N 1
ATOM 2924 C CA . PHE B 1 77 ? -7.281 -8.703 -17.641 1 96.31 77 PHE B CA 1
ATOM 2925 C C . PHE B 1 77 ? -5.844 -9.102 -17.938 1 96.31 77 PHE B C 1
ATOM 2927 O O . PHE B 1 77 ? -5.012 -9.164 -17.031 1 96.31 77 PHE B O 1
ATOM 2934 N N . CYS B 1 78 ? -5.57 -9.445 -19.172 1 96.62 78 CYS B N 1
ATOM 2935 C CA . CYS B 1 78 ? -4.199 -9.531 -19.672 1 96.62 78 CYS B CA 1
ATOM 2936 C C . CYS B 1 78 ? -3.664 -8.156 -20.047 1 96.62 78 CYS B C 1
ATOM 2938 O O . CYS B 1 78 ? -4.18 -7.52 -20.969 1 96.62 78 CYS B O 1
ATOM 2940 N N . LEU B 1 79 ? -2.598 -7.703 -19.391 1 96.88 79 LEU B N 1
ATOM 2941 C CA . LEU B 1 79 ? -2.146 -6.32 -19.5 1 96.88 79 LEU B CA 1
ATOM 2942 C C . LEU B 1 79 ? -0.685 -6.262 -19.938 1 96.88 79 LEU B C 1
ATOM 2944 O O . LEU B 1 79 ? 0.157 -5.723 -19.219 1 96.88 79 LEU B O 1
ATOM 2948 N N . PRO B 1 80 ? -0.41 -6.73 -21.141 1 96.56 80 PRO B N 1
ATOM 2949 C CA . PRO B 1 80 ? 0.982 -6.664 -21.578 1 96.56 80 PRO B CA 1
ATOM 2950 C C . PRO B 1 80 ? 1.489 -5.23 -21.719 1 96.56 80 PRO B C 1
ATOM 2952 O O . PRO B 1 80 ? 0.719 -4.332 -22.062 1 96.56 80 PRO B O 1
ATOM 2955 N N . ILE B 1 81 ? 2.775 -5.098 -21.391 1 95.69 81 ILE B N 1
ATOM 2956 C CA . ILE B 1 81 ? 3.465 -3.826 -21.578 1 95.69 81 ILE B CA 1
ATOM 2957 C C . ILE B 1 81 ? 4.84 -4.07 -22.203 1 95.69 81 ILE B C 1
ATOM 2959 O O . ILE B 1 81 ? 5.676 -4.77 -21.609 1 95.69 81 ILE B O 1
ATOM 2963 N N . ALA B 1 82 ? 5.16 -3.498 -23.281 1 85.12 82 ALA B N 1
ATOM 2964 C CA . ALA B 1 82 ? 6.422 -3.309 -24 1 85.12 82 ALA B CA 1
ATOM 2965 C C . ALA B 1 82 ? 7.254 -4.59 -23.984 1 85.12 82 ALA B C 1
ATOM 2967 O O . ALA B 1 82 ? 7.52 -5.168 -25.047 1 85.12 82 ALA B O 1
ATOM 2968 N N . THR B 1 83 ? 7.625 -5.145 -22.812 1 84.06 83 THR B N 1
ATOM 2969 C CA . THR B 1 83 ? 8.648 -6.172 -22.703 1 84.06 83 THR B CA 1
ATOM 2970 C C . THR B 1 83 ? 8.023 -7.559 -22.578 1 84.06 83 THR B C 1
ATOM 2972 O O . THR B 1 83 ? 8.727 -8.57 -22.609 1 84.06 83 THR B O 1
ATOM 2975 N N . ASN B 1 84 ? 6.703 -7.609 -22.391 1 90.88 84 ASN B N 1
ATOM 2976 C CA . ASN B 1 84 ? 6.059 -8.914 -22.375 1 90.88 84 ASN B CA 1
ATOM 2977 C C . ASN B 1 84 ? 6.191 -9.633 -23.703 1 90.88 84 ASN B C 1
ATOM 2979 O O . ASN B 1 84 ? 6.008 -9.023 -24.766 1 90.88 84 ASN B O 1
ATOM 2983 N N . THR B 1 85 ? 6.496 -10.914 -23.656 1 90.06 85 THR B N 1
ATOM 2984 C CA . THR B 1 85 ? 6.645 -11.688 -24.875 1 90.06 85 THR B CA 1
ATOM 2985 C C . THR B 1 85 ? 5.281 -12.117 -25.422 1 90.06 85 THR B C 1
ATOM 2987 O O . THR B 1 85 ? 4.312 -12.203 -24.656 1 90.06 85 THR B O 1
ATOM 2990 N N . PRO B 1 86 ? 5.289 -12.422 -26.703 1 92.25 86 PRO B N 1
ATOM 2991 C CA . PRO B 1 86 ? 4.039 -12.938 -27.266 1 92.25 86 PRO B CA 1
ATOM 2992 C C . PRO B 1 86 ? 3.576 -14.234 -26.594 1 92.25 86 PRO B C 1
ATOM 2994 O O . PRO B 1 86 ? 2.371 -14.445 -26.438 1 92.25 86 PRO B O 1
ATOM 2997 N N . GLU B 1 87 ? 4.504 -15.055 -26.219 1 92.31 87 GLU B N 1
ATOM 2998 C CA . GLU B 1 87 ? 4.164 -16.328 -25.578 1 92.31 87 GLU B CA 1
ATOM 2999 C C . GLU B 1 87 ? 3.498 -16.094 -24.234 1 92.31 87 GLU B C 1
ATOM 3001 O O . GLU B 1 87 ? 2.504 -16.75 -23.906 1 92.31 87 GLU B O 1
ATOM 3006 N N . GLU B 1 88 ? 4.035 -15.188 -23.469 1 91.25 88 GLU B N 1
ATOM 3007 C CA . GLU B 1 88 ? 3.457 -14.852 -22.172 1 91.25 88 GLU B CA 1
ATOM 3008 C C . GLU B 1 88 ? 2.055 -14.273 -22.328 1 91.25 88 GLU B C 1
ATOM 3010 O O . GLU B 1 88 ? 1.14 -14.648 -21.594 1 91.25 88 GLU B O 1
ATOM 3015 N N . THR B 1 89 ? 1.981 -13.398 -23.266 1 95 89 THR B N 1
ATOM 3016 C CA . THR B 1 89 ? 0.701 -12.75 -23.516 1 95 89 THR B CA 1
ATOM 3017 C C . THR B 1 89 ? -0.343 -13.766 -23.969 1 95 89 THR B C 1
ATOM 3019 O O . THR B 1 89 ? -1.485 -13.734 -23.5 1 95 89 THR B O 1
ATOM 3022 N N . ALA B 1 90 ? 0.076 -14.672 -24.828 1 95.94 90 ALA B N 1
ATOM 3023 C CA . ALA B 1 90 ? -0.836 -15.703 -25.312 1 95.94 90 ALA B CA 1
ATOM 3024 C C . ALA B 1 90 ? -1.294 -16.609 -24.188 1 95.94 90 ALA B C 1
ATOM 3026 O O . ALA B 1 90 ? -2.455 -17.031 -24.141 1 95.94 90 ALA B O 1
ATOM 3027 N N . ARG B 1 91 ? -0.449 -16.969 -23.297 1 96.38 91 ARG B N 1
ATOM 3028 C CA . ARG B 1 91 ? -0.806 -17.797 -22.156 1 96.38 91 ARG B CA 1
ATOM 3029 C C . ARG B 1 91 ? -1.812 -17.094 -21.25 1 96.38 91 ARG B C 1
ATOM 3031 O O . ARG B 1 91 ? -2.809 -17.688 -20.844 1 96.38 91 ARG B O 1
ATOM 3038 N N . GLY B 1 92 ? -1.501 -15.844 -20.969 1 96.19 92 GLY B N 1
ATOM 3039 C CA . GLY B 1 92 ? -2.441 -15.062 -20.172 1 96.19 92 GLY B CA 1
ATOM 3040 C C . GLY B 1 92 ? -3.816 -14.961 -20.812 1 96.19 92 GLY B C 1
ATOM 3041 O O . GLY B 1 92 ? -4.832 -15.086 -20.125 1 96.19 92 GLY B O 1
ATOM 3042 N N . LEU B 1 93 ? -3.814 -14.742 -22.094 1 96.38 93 LEU B N 1
ATOM 3043 C CA . LEU B 1 93 ? -5.07 -14.617 -22.828 1 96.38 93 LEU B CA 1
ATOM 3044 C C . LEU B 1 93 ? -5.836 -15.938 -22.812 1 96.38 93 LEU B C 1
ATOM 3046 O O . LEU B 1 93 ? -7.059 -15.953 -22.672 1 96.38 93 LEU B O 1
ATOM 3050 N N . SER B 1 94 ? -5.113 -17.047 -22.984 1 97.12 94 SER B N 1
ATOM 3051 C CA . SER B 1 94 ? -5.738 -18.359 -22.953 1 97.12 94 SER B CA 1
ATOM 3052 C C . SER B 1 94 ? -6.402 -18.625 -21.609 1 97.12 94 SER B C 1
ATOM 3054 O O . SER B 1 94 ? -7.496 -19.188 -21.547 1 97.12 94 SER B O 1
ATOM 3056 N N . VAL B 1 95 ? -5.766 -18.203 -20.562 1 97.56 95 VAL B N 1
ATOM 3057 C CA . VAL B 1 95 ? -6.309 -18.359 -19.219 1 97.56 95 VAL B CA 1
ATOM 3058 C C . VAL B 1 95 ? -7.57 -17.516 -19.078 1 97.56 95 VAL B C 1
ATOM 3060 O O . VAL B 1 95 ? -8.586 -17.984 -18.562 1 97.56 95 VAL B O 1
ATOM 3063 N N . ALA B 1 96 ? -7.516 -16.328 -19.547 1 95.69 96 ALA B N 1
ATOM 3064 C CA . ALA B 1 96 ? -8.656 -15.422 -19.453 1 95.69 96 ALA B CA 1
ATOM 3065 C C . ALA B 1 96 ? -9.852 -15.961 -20.219 1 95.69 96 ALA B C 1
ATOM 3067 O O . ALA B 1 96 ? -10.992 -15.891 -19.75 1 95.69 96 ALA B O 1
ATOM 3068 N N . GLN B 1 97 ? -9.617 -16.484 -21.375 1 94.81 97 GLN B N 1
ATOM 3069 C CA . GLN B 1 97 ? -10.68 -16.984 -22.234 1 94.81 97 GLN B CA 1
ATOM 3070 C C . GLN B 1 97 ? -11.297 -18.266 -21.656 1 94.81 97 GLN B C 1
ATOM 3072 O O . GLN B 1 97 ? -12.516 -18.438 -21.688 1 94.81 97 GLN B O 1
ATOM 3077 N N . ALA B 1 98 ? -10.492 -19.078 -21.078 1 96.44 98 ALA B N 1
ATOM 3078 C CA . ALA B 1 98 ? -10.953 -20.375 -20.578 1 96.44 98 ALA B CA 1
ATOM 3079 C C . ALA B 1 98 ? -11.648 -20.234 -19.234 1 96.44 98 ALA B C 1
ATOM 3081 O O . ALA B 1 98 ? -12.625 -20.922 -18.953 1 96.44 98 ALA B O 1
ATOM 3082 N N . TYR B 1 99 ? -11.125 -19.328 -18.422 1 97.12 99 TYR B N 1
ATOM 3083 C CA . TYR B 1 99 ? -11.523 -19.344 -17.016 1 97.12 99 TYR B CA 1
ATOM 3084 C C . TYR B 1 99 ? -12.227 -18.047 -16.625 1 97.12 99 TYR B C 1
ATOM 3086 O O . TYR B 1 99 ? -12.609 -17.859 -15.477 1 97.12 99 TYR B O 1
ATOM 3094 N N . GLY B 1 100 ? -12.398 -17.141 -17.547 1 91.88 100 GLY B N 1
ATOM 3095 C CA . GLY B 1 100 ? -13.094 -15.898 -17.25 1 91.88 100 GLY B CA 1
ATOM 3096 C C . GLY B 1 100 ? -14.484 -16.109 -16.672 1 91.88 100 GLY B C 1
ATOM 3097 O O . GLY B 1 100 ? -15.203 -17.016 -17.094 1 91.88 100 GLY B O 1
ATOM 3098 N N . ASN B 1 101 ? -14.836 -15.375 -15.648 1 92.5 101 ASN B N 1
ATOM 3099 C CA . ASN B 1 101 ? -16.141 -15.414 -15.008 1 92.5 101 ASN B CA 1
ATOM 3100 C C . ASN B 1 101 ? -16.594 -14.023 -14.562 1 92.5 101 ASN B C 1
ATOM 3102 O O . ASN B 1 101 ? -16.766 -13.773 -13.367 1 92.5 101 ASN B O 1
ATOM 3106 N N . PRO B 1 102 ? -16.812 -13.125 -15.508 1 91.56 102 PRO B N 1
ATOM 3107 C CA . PRO B 1 102 ? -17.219 -11.766 -15.148 1 91.56 102 PRO B CA 1
ATOM 3108 C C . PRO B 1 102 ? -18.609 -11.711 -14.539 1 91.56 102 PRO B C 1
ATOM 3110 O O . PRO B 1 102 ? -19.453 -12.578 -14.812 1 91.56 102 PRO B O 1
ATOM 3113 N N . PRO B 1 103 ? -18.797 -10.719 -13.656 1 89.19 103 PRO B N 1
ATOM 3114 C CA . PRO B 1 103 ? -20.172 -10.531 -13.188 1 89.19 103 PRO B CA 1
ATOM 3115 C C . PRO B 1 103 ? -21.141 -10.18 -14.312 1 89.19 103 PRO B C 1
ATOM 3117 O O . PRO B 1 103 ? -20.703 -9.75 -15.391 1 89.19 103 PRO B O 1
ATOM 3120 N N . LYS B 1 104 ? -22.391 -10.406 -14.047 1 83 104 LYS B N 1
ATOM 3121 C CA . LYS B 1 104 ? -23.422 -10.164 -15.055 1 83 104 LYS B CA 1
ATOM 3122 C C . LYS B 1 104 ? -23.375 -8.727 -15.555 1 83 104 LYS B C 1
ATOM 3124 O O . LYS B 1 104 ? -23.297 -7.789 -14.758 1 83 104 LYS B O 1
ATOM 3129 N N . GLY B 1 105 ? -23.219 -8.57 -16.844 1 79.88 105 GLY B N 1
ATOM 3130 C CA . GLY B 1 105 ? -23.281 -7.258 -17.469 1 79.88 105 GLY B CA 1
ATOM 3131 C C . GLY B 1 105 ? -21.906 -6.613 -17.609 1 79.88 105 GLY B C 1
ATOM 3132 O O . GLY B 1 105 ? -21.797 -5.504 -18.141 1 79.88 105 GLY B O 1
ATOM 3133 N N . ALA B 1 106 ? -20.922 -7.301 -17.172 1 79.75 106 ALA B N 1
ATOM 3134 C CA . ALA B 1 106 ? -19.578 -6.73 -17.234 1 79.75 106 ALA B CA 1
ATOM 3135 C C . ALA B 1 106 ? -18.703 -7.512 -18.219 1 79.75 106 ALA B C 1
ATOM 3137 O O . ALA B 1 106 ? -17.906 -8.367 -17.797 1 79.75 106 ALA B O 1
ATOM 3138 N N . SER B 1 107 ? -18.875 -7.32 -19.531 1 79.06 107 SER B N 1
ATOM 3139 C CA . SER B 1 107 ? -18.062 -8.008 -20.531 1 79.06 107 SER B CA 1
ATOM 3140 C C . SER B 1 107 ? -17.062 -7.059 -21.188 1 79.06 107 SER B C 1
ATOM 3142 O O . SER B 1 107 ? -17.469 -6.059 -21.797 1 79.06 107 SER B O 1
ATOM 3144 N N . PHE B 1 108 ? -15.812 -7.316 -20.922 1 86.38 108 PHE B N 1
ATOM 3145 C CA . PHE B 1 108 ? -14.727 -6.539 -21.484 1 86.38 108 PHE B CA 1
ATOM 3146 C C . PHE B 1 108 ? -13.75 -7.441 -22.234 1 86.38 108 PHE B C 1
ATOM 3148 O O . PHE B 1 108 ? -13.695 -8.648 -22 1 86.38 108 PHE B O 1
ATOM 3155 N N . ALA B 1 109 ? -13.078 -6.793 -23.156 1 85.56 109 ALA B N 1
ATOM 3156 C CA . ALA B 1 109 ? -11.977 -7.535 -23.75 1 85.56 109 ALA B CA 1
ATOM 3157 C C . ALA B 1 109 ? -10.922 -7.891 -22.703 1 85.56 109 ALA B C 1
ATOM 3159 O O . ALA B 1 109 ? -10.531 -7.043 -21.906 1 85.56 109 ALA B O 1
ATOM 3160 N N . HIS B 1 110 ? -10.461 -9.078 -22.766 1 90.69 110 HIS B N 1
ATOM 3161 C CA . HIS B 1 110 ? -9.5 -9.547 -21.781 1 90.69 110 HIS B CA 1
ATOM 3162 C C . HIS B 1 110 ? -8.125 -8.922 -22.016 1 90.69 110 HIS B C 1
ATOM 3164 O O . HIS B 1 110 ? -7.379 -8.695 -21.062 1 90.69 110 HIS B O 1
ATOM 3170 N N . LEU B 1 111 ? -7.855 -8.703 -23.25 1 94.31 111 LEU B N 1
ATOM 3171 C CA . LEU B 1 111 ? -6.527 -8.203 -23.594 1 94.31 111 LEU B CA 1
ATOM 3172 C C . LEU B 1 111 ? -6.527 -6.684 -23.719 1 94.31 111 LEU B C 1
ATOM 3174 O O . LEU B 1 111 ? -7.297 -6.117 -24.5 1 94.31 111 LEU B O 1
ATOM 3178 N N . GLN B 1 112 ? -5.754 -6.051 -22.938 1 95.88 112 GLN B N 1
ATOM 3179 C CA . GLN B 1 112 ? -5.508 -4.613 -23 1 95.88 112 GLN B CA 1
ATOM 3180 C C . GLN B 1 112 ? -4.016 -4.312 -23.062 1 95.88 112 GLN B C 1
ATOM 3182 O O . GLN B 1 112 ? -3.324 -4.379 -22.031 1 95.88 112 GLN B O 1
ATOM 3187 N N . ASP B 1 113 ? -3.539 -3.939 -24.219 1 96.81 113 ASP B N 1
ATOM 3188 C CA . ASP B 1 113 ? -2.125 -3.607 -24.375 1 96.81 113 ASP B CA 1
ATOM 3189 C C . ASP B 1 113 ? -1.831 -2.201 -23.859 1 96.81 113 ASP B C 1
ATOM 3191 O O . ASP B 1 113 ? -2.281 -1.212 -24.438 1 96.81 113 ASP B O 1
ATOM 3195 N N . PHE B 1 114 ? -1.021 -2.088 -22.797 1 97.69 114 PHE B N 1
ATOM 3196 C CA . PHE B 1 114 ? -0.773 -0.803 -22.156 1 97.69 114 PHE B CA 1
ATOM 3197 C C . PHE B 1 114 ? 0.595 -0.258 -22.547 1 97.69 114 PHE B C 1
ATOM 3199 O O . PHE B 1 114 ? 1.139 0.615 -21.875 1 97.69 114 PHE B O 1
ATOM 3206 N N . THR B 1 115 ? 1.184 -0.77 -23.594 1 97.69 115 THR B N 1
ATOM 3207 C CA . THR B 1 115 ? 2.498 -0.32 -24.031 1 97.69 115 THR B CA 1
ATOM 3208 C C . THR B 1 115 ? 2.496 1.182 -24.297 1 97.69 115 THR B C 1
ATOM 3210 O O . THR B 1 115 ? 3.359 1.908 -23.812 1 97.69 115 THR B O 1
ATOM 3213 N N . ALA B 1 116 ? 1.534 1.674 -25.031 1 97.81 116 ALA B N 1
ATOM 3214 C CA . ALA B 1 116 ? 1.481 3.09 -25.375 1 97.81 116 ALA B CA 1
ATOM 3215 C C . ALA B 1 116 ? 1.301 3.959 -24.141 1 97.81 116 ALA B C 1
ATOM 3217 O O . ALA B 1 116 ? 1.919 5.02 -24.016 1 97.81 116 ALA B O 1
ATOM 3218 N N . LEU B 1 117 ? 0.429 3.549 -23.281 1 98.06 117 LEU B N 1
ATOM 3219 C CA . LEU B 1 117 ? 0.188 4.297 -22.047 1 98.06 117 LEU B CA 1
ATOM 3220 C C . LEU B 1 117 ? 1.454 4.375 -21.203 1 98.06 117 LEU B C 1
ATOM 3222 O O . LEU B 1 117 ? 1.846 5.457 -20.766 1 98.06 117 LEU B O 1
ATOM 3226 N N . TYR B 1 118 ? 2.057 3.213 -21.062 1 97.88 118 TYR B N 1
ATOM 3227 C CA . TYR B 1 118 ? 3.311 3.152 -20.312 1 97.88 118 TYR B CA 1
ATOM 3228 C C . TYR B 1 118 ? 4.355 4.074 -20.938 1 97.88 118 TYR B C 1
ATOM 3230 O O . TYR B 1 118 ? 5.035 4.816 -20.219 1 97.88 118 TYR B O 1
ATOM 3238 N N . GLN B 1 119 ? 4.516 4.016 -22.172 1 97.62 119 GLN B N 1
ATOM 3239 C CA . GLN B 1 119 ? 5.512 4.832 -22.859 1 97.62 119 GLN B CA 1
ATOM 3240 C C . GLN B 1 119 ? 5.246 6.316 -22.656 1 97.62 119 GLN B C 1
ATOM 3242 O O . GLN B 1 119 ? 6.188 7.105 -22.516 1 97.62 119 GLN B O 1
ATOM 3247 N N . GLN B 1 120 ? 4.027 6.707 -22.641 1 97.75 120 GLN B N 1
ATOM 3248 C CA . GLN B 1 120 ? 3.676 8.102 -22.375 1 97.75 120 GLN B CA 1
ATOM 3249 C C . GLN B 1 120 ? 4.051 8.508 -20.953 1 97.75 120 GLN B C 1
ATOM 3251 O O . GLN B 1 120 ? 4.594 9.594 -20.734 1 97.75 120 GLN B O 1
ATOM 3256 N N . ILE B 1 121 ? 3.785 7.676 -20.016 1 98.12 121 ILE B N 1
ATOM 3257 C CA . ILE B 1 121 ? 4.129 7.941 -18.625 1 98.12 121 ILE B CA 1
ATOM 3258 C C . ILE B 1 121 ? 5.645 8.055 -18.484 1 98.12 121 ILE B C 1
ATOM 3260 O O . ILE B 1 121 ? 6.152 9.039 -17.938 1 98.12 121 ILE B O 1
ATOM 3264 N N . SER B 1 122 ? 6.297 7.023 -19 1 97.25 122 SER B N 1
ATOM 3265 C CA . SER B 1 122 ? 7.754 6.973 -18.922 1 97.25 122 SER B CA 1
ATOM 3266 C C . SER B 1 122 ? 8.383 8.203 -19.562 1 97.25 122 SER B C 1
ATOM 3268 O O . SER B 1 122 ? 9.305 8.797 -19 1 97.25 122 SER B O 1
ATOM 3270 N N . ARG B 1 123 ? 7.902 8.602 -20.719 1 97.06 123 ARG B N 1
ATOM 3271 C CA . ARG B 1 123 ? 8.438 9.766 -21.422 1 97.06 123 ARG B CA 1
ATOM 3272 C C . ARG B 1 123 ? 8.188 11.039 -20.625 1 97.06 123 ARG B C 1
ATOM 3274 O O . ARG B 1 123 ? 9.062 11.906 -20.547 1 97.06 123 ARG B O 1
ATOM 3281 N N . THR B 1 124 ? 7.012 11.195 -20.094 1 97.38 124 THR B N 1
ATOM 3282 C CA . THR B 1 124 ? 6.684 12.367 -19.281 1 97.38 124 THR B CA 1
ATOM 3283 C C . THR B 1 124 ? 7.645 12.49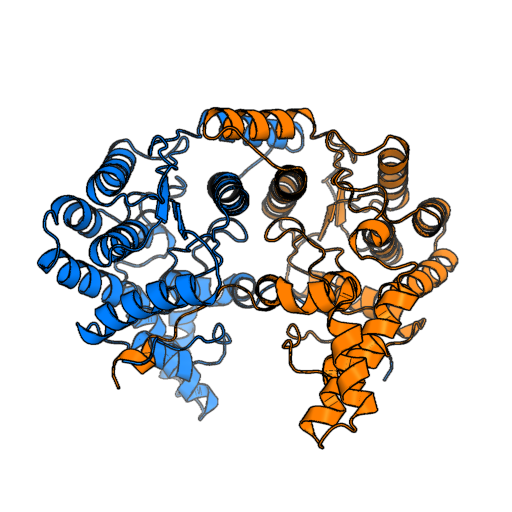2 -18.109 1 97.38 124 THR B C 1
ATOM 3285 O O . THR B 1 124 ? 8.148 13.586 -17.828 1 97.38 124 THR B O 1
ATOM 3288 N N . PHE B 1 125 ? 7.941 11.398 -17.438 1 97.25 125 PHE B N 1
ATOM 3289 C CA . PHE B 1 125 ? 8.844 11.414 -16.297 1 97.25 125 PHE B CA 1
ATOM 3290 C C . PHE B 1 125 ? 10.281 11.68 -16.75 1 97.25 125 PHE B C 1
ATOM 3292 O O . PHE B 1 125 ? 11.016 12.414 -16.078 1 97.25 125 PHE B O 1
ATOM 3299 N N . ALA B 1 126 ? 10.641 11.094 -17.906 1 95.5 126 ALA B N 1
ATOM 3300 C CA . ALA B 1 126 ? 11.984 11.281 -18.453 1 95.5 126 ALA B CA 1
ATOM 3301 C C . ALA B 1 126 ? 12.227 12.734 -18.828 1 95.5 126 ALA B C 1
ATOM 3303 O O . ALA B 1 126 ? 13.352 13.227 -18.734 1 95.5 126 ALA B O 1
ATOM 3304 N N . ASP B 1 127 ? 11.195 13.422 -19.281 1 95.25 127 ASP B N 1
ATOM 3305 C CA . ASP B 1 127 ? 11.305 14.836 -19.625 1 95.25 127 ASP B CA 1
ATOM 3306 C C . ASP B 1 127 ? 11.602 15.688 -18.391 1 95.25 127 ASP B C 1
ATOM 3308 O O . ASP B 1 127 ? 12.203 16.75 -18.5 1 95.25 127 ASP B O 1
ATOM 3312 N N . ILE B 1 128 ? 11.211 15.25 -17.25 1 93.62 128 ILE B N 1
ATOM 3313 C CA . ILE B 1 128 ? 11.422 15.961 -16 1 93.62 128 ILE B CA 1
ATOM 3314 C C . ILE B 1 128 ? 12.773 15.57 -15.406 1 93.62 128 ILE B C 1
ATOM 3316 O O . ILE B 1 128 ? 13.547 16.438 -14.992 1 93.62 128 ILE B O 1
ATOM 3320 N N . CYS B 1 129 ? 13.047 14.336 -15.344 1 91.12 129 CYS B N 1
ATOM 3321 C CA . CYS B 1 129 ? 14.305 13.805 -14.836 1 91.12 129 CYS B CA 1
ATOM 3322 C C . CYS B 1 129 ? 14.812 12.672 -15.711 1 91.12 129 CYS B C 1
ATOM 3324 O O . CYS B 1 129 ? 14.391 11.531 -15.562 1 91.12 129 CYS B O 1
ATOM 3326 N N . PRO B 1 130 ? 15.789 13.148 -16.5 1 88.31 130 PRO B N 1
ATOM 3327 C CA . PRO B 1 130 ? 16.359 12.102 -17.344 1 88.31 130 PRO B CA 1
ATOM 3328 C C . PRO B 1 130 ? 17.156 11.07 -16.531 1 88.31 130 PRO B C 1
ATOM 3330 O O . PRO B 1 130 ? 17.688 11.391 -15.461 1 88.31 130 PRO B O 1
ATOM 3333 N N . GLY B 1 131 ? 17.203 9.875 -16.969 1 85.44 131 GLY B N 1
ATOM 3334 C CA . GLY B 1 131 ? 17.969 8.82 -16.312 1 85.44 131 GLY B CA 1
ATOM 3335 C C . GLY B 1 131 ? 17.109 7.844 -15.547 1 85.44 131 GLY B C 1
ATOM 3336 O O . GLY B 1 131 ? 16.234 8.258 -14.773 1 85.44 131 GLY B O 1
ATOM 3337 N N . SER B 1 132 ? 16.781 6.812 -16.016 1 89.25 132 SER B N 1
ATOM 3338 C CA . SER B 1 132 ? 16.047 5.734 -15.359 1 89.25 132 SER B CA 1
ATOM 3339 C C . SER B 1 132 ? 16.875 4.453 -15.312 1 89.25 132 SER B C 1
ATOM 3341 O O . SER B 1 132 ? 18.062 4.469 -15.617 1 89.25 132 SER B O 1
ATOM 3343 N N . SER B 1 133 ? 16.406 3.547 -14.609 1 91.38 133 SER B N 1
ATOM 3344 C CA . SER B 1 133 ? 17.016 2.219 -14.539 1 91.38 133 SER B CA 1
ATOM 3345 C C . SER B 1 133 ? 16.016 1.136 -14.938 1 91.38 133 SER B C 1
ATOM 3347 O O . SER B 1 133 ? 14.805 1.367 -14.938 1 91.38 133 SER B O 1
ATOM 3349 N N . PRO B 1 134 ? 16.547 -0.028 -15.352 1 90.56 134 PRO B N 1
ATOM 3350 C CA . PRO B 1 134 ? 15.641 -1.123 -15.688 1 90.56 134 PRO B CA 1
ATOM 3351 C C . PRO B 1 134 ? 14.672 -1.455 -14.562 1 90.56 134 PRO B C 1
ATOM 3353 O O . PRO B 1 134 ? 13.492 -1.719 -14.812 1 90.56 134 PRO B O 1
ATOM 3356 N N . VAL B 1 135 ? 15.117 -1.381 -13.352 1 92.56 135 VAL B N 1
ATOM 3357 C CA . VAL B 1 135 ? 14.266 -1.695 -12.211 1 92.56 135 VAL B CA 1
ATOM 3358 C C . VAL B 1 135 ? 13.188 -0.621 -12.055 1 92.56 135 VAL B C 1
ATOM 3360 O O . VAL B 1 135 ? 12.023 -0.932 -11.812 1 92.56 135 VAL B O 1
ATOM 3363 N N . ALA B 1 136 ? 13.602 0.65 -12.234 1 95.19 136 ALA B N 1
ATOM 3364 C CA . ALA B 1 136 ? 12.641 1.746 -12.125 1 95.19 136 ALA B CA 1
ATOM 3365 C C . ALA B 1 136 ? 11.562 1.641 -13.203 1 95.19 136 ALA B C 1
ATOM 3367 O O . ALA B 1 136 ? 10.375 1.83 -12.922 1 95.19 136 ALA B O 1
ATOM 3368 N N . GLU B 1 137 ? 11.984 1.315 -14.375 1 95.69 137 GLU B N 1
ATOM 3369 C CA . GLU B 1 137 ? 11.031 1.172 -15.477 1 95.69 137 GLU B CA 1
ATOM 3370 C C . GLU B 1 137 ? 10.133 -0.041 -15.266 1 95.69 137 GLU B C 1
ATOM 3372 O O . GLU B 1 137 ? 8.945 -0.007 -15.617 1 95.69 137 GLU B O 1
ATOM 3377 N N . GLY B 1 138 ? 10.742 -1.131 -14.805 1 95.56 138 GLY B N 1
ATOM 3378 C CA . GLY B 1 138 ? 9.93 -2.285 -14.453 1 95.56 138 GLY B CA 1
ATOM 3379 C C . GLY B 1 138 ? 8.859 -1.973 -13.422 1 95.56 138 GLY B C 1
ATOM 3380 O O . GLY B 1 138 ? 7.699 -2.354 -13.594 1 95.56 138 GLY B O 1
ATOM 3381 N N . ASN B 1 139 ? 9.273 -1.252 -12.391 1 96.56 139 ASN B N 1
ATOM 3382 C CA . ASN B 1 139 ? 8.328 -0.863 -11.352 1 96.56 139 ASN B CA 1
ATOM 3383 C C . ASN B 1 139 ? 7.234 0.052 -11.898 1 96.56 139 ASN B C 1
ATOM 3385 O O . ASN B 1 139 ? 6.082 -0.021 -11.469 1 96.56 139 ASN B O 1
ATOM 3389 N N . LEU B 1 140 ? 7.602 0.885 -12.812 1 97.31 140 LEU B N 1
ATOM 3390 C CA . LEU B 1 140 ? 6.625 1.765 -13.445 1 97.31 140 LEU B CA 1
ATOM 3391 C C . LEU B 1 140 ? 5.586 0.958 -14.211 1 97.31 140 LEU B C 1
ATOM 3393 O O . LEU B 1 140 ? 4.398 1.294 -14.195 1 97.31 140 LEU B O 1
ATOM 3397 N N . LYS B 1 141 ? 6.016 -0.097 -14.898 1 97.31 141 LYS B N 1
ATOM 3398 C CA . LYS B 1 141 ? 5.086 -0.978 -15.602 1 97.31 141 LYS B CA 1
ATOM 3399 C C . LYS B 1 141 ? 4.094 -1.614 -14.625 1 97.31 141 LYS B C 1
ATOM 3401 O O . LYS B 1 141 ? 2.887 -1.605 -14.867 1 97.31 141 LYS B O 1
ATOM 3406 N N . ALA B 1 142 ? 4.605 -2.166 -13.547 1 97.31 142 ALA B N 1
ATOM 3407 C CA . ALA B 1 142 ? 3.752 -2.795 -12.547 1 97.31 142 ALA B CA 1
ATOM 3408 C C . ALA B 1 142 ? 2.738 -1.802 -11.984 1 97.31 142 ALA B C 1
ATOM 3410 O O . ALA B 1 142 ? 1.559 -2.127 -11.836 1 97.31 142 ALA B O 1
ATOM 3411 N N . ARG B 1 143 ? 3.162 -0.591 -11.68 1 98.06 143 ARG B N 1
ATOM 3412 C CA . ARG B 1 143 ? 2.285 0.417 -11.094 1 98.06 143 ARG B CA 1
ATOM 3413 C C . ARG B 1 143 ? 1.268 0.919 -12.117 1 98.06 143 ARG B C 1
ATOM 3415 O O . ARG B 1 143 ? 0.15 1.292 -11.75 1 98.06 143 ARG B O 1
ATOM 3422 N N . THR B 1 144 ? 1.64 0.919 -13.375 1 98.19 144 THR B N 1
ATOM 3423 C CA . THR B 1 144 ? 0.682 1.254 -14.422 1 98.19 144 THR B CA 1
ATOM 3424 C C . THR B 1 144 ? -0.464 0.246 -14.445 1 98.19 144 THR B C 1
ATOM 3426 O O . THR B 1 144 ? -1.633 0.63 -14.531 1 98.19 144 THR B O 1
ATOM 3429 N N . ARG B 1 145 ? -0.122 -1.03 -14.344 1 97.81 145 ARG B N 1
ATOM 3430 C CA . ARG B 1 145 ? -1.149 -2.064 -14.289 1 97.81 145 ARG B CA 1
ATOM 3431 C C . ARG B 1 145 ? -2.041 -1.885 -13.062 1 97.81 145 ARG B C 1
ATOM 3433 O O . ARG B 1 145 ? -3.262 -2.033 -13.148 1 97.81 145 ARG B O 1
ATOM 3440 N N . MET B 1 146 ? -1.398 -1.539 -11.969 1 98.12 146 MET B N 1
ATOM 3441 C CA . MET B 1 146 ? -2.115 -1.33 -10.711 1 98.12 146 MET B CA 1
ATOM 3442 C C . MET B 1 146 ? -3.137 -0.206 -10.852 1 98.12 146 MET B C 1
ATOM 3444 O O . MET B 1 146 ? -4.258 -0.315 -10.352 1 98.12 146 MET B O 1
ATOM 3448 N N . LEU B 1 147 ? -2.812 0.923 -11.578 1 98.25 147 LEU B N 1
ATOM 3449 C CA . LEU B 1 147 ? -3.736 2.027 -11.805 1 98.25 147 LEU B CA 1
ATOM 3450 C C . LEU B 1 147 ? -5.047 1.523 -12.406 1 98.25 147 LEU B C 1
ATOM 3452 O O . LEU B 1 147 ? -6.129 1.87 -11.922 1 98.25 147 LEU B O 1
ATOM 3456 N N . PHE B 1 148 ? -4.883 0.693 -13.367 1 98 148 PHE B N 1
ATOM 3457 C CA . PHE B 1 148 ? -6.043 0.191 -14.094 1 98 148 PHE B CA 1
ATOM 3458 C C . PHE B 1 148 ? -6.855 -0.762 -13.227 1 98 148 PHE B C 1
ATOM 3460 O O . PHE B 1 148 ? -8.078 -0.658 -13.156 1 98 148 PHE B O 1
ATOM 3467 N N . LEU B 1 149 ? -6.234 -1.684 -12.57 1 97.94 149 LEU B N 1
ATOM 3468 C CA . LEU B 1 149 ? -6.922 -2.695 -11.781 1 97.94 149 LEU B CA 1
ATOM 3469 C C . LEU B 1 149 ? -7.727 -2.053 -10.656 1 97.94 149 LEU B C 1
ATOM 3471 O O . LEU B 1 149 ? -8.883 -2.418 -10.43 1 97.94 149 LEU B O 1
ATOM 3475 N N . TYR B 1 150 ? -7.152 -1.104 -9.984 1 97.94 150 TYR B N 1
ATOM 3476 C CA . TYR B 1 150 ? -7.867 -0.453 -8.891 1 97.94 150 TYR B CA 1
ATOM 3477 C C . TYR B 1 150 ? -8.977 0.444 -9.422 1 97.94 150 TYR B C 1
ATOM 3479 O O . TYR B 1 150 ? -10.016 0.607 -8.781 1 97.94 150 TYR B O 1
ATOM 3487 N N . HIS B 1 151 ? -8.742 1.064 -10.625 1 97.62 151 HIS B N 1
ATOM 3488 C CA . HIS B 1 151 ? -9.812 1.812 -11.266 1 97.62 151 HIS B CA 1
ATOM 3489 C C . HIS B 1 151 ? -11 0.908 -11.586 1 97.62 151 HIS B C 1
ATOM 3491 O O . HIS B 1 151 ? -12.141 1.237 -11.258 1 97.62 151 HIS B O 1
ATOM 3497 N N . MET B 1 152 ? -10.742 -0.258 -12.117 1 96.31 152 MET B N 1
ATOM 3498 C CA . MET B 1 152 ? -11.781 -1.223 -12.461 1 96.31 152 MET B CA 1
ATOM 3499 C C . MET B 1 152 ? -12.484 -1.73 -11.203 1 96.31 152 MET B C 1
ATOM 3501 O O . MET B 1 152 ? -13.711 -1.888 -11.195 1 96.31 152 MET B O 1
ATOM 3505 N N . ALA B 1 153 ? -11.703 -2.039 -10.164 1 96.19 153 ALA B N 1
ATOM 3506 C CA . ALA B 1 153 ? -12.305 -2.494 -8.914 1 96.19 153 ALA B CA 1
ATOM 3507 C C . ALA B 1 153 ? -13.266 -1.45 -8.352 1 96.19 153 ALA B C 1
ATOM 3509 O O . ALA B 1 153 ? -14.359 -1.788 -7.898 1 96.19 153 ALA B O 1
ATOM 3510 N N . GLN B 1 154 ? -12.844 -0.239 -8.43 1 94.69 154 GLN B N 1
ATOM 3511 C CA . GLN B 1 154 ? -13.648 0.842 -7.875 1 94.69 154 GLN B CA 1
ATOM 3512 C C . GLN B 1 154 ? -14.969 0.996 -8.641 1 94.69 154 GLN B C 1
ATOM 3514 O O . GLN B 1 154 ? -16.031 1.132 -8.031 1 94.69 154 GLN B O 1
ATOM 3519 N N . ILE B 1 155 ? -14.938 0.991 -9.898 1 93.19 155 ILE B N 1
ATOM 3520 C CA . ILE B 1 155 ? -16.125 1.321 -10.688 1 93.19 155 ILE B CA 1
ATOM 3521 C C . ILE B 1 155 ? -17.047 0.108 -10.758 1 93.19 155 ILE B C 1
ATOM 3523 O O . ILE B 1 155 ? -18.203 0.224 -11.172 1 93.19 155 ILE B O 1
ATOM 3527 N N . HIS B 1 156 ? -16.625 -1.104 -10.297 1 94.12 156 HIS B N 1
ATOM 3528 C CA . HIS B 1 156 ? -17.469 -2.297 -10.359 1 94.12 156 HIS B CA 1
ATOM 3529 C C . HIS B 1 156 ? -17.781 -2.814 -8.961 1 94.12 156 HIS B C 1
ATOM 3531 O O . HIS B 1 156 ? -18.297 -3.928 -8.805 1 94.12 156 HIS B O 1
ATOM 3537 N N . GLY B 1 157 ? -17.406 -2.002 -7.973 1 93.44 157 GLY B N 1
ATOM 3538 C CA . GLY B 1 157 ? -17.688 -2.398 -6.605 1 93.44 157 GLY B CA 1
ATOM 3539 C C . GLY B 1 157 ? -16.953 -3.654 -6.18 1 93.44 157 GLY B C 1
ATOM 3540 O O . GLY B 1 157 ? -17.516 -4.504 -5.484 1 93.44 157 GLY B O 1
ATOM 3541 N N . GLY B 1 158 ? -15.742 -3.791 -6.668 1 95.56 158 GLY B N 1
ATOM 3542 C CA . GLY B 1 158 ? -14.953 -4.977 -6.375 1 95.56 158 GLY B CA 1
ATOM 3543 C C . GLY B 1 158 ? -13.711 -4.68 -5.559 1 95.56 158 GLY B C 1
ATOM 3544 O O . GLY B 1 158 ? -13.625 -3.643 -4.902 1 95.56 158 GLY B O 1
ATOM 3545 N N . CYS B 1 159 ? -12.805 -5.656 -5.477 1 96.81 159 CYS B N 1
ATOM 3546 C CA . CYS B 1 159 ? -11.5 -5.516 -4.852 1 96.81 159 CYS B CA 1
ATOM 3547 C C . CYS B 1 159 ? -10.422 -6.211 -5.676 1 96.81 159 CYS B C 1
ATOM 3549 O O . CYS B 1 159 ? -10.719 -7.113 -6.461 1 96.81 159 CYS B O 1
ATOM 3551 N N . VAL B 1 160 ? -9.273 -5.73 -5.531 1 98.12 160 VAL B N 1
ATOM 3552 C CA . VAL B 1 160 ? -8.156 -6.277 -6.293 1 98.12 160 VAL B CA 1
ATOM 3553 C C . VAL B 1 160 ? -7.605 -7.512 -5.586 1 98.12 160 VAL B C 1
ATOM 3555 O O . VAL B 1 160 ? -7.367 -7.488 -4.375 1 98.12 160 VAL B O 1
ATOM 3558 N N . LEU B 1 161 ? -7.465 -8.594 -6.324 1 97.94 161 LEU B N 1
ATOM 3559 C CA . LEU B 1 161 ? -6.895 -9.844 -5.836 1 97.94 161 LEU B CA 1
ATOM 3560 C C . LEU B 1 161 ? -5.406 -9.922 -6.16 1 97.94 161 LEU B C 1
ATOM 3562 O O . LEU B 1 161 ? -5.02 -9.891 -7.332 1 97.94 161 LEU B O 1
ATOM 3566 N N . SER B 1 162 ? -4.621 -9.992 -5.137 1 96.81 162 SER B N 1
ATOM 3567 C CA . SER B 1 162 ? -3.182 -10.148 -5.332 1 96.81 162 SER B CA 1
ATOM 3568 C C . SER B 1 162 ? -2.818 -11.594 -5.641 1 96.81 162 SER B C 1
ATOM 3570 O O . SER B 1 162 ? -3.42 -12.523 -5.094 1 96.81 162 SER B O 1
ATOM 3572 N N . THR B 1 163 ? -1.804 -11.742 -6.434 1 96.88 163 THR B N 1
ATOM 3573 C CA . THR B 1 163 ? -1.377 -13.078 -6.82 1 96.88 163 THR B CA 1
ATOM 3574 C C . THR B 1 163 ? 0 -13.398 -6.246 1 96.88 163 THR B C 1
ATOM 3576 O O . THR B 1 163 ? 0.637 -14.375 -6.648 1 96.88 163 THR B O 1
ATOM 3579 N N . ASP B 1 164 ? 0.454 -12.602 -5.305 1 96 164 ASP B N 1
ATOM 3580 C CA . ASP B 1 164 ? 1.765 -12.805 -4.691 1 96 164 ASP B CA 1
ATOM 3581 C C . ASP B 1 164 ? 1.762 -14.016 -3.771 1 96 164 ASP B C 1
ATOM 3583 O O . ASP B 1 164 ? 0.751 -14.32 -3.133 1 96 164 ASP B O 1
ATOM 3587 N N . GLN B 1 165 ? 2.91 -14.703 -3.699 1 97.5 165 GLN B N 1
ATOM 3588 C CA . GLN B 1 165 ? 3.055 -15.891 -2.859 1 97.5 165 GLN B CA 1
ATOM 3589 C C . GLN B 1 165 ? 4.191 -15.719 -1.856 1 97.5 165 GLN B C 1
ATOM 3591 O O . GLN B 1 165 ? 4.777 -14.641 -1.755 1 97.5 165 GLN B O 1
ATOM 3596 N N . LEU B 1 166 ? 4.453 -16.719 -1.055 1 98.25 166 LEU B N 1
ATOM 3597 C CA . LEU B 1 166 ? 5.301 -16.625 0.127 1 98.25 166 LEU B CA 1
ATOM 3598 C C . LEU B 1 166 ? 6.742 -16.312 -0.264 1 98.25 166 LEU B C 1
ATOM 3600 O O . LEU B 1 166 ? 7.402 -15.484 0.38 1 98.25 166 LEU B O 1
ATOM 3604 N N . ASP B 1 167 ? 7.277 -16.969 -1.263 1 98.25 167 ASP B N 1
ATOM 3605 C CA . ASP B 1 167 ? 8.664 -16.766 -1.673 1 98.25 167 ASP B CA 1
ATOM 3606 C C . ASP B 1 167 ? 8.891 -15.312 -2.102 1 98.25 167 ASP B C 1
ATOM 3608 O O . ASP B 1 167 ? 9.945 -14.742 -1.821 1 98.25 167 ASP B O 1
ATOM 3612 N N . GLU B 1 168 ? 7.883 -14.742 -2.77 1 97.25 168 GLU B N 1
ATOM 3613 C CA . GLU B 1 168 ? 7.961 -13.336 -3.139 1 97.25 168 GLU B CA 1
ATOM 3614 C C . GLU B 1 168 ? 7.93 -12.438 -1.903 1 97.25 168 GLU B C 1
ATOM 3616 O O . GLU B 1 168 ? 8.648 -11.438 -1.837 1 97.25 168 GLU B O 1
ATOM 3621 N N . LEU B 1 169 ? 7.102 -12.789 -0.982 1 97.5 169 LEU B N 1
ATOM 3622 C CA . LEU B 1 169 ? 7.02 -12.039 0.266 1 97.5 169 LEU B CA 1
ATOM 3623 C C . LEU B 1 169 ? 8.359 -12.047 0.996 1 97.5 169 LEU B C 1
ATOM 3625 O O . LEU B 1 169 ? 8.844 -11 1.429 1 97.5 169 LEU B O 1
ATOM 3629 N N . LEU B 1 170 ? 8.953 -13.203 1.127 1 98.19 170 LEU B N 1
ATOM 3630 C CA . LEU B 1 170 ? 10.219 -13.375 1.84 1 98.19 170 LEU B CA 1
ATOM 3631 C C . LEU B 1 170 ? 11.336 -12.617 1.146 1 98.19 170 LEU B C 1
ATOM 3633 O O . LEU B 1 170 ? 12.164 -11.977 1.807 1 98.19 170 LEU B O 1
ATOM 3637 N N . THR B 1 171 ? 11.32 -12.586 -0.142 1 97.69 171 THR B N 1
ATOM 3638 C CA . THR B 1 171 ? 12.453 -12.031 -0.877 1 97.69 171 THR B CA 1
ATOM 3639 C C . THR B 1 171 ? 12.195 -10.57 -1.252 1 97.69 171 THR B C 1
ATOM 3641 O O . THR B 1 171 ? 13.055 -9.914 -1.831 1 97.69 171 THR B O 1
ATOM 3644 N N . GLY B 1 172 ? 11.016 -10.094 -0.963 1 96.25 172 GLY B N 1
ATOM 3645 C CA . GLY B 1 172 ? 10.688 -8.742 -1.39 1 96.25 172 GLY B CA 1
ATOM 3646 C C . GLY B 1 172 ? 10.562 -8.602 -2.895 1 96.25 172 GLY B C 1
ATOM 3647 O O . GLY B 1 172 ? 10.781 -7.52 -3.445 1 96.25 172 GLY B O 1
ATOM 3648 N N . PHE B 1 173 ? 10.281 -9.711 -3.527 1 95.06 173 PHE B N 1
ATOM 3649 C CA . PHE B 1 173 ? 10.242 -9.773 -4.984 1 95.06 173 PHE B CA 1
ATOM 3650 C C . PHE B 1 173 ? 8.867 -9.352 -5.5 1 95.06 173 PHE B C 1
ATOM 3652 O O . PHE B 1 173 ? 8.164 -10.141 -6.125 1 95.06 173 PHE B O 1
ATOM 3659 N N . TRP B 1 174 ? 8.461 -8.117 -5.266 1 94.94 174 TRP B N 1
ATOM 3660 C CA . TRP B 1 174 ? 7.258 -7.465 -5.77 1 94.94 174 TRP B CA 1
ATOM 3661 C C . TRP B 1 174 ? 7.434 -5.949 -5.801 1 94.94 174 TRP B C 1
ATOM 3663 O O . TRP B 1 174 ? 8.328 -5.41 -5.141 1 94.94 174 TRP B O 1
ATOM 3673 N N . THR B 1 175 ? 6.703 -5.297 -6.637 1 95.88 175 THR B N 1
ATOM 3674 C CA . THR B 1 175 ? 6.75 -3.844 -6.723 1 95.88 175 THR B CA 1
ATOM 3675 C C . THR B 1 175 ? 5.848 -3.209 -5.668 1 95.88 175 THR B C 1
ATOM 3677 O O . THR B 1 175 ? 4.637 -3.426 -5.664 1 95.88 175 THR B O 1
ATOM 3680 N N . LEU B 1 176 ? 6.477 -2.428 -4.816 1 94.5 176 LEU B N 1
ATOM 3681 C CA . LEU B 1 176 ? 5.723 -1.676 -3.816 1 94.5 176 LEU B CA 1
ATOM 3682 C C . LEU B 1 176 ? 4.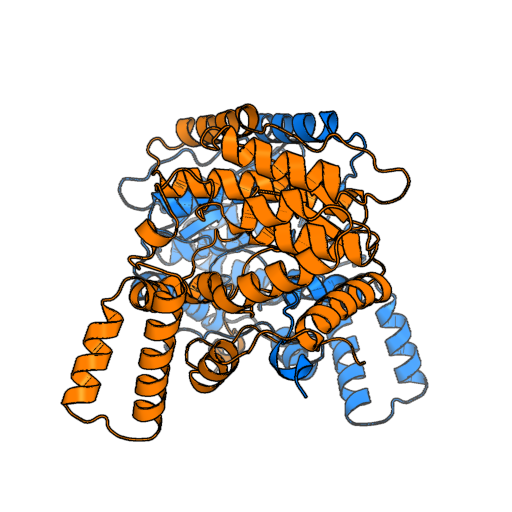707 -0.752 -4.484 1 94.5 176 LEU B C 1
ATOM 3684 O O . LEU B 1 176 ? 5.055 -0.005 -5.402 1 94.5 176 LEU B O 1
ATOM 3688 N N . HIS B 1 177 ? 3.414 -0.851 -4.094 1 94.94 177 HIS B N 1
ATOM 3689 C CA . HIS B 1 177 ? 2.301 -0.086 -4.648 1 94.94 177 HIS B CA 1
ATOM 3690 C C . HIS B 1 177 ? 2.111 -0.386 -6.129 1 94.94 177 HIS B C 1
ATOM 3692 O O . HIS B 1 177 ? 1.641 0.469 -6.887 1 94.94 177 HIS B O 1
ATOM 3698 N N . GLY B 1 178 ? 2.58 -1.481 -6.562 1 95.94 178 GLY B N 1
ATOM 3699 C CA . GLY B 1 178 ? 2.393 -2 -7.91 1 95.94 178 GLY B CA 1
ATOM 3700 C C . GLY B 1 178 ? 1.745 -3.373 -7.934 1 95.94 178 GLY B C 1
ATOM 3701 O O . GLY B 1 178 ? 0.606 -3.52 -8.383 1 95.94 178 GLY B O 1
ATOM 3702 N N . ASP B 1 179 ? 2.479 -4.281 -7.363 1 92.94 179 ASP B N 1
ATOM 3703 C CA . ASP B 1 179 ? 1.97 -5.641 -7.223 1 92.94 179 ASP B CA 1
ATOM 3704 C C . ASP B 1 179 ? 1.21 -5.809 -5.906 1 92.94 179 ASP B C 1
ATOM 3706 O O . ASP B 1 179 ? 1.622 -6.582 -5.039 1 92.94 179 ASP B O 1
ATOM 3710 N N . VAL B 1 180 ? 0.094 -5.078 -5.789 1 89.06 180 VAL B N 1
ATOM 3711 C CA . VAL B 1 180 ? -0.679 -5.047 -4.551 1 89.06 180 VAL B CA 1
ATOM 3712 C C . VAL B 1 180 ? -2.1 -5.539 -4.816 1 89.06 180 VAL B C 1
ATOM 3714 O O . VAL B 1 180 ? -2.535 -5.605 -5.965 1 89.06 180 VAL B O 1
ATOM 3717 N N . GLY B 1 181 ? -2.717 -5.891 -3.709 1 94.81 181 GLY B N 1
ATOM 3718 C CA . GLY B 1 181 ? -4.121 -6.27 -3.723 1 94.81 181 GLY B CA 1
ATOM 3719 C C . GLY B 1 181 ? -4.797 -6.098 -2.375 1 94.81 181 GLY B C 1
ATOM 3720 O O . GLY B 1 181 ? -4.125 -5.949 -1.352 1 94.81 181 GLY B O 1
ATOM 3721 N N . ASP B 1 182 ? -6.055 -6.105 -2.465 1 96 182 ASP B N 1
ATOM 3722 C CA . ASP B 1 182 ? -6.855 -6.008 -1.248 1 96 182 ASP B CA 1
ATOM 3723 C C . ASP B 1 182 ? -6.93 -7.355 -0.53 1 96 182 ASP B C 1
ATOM 3725 O O . ASP B 1 182 ? -7.023 -7.402 0.698 1 96 182 ASP B O 1
ATOM 3729 N N . VAL B 1 183 ? -6.949 -8.367 -1.27 1 96.06 183 VAL B N 1
ATOM 3730 C CA . VAL B 1 183 ? -6.98 -9.742 -0.785 1 96.06 183 VAL B CA 1
ATOM 3731 C C . VAL B 1 183 ? -5.844 -10.539 -1.426 1 96.06 183 VAL B C 1
ATOM 3733 O O . VAL B 1 183 ? -5.648 -10.484 -2.643 1 96.06 183 VAL B O 1
ATOM 3736 N N . SER B 1 184 ? -5.102 -11.227 -0.58 1 96.56 184 SER B N 1
ATOM 3737 C CA . SER B 1 184 ? -3.986 -12.039 -1.051 1 96.56 184 SER B CA 1
ATOM 3738 C C . SER B 1 184 ? -4.094 -13.469 -0.542 1 96.56 184 SER B C 1
ATOM 3740 O O . SER B 1 184 ? -3.434 -13.844 0.432 1 96.56 184 SER B O 1
ATOM 3742 N N . PRO B 1 185 ? -4.754 -14.297 -1.232 1 96.44 185 PRO B N 1
ATOM 3743 C CA . PRO B 1 185 ? -5.117 -15.617 -0.705 1 96.44 185 PRO B CA 1
ATOM 3744 C C . PRO B 1 185 ? -3.922 -16.562 -0.609 1 96.44 185 PRO B C 1
ATOM 3746 O O . PRO B 1 185 ? -3.928 -17.484 0.204 1 96.44 185 PRO B O 1
ATOM 3749 N N . ILE B 1 186 ? -2.873 -16.312 -1.425 1 97.56 186 ILE B N 1
ATOM 3750 C CA . ILE B 1 186 ? -1.8 -17.297 -1.43 1 97.56 186 ILE B CA 1
ATOM 3751 C C . ILE B 1 186 ? -0.489 -16.641 -1.01 1 97.56 186 ILE B C 1
ATOM 3753 O O . ILE B 1 186 ? 0.592 -17.172 -1.251 1 97.56 186 ILE B O 1
ATOM 3757 N N . GLN B 1 187 ? -0.545 -15.492 -0.433 1 97.31 187 GLN B N 1
ATOM 3758 C CA . GLN B 1 187 ? 0.664 -14.758 -0.078 1 97.31 187 GLN B CA 1
ATOM 3759 C C . GLN B 1 187 ? 1.488 -15.523 0.956 1 97.31 187 GLN B C 1
ATOM 3761 O O . GLN B 1 187 ? 2.686 -15.273 1.108 1 97.31 187 GLN B O 1
ATOM 3766 N N . LEU B 1 188 ? 0.842 -16.422 1.712 1 97.56 188 LEU B N 1
ATOM 3767 C CA . LEU B 1 188 ? 1.544 -17.156 2.748 1 97.56 188 LEU B CA 1
ATOM 3768 C C . LEU B 1 188 ? 1.664 -18.641 2.367 1 97.56 188 LEU B C 1
ATOM 3770 O O . LEU B 1 188 ? 1.891 -19.484 3.229 1 97.56 188 LEU B O 1
ATOM 3774 N N . VAL B 1 189 ? 1.498 -18.938 1.128 1 97.81 189 VAL B N 1
ATOM 3775 C CA . VAL B 1 189 ? 1.661 -20.266 0.576 1 97.81 189 VAL B CA 1
ATOM 3776 C C . VAL B 1 189 ? 2.971 -20.359 -0.207 1 97.81 189 VAL B C 1
ATOM 3778 O O . VAL B 1 189 ? 3.191 -19.578 -1.142 1 97.81 189 VAL B O 1
ATOM 3781 N N . PRO B 1 190 ? 3.861 -21.297 0.163 1 98.5 190 PRO B N 1
ATOM 3782 C CA . PRO B 1 190 ? 5.102 -21.438 -0.601 1 98.5 190 PRO B CA 1
ATOM 3783 C C . PRO B 1 190 ? 4.855 -21.734 -2.08 1 98.5 190 PRO B C 1
ATOM 3785 O O . PRO B 1 190 ? 3.887 -22.406 -2.428 1 98.5 190 PRO B O 1
ATOM 3788 N N . LYS B 1 191 ? 5.738 -21.234 -2.902 1 98.12 191 LYS B N 1
ATOM 3789 C CA . LYS B 1 191 ? 5.613 -21.406 -4.344 1 98.12 191 LYS B CA 1
ATOM 3790 C C . LYS B 1 191 ? 5.551 -22.891 -4.711 1 98.12 191 LYS B C 1
ATOM 3792 O O . LYS B 1 191 ? 4.785 -23.281 -5.59 1 98.12 191 LYS B O 1
ATOM 3797 N N . SER B 1 192 ? 6.371 -23.75 -4.082 1 97.56 192 SER B N 1
ATOM 3798 C CA . SER B 1 192 ? 6.355 -25.188 -4.355 1 97.56 192 SER B CA 1
ATOM 3799 C C . SER B 1 192 ? 4.98 -25.797 -4.074 1 97.56 192 SER B C 1
ATOM 3801 O O . SER B 1 192 ? 4.488 -26.609 -4.848 1 97.56 192 SER B O 1
ATOM 3803 N N . VAL B 1 193 ? 4.398 -25.359 -3.002 1 97.94 193 VAL B N 1
ATOM 3804 C CA . VAL B 1 193 ? 3.072 -25.844 -2.631 1 97.94 193 VAL B CA 1
ATOM 3805 C C . VAL B 1 193 ? 2.043 -25.344 -3.646 1 97.94 193 VAL B C 1
ATOM 3807 O O . VAL B 1 193 ? 1.139 -26.094 -4.035 1 97.94 193 VAL B O 1
ATOM 3810 N N . GLU B 1 194 ? 2.139 -24.094 -4.059 1 98.25 194 GLU B N 1
ATOM 3811 C CA . GLU B 1 194 ? 1.25 -23.547 -5.082 1 98.25 194 GLU B CA 1
ATOM 3812 C C . GLU B 1 194 ? 1.258 -24.422 -6.336 1 98.25 194 GLU B C 1
ATOM 3814 O O . GLU B 1 194 ? 0.203 -24.703 -6.914 1 98.25 194 GLU B O 1
ATOM 3819 N N . TYR B 1 195 ? 2.455 -24.844 -6.82 1 98.25 195 TYR B N 1
ATOM 3820 C CA . TYR B 1 195 ? 2.562 -25.719 -7.984 1 98.25 195 TYR B CA 1
ATOM 3821 C C . TYR B 1 195 ? 1.775 -27 -7.777 1 98.25 195 TYR B C 1
ATOM 3823 O O . TYR B 1 195 ? 1.053 -27.453 -8.672 1 98.25 195 TYR B O 1
ATOM 3831 N N . ASP B 1 196 ? 1.951 -27.578 -6.609 1 98.44 196 ASP B N 1
ATOM 3832 C CA . ASP B 1 196 ? 1.249 -28.812 -6.305 1 98.44 196 ASP B CA 1
ATOM 3833 C C . ASP B 1 196 ? -0.263 -28.594 -6.281 1 98.44 196 ASP B C 1
ATOM 3835 O O . ASP B 1 196 ? -1.02 -29.406 -6.816 1 98.44 196 ASP B O 1
ATOM 3839 N N . LEU B 1 197 ? -0.707 -27.531 -5.656 1 98.5 197 LEU B N 1
ATOM 3840 C CA . LEU B 1 197 ? -2.129 -27.203 -5.621 1 98.5 197 LEU B CA 1
ATOM 3841 C C . LEU B 1 197 ? -2.674 -26.984 -7.027 1 98.5 197 LEU B C 1
ATOM 3843 O O . LEU B 1 197 ? -3.789 -27.422 -7.34 1 98.5 197 LEU B O 1
ATOM 3847 N N . ALA B 1 198 ? -1.903 -26.312 -7.867 1 98.75 198 ALA B N 1
ATOM 3848 C CA . ALA B 1 198 ? -2.307 -26.078 -9.25 1 98.75 198 ALA B CA 1
ATOM 3849 C C . ALA B 1 198 ? -2.488 -27.391 -10 1 98.75 198 ALA B C 1
ATOM 3851 O O . ALA B 1 198 ? -3.447 -27.562 -10.758 1 98.75 198 ALA B O 1
ATOM 3852 N N . ARG B 1 199 ? -1.601 -28.344 -9.797 1 98.56 199 ARG B N 1
ATOM 3853 C CA . ARG B 1 199 ? -1.717 -29.656 -10.43 1 98.56 199 ARG B CA 1
ATOM 3854 C C . ARG B 1 199 ? -2.967 -30.391 -9.945 1 98.56 199 ARG B C 1
ATOM 3856 O O . ARG B 1 199 ? -3.668 -31.016 -10.742 1 98.56 199 ARG B O 1
ATOM 3863 N N . MET B 1 200 ? -3.211 -30.312 -8.664 1 98.5 200 MET B N 1
ATOM 3864 C CA . MET B 1 200 ? -4.43 -30.906 -8.117 1 98.5 200 MET B CA 1
ATOM 3865 C C . MET B 1 200 ? -5.668 -30.297 -8.766 1 98.5 200 MET B C 1
ATOM 3867 O O . MET B 1 200 ? -6.617 -31 -9.094 1 98.5 200 MET B O 1
ATOM 3871 N N . LEU B 1 201 ? -5.645 -28.984 -8.961 1 98.75 201 LEU B N 1
ATOM 3872 C CA . LEU B 1 201 ? -6.781 -28.281 -9.547 1 98.75 201 LEU B CA 1
ATOM 3873 C C . LEU B 1 201 ? -6.98 -28.703 -11 1 98.75 201 LEU B C 1
ATOM 3875 O O . LEU B 1 201 ? -8.117 -28.797 -11.469 1 98.75 201 LEU B O 1
ATOM 3879 N N . CYS B 1 202 ? -5.898 -28.906 -11.703 1 98.44 202 CYS B N 1
ATOM 3880 C CA . CYS B 1 202 ? -5.98 -29.344 -13.094 1 98.44 202 CYS B CA 1
ATOM 3881 C C . CYS B 1 202 ? -6.863 -30.578 -13.219 1 98.44 202 CYS B C 1
ATOM 3883 O O . CYS B 1 202 ? -7.648 -30.703 -14.164 1 98.44 202 CYS B O 1
ATOM 3885 N N . ALA B 1 203 ? -6.824 -31.406 -12.289 1 97.94 203 ALA B N 1
ATOM 3886 C CA . ALA B 1 203 ? -7.566 -32.656 -12.312 1 97.94 203 ALA B CA 1
ATOM 3887 C C . ALA B 1 203 ? -9.062 -32.406 -12.148 1 97.94 203 ALA B C 1
ATOM 3889 O O . ALA B 1 203 ? -9.883 -33.281 -12.438 1 97.94 203 ALA B O 1
ATOM 3890 N N . ARG B 1 204 ? -9.367 -31.234 -11.758 1 98 204 ARG B N 1
ATOM 3891 C CA . ARG B 1 204 ? -10.766 -30.938 -11.445 1 98 204 ARG B CA 1
ATOM 3892 C C . ARG B 1 204 ? -11.383 -30.062 -12.523 1 98 204 ARG B C 1
ATOM 3894 O O . ARG B 1 204 ? -12.594 -29.797 -12.5 1 98 204 ARG B O 1
ATOM 3901 N N . LEU B 1 205 ? -10.602 -29.594 -13.438 1 98.31 205 LEU B N 1
ATOM 3902 C CA . LEU B 1 205 ? -11.07 -28.641 -14.438 1 98.31 205 LEU B CA 1
ATOM 3903 C C . LEU B 1 205 ? -11.555 -29.359 -15.695 1 98.31 205 LEU B C 1
ATOM 3905 O O . LEU B 1 205 ? -10.953 -30.359 -16.109 1 98.31 205 LEU B O 1
ATOM 3909 N N . ASP B 1 206 ? -12.609 -28.844 -16.297 1 97.25 206 ASP B N 1
ATOM 3910 C CA . ASP B 1 206 ? -13.055 -29.359 -17.594 1 97.25 206 ASP B CA 1
ATOM 3911 C C . ASP B 1 206 ? -11.992 -29.141 -18.672 1 97.25 206 ASP B C 1
ATOM 3913 O O . ASP B 1 206 ? -11.734 -30.031 -19.484 1 97.25 206 ASP B O 1
ATOM 3917 N N . ASP B 1 207 ? -11.328 -28 -18.688 1 98.19 207 ASP B N 1
ATOM 3918 C CA . ASP B 1 207 ? -10.234 -27.656 -19.594 1 98.19 207 ASP B CA 1
ATOM 3919 C C . ASP B 1 207 ? -8.984 -27.266 -18.797 1 98.19 207 ASP B C 1
ATOM 3921 O O . ASP B 1 207 ? -8.773 -26.078 -18.531 1 98.19 207 ASP B O 1
ATOM 3925 N N . PRO B 1 208 ? -8.117 -28.203 -18.531 1 98.38 208 PRO B N 1
ATOM 3926 C CA . PRO B 1 208 ? -6.938 -27.906 -17.719 1 98.38 208 PRO B CA 1
ATOM 3927 C C . PRO B 1 208 ? -5.785 -27.328 -18.531 1 98.38 208 PRO B C 1
ATOM 3929 O O . PRO B 1 208 ? -4.777 -26.891 -17.969 1 98.38 208 PRO B O 1
ATOM 3932 N N . ALA B 1 209 ? -5.914 -27.203 -19.828 1 98.44 209 ALA B N 1
ATOM 3933 C CA . ALA B 1 209 ? -4.793 -26.938 -20.734 1 98.44 209 ALA B CA 1
ATOM 3934 C C . ALA B 1 209 ? -4.168 -25.578 -20.422 1 98.44 209 ALA B C 1
ATOM 3936 O O . ALA B 1 209 ? -2.945 -25.453 -20.312 1 98.44 209 ALA B O 1
ATOM 3937 N N . PRO B 1 210 ? -5.004 -24.531 -20.25 1 98.31 210 PRO B N 1
ATOM 3938 C CA . PRO B 1 210 ? -4.379 -23.234 -19.969 1 98.31 210 PRO B CA 1
ATOM 3939 C C . PRO B 1 210 ? -3.588 -23.219 -18.656 1 98.31 210 PRO B C 1
ATOM 3941 O O . PRO B 1 210 ? -2.502 -22.641 -18.594 1 98.31 210 PRO B O 1
ATOM 3944 N N . LEU B 1 211 ? -4.102 -23.828 -17.625 1 98.62 211 LEU B N 1
ATOM 3945 C CA . LEU B 1 211 ? -3.383 -23.906 -16.359 1 98.62 211 LEU B CA 1
ATOM 3946 C C . LEU B 1 211 ? -2.135 -24.766 -16.484 1 98.62 211 LEU B C 1
ATOM 3948 O O . LEU B 1 211 ? -1.085 -24.438 -15.93 1 98.62 211 LEU B O 1
ATOM 3952 N N . GLN B 1 212 ? -2.215 -25.859 -17.203 1 98.5 212 GLN B N 1
ATOM 3953 C CA . GLN B 1 212 ? -1.062 -26.734 -17.438 1 98.5 212 GLN B CA 1
ATOM 3954 C C . GLN B 1 212 ? 0.061 -25.969 -18.141 1 98.5 212 GLN B C 1
ATOM 3956 O O . GLN B 1 212 ? 1.233 -26.125 -17.797 1 98.5 212 GLN B O 1
ATOM 3961 N N . ALA B 1 213 ? -0.292 -25.188 -19.109 1 98.06 213 ALA B N 1
ATOM 3962 C CA . ALA B 1 213 ? 0.698 -24.391 -19.828 1 98.06 213 ALA B CA 1
ATOM 3963 C C . ALA B 1 213 ? 1.407 -23.422 -18.875 1 98.06 213 ALA B C 1
ATOM 3965 O O . ALA B 1 213 ? 2.617 -23.203 -18.984 1 98.06 213 ALA B O 1
ATOM 3966 N N . ALA B 1 214 ? 0.652 -22.812 -17.984 1 97.62 214 ALA B N 1
ATOM 3967 C CA . ALA B 1 214 ? 1.233 -21.906 -17 1 97.62 214 ALA B CA 1
ATOM 3968 C C . ALA B 1 214 ? 2.172 -22.625 -16.047 1 97.62 214 ALA B C 1
ATOM 3970 O O . ALA B 1 214 ? 3.207 -22.094 -15.656 1 97.62 214 ALA B O 1
ATOM 3971 N N . ILE B 1 215 ? 1.797 -23.844 -15.641 1 97.81 215 ILE B N 1
ATOM 3972 C CA . ILE B 1 215 ? 2.613 -24.672 -14.758 1 97.81 215 ILE B CA 1
ATOM 3973 C C . ILE B 1 215 ? 3.961 -24.953 -15.414 1 97.81 215 ILE B C 1
ATOM 3975 O O . ILE B 1 215 ? 5 -24.938 -14.75 1 97.81 215 ILE B O 1
ATOM 3979 N N . GLU B 1 216 ? 3.963 -25.141 -16.672 1 96.81 216 GLU B N 1
ATOM 3980 C CA . GLU B 1 216 ? 5.156 -25.562 -17.391 1 96.81 216 GLU B CA 1
ATOM 3981 C C . GLU B 1 216 ? 6.008 -24.359 -17.797 1 96.81 216 GLU B C 1
ATOM 3983 O O . GLU B 1 216 ? 7.18 -24.516 -18.156 1 96.81 216 GLU B O 1
ATOM 3988 N N . ALA B 1 217 ? 5.457 -23.203 -17.781 1 94.75 217 ALA B N 1
ATOM 3989 C CA . ALA B 1 217 ? 6.172 -22.016 -18.203 1 94.75 217 ALA B CA 1
ATOM 3990 C C . ALA B 1 217 ? 7.242 -21.609 -17.188 1 94.75 217 ALA B C 1
ATOM 3992 O O . ALA B 1 217 ? 7.07 -21.812 -15.992 1 94.75 217 ALA B O 1
ATOM 3993 N N . VAL B 1 218 ? 8.344 -21.016 -17.688 1 90.19 218 VAL B N 1
ATOM 3994 C CA . VAL B 1 218 ? 9.367 -20.453 -16.812 1 90.19 218 VAL B CA 1
ATOM 3995 C C . VAL B 1 218 ? 8.828 -19.203 -16.109 1 90.19 218 VAL B C 1
ATOM 3997 O O . VAL B 1 218 ? 8.289 -18.312 -16.766 1 90.19 218 VAL B O 1
ATOM 4000 N N . PRO B 1 219 ? 8.93 -19.156 -14.828 1 90.69 219 PRO B N 1
ATOM 4001 C CA . PRO B 1 219 ? 8.422 -17.984 -14.117 1 90.69 219 PRO B CA 1
ATOM 4002 C C . PRO B 1 219 ? 9.211 -16.719 -14.438 1 90.69 219 PRO B C 1
ATOM 4004 O O . PRO B 1 219 ? 10.445 -16.719 -14.406 1 90.69 219 PRO B O 1
ATOM 4007 N N . THR B 1 220 ? 8.508 -15.656 -14.742 1 87.88 220 THR B N 1
ATOM 4008 C CA . THR B 1 220 ? 9.062 -14.336 -15 1 87.88 220 THR B CA 1
ATOM 4009 C C . THR B 1 220 ? 8.195 -13.25 -14.359 1 87.88 220 THR B C 1
ATOM 4011 O O . THR B 1 220 ? 7 -13.445 -14.141 1 87.88 220 THR B O 1
ATOM 4014 N N . ASP B 1 221 ? 8.828 -12.125 -14.047 1 84.69 221 ASP B N 1
ATOM 4015 C CA . ASP B 1 221 ? 8.062 -11.039 -13.445 1 84.69 221 ASP B CA 1
ATOM 4016 C C . ASP B 1 221 ? 7.395 -10.18 -14.523 1 84.69 221 ASP B C 1
ATOM 4018 O O . ASP B 1 221 ? 6.602 -9.289 -14.211 1 84.69 221 ASP B O 1
ATOM 4022 N N . GLY B 1 222 ? 7.707 -10.422 -15.766 1 84.69 222 GLY B N 1
ATOM 4023 C CA . GLY B 1 222 ? 7.07 -9.703 -16.859 1 84.69 222 GLY B CA 1
ATOM 4024 C C . GLY B 1 222 ? 7.484 -8.242 -16.922 1 84.69 222 GLY B C 1
ATOM 4025 O O . GLY B 1 222 ? 6.793 -7.426 -17.531 1 84.69 222 GLY B O 1
ATOM 4026 N N . LEU B 1 223 ? 8.594 -7.871 -16.234 1 85.56 223 LEU B N 1
ATOM 4027 C CA . LEU B 1 223 ? 9 -6.473 -16.156 1 85.56 223 LEU B CA 1
ATOM 4028 C C . LEU B 1 223 ? 10.211 -6.207 -17.047 1 85.56 223 LEU B C 1
ATOM 4030 O O . LEU B 1 223 ? 10.617 -5.055 -17.219 1 85.56 223 LEU B O 1
ATOM 4034 N N . GLY B 1 224 ? 10.75 -7.312 -17.625 1 81.38 224 GLY B N 1
ATOM 4035 C CA . GLY B 1 224 ? 11.852 -7.195 -18.562 1 81.38 224 GLY B CA 1
ATOM 4036 C C . GLY B 1 224 ? 13.18 -6.902 -17.906 1 81.38 224 GLY B C 1
ATOM 4037 O O . GLY B 1 224 ? 14.094 -6.359 -18.531 1 81.38 224 GLY B O 1
ATOM 4038 N N . ILE B 1 225 ? 13.289 -7.168 -16.703 1 79.75 225 ILE B N 1
ATOM 4039 C CA . ILE B 1 225 ? 14.508 -6.887 -15.945 1 79.75 225 ILE B CA 1
ATOM 4040 C C . ILE B 1 225 ? 15.523 -8.008 -16.156 1 79.75 225 ILE B C 1
ATOM 4042 O O . ILE B 1 225 ? 16.719 -7.75 -16.297 1 79.75 225 ILE B O 1
ATOM 4046 N N . SER B 1 226 ? 14.961 -9.273 -16.188 1 79.31 226 SER B N 1
ATOM 4047 C CA . SER B 1 226 ? 15.797 -10.461 -16.391 1 79.31 226 SER B CA 1
ATOM 4048 C C . SER B 1 226 ? 15.047 -11.523 -17.188 1 79.31 226 SER B C 1
ATOM 4050 O O . SER B 1 226 ? 13.859 -11.367 -17.484 1 79.31 226 SER B O 1
ATOM 4052 N N . ARG B 1 227 ? 15.867 -12.57 -17.438 1 79.44 227 ARG B N 1
ATOM 4053 C CA . ARG B 1 227 ? 15.273 -13.648 -18.219 1 79.44 227 ARG B CA 1
ATOM 4054 C C . ARG B 1 227 ? 14.32 -14.484 -17.375 1 79.44 227 ARG B C 1
ATOM 4056 O O . ARG B 1 227 ? 13.359 -15.055 -17.906 1 79.44 227 ARG B O 1
ATOM 4063 N N . SER B 1 228 ? 14.656 -14.602 -16.141 1 86.75 228 SER B N 1
ATOM 4064 C CA . SER B 1 228 ? 13.812 -15.367 -15.234 1 86.75 228 SER B CA 1
ATOM 4065 C C . SER B 1 228 ? 13.852 -14.789 -13.82 1 86.75 228 SER B C 1
ATOM 4067 O O . SER B 1 228 ? 14.773 -14.055 -13.469 1 86.75 228 SER B O 1
ATOM 4069 N N . ASP B 1 229 ? 12.789 -15.156 -13.039 1 91 229 ASP B N 1
ATOM 4070 C CA . ASP B 1 229 ? 12.766 -14.773 -11.633 1 91 229 ASP B CA 1
ATOM 4071 C C . ASP B 1 229 ? 13.961 -15.352 -10.891 1 91 229 ASP B C 1
ATOM 4073 O O . ASP B 1 229 ? 14.594 -14.664 -10.086 1 91 229 ASP B O 1
ATOM 4077 N N . LEU B 1 230 ? 14.297 -16.562 -11.188 1 91.25 230 LEU B N 1
ATOM 4078 C CA . LEU B 1 230 ? 15.352 -17.297 -10.484 1 91.25 230 LEU B CA 1
ATOM 4079 C C . LEU B 1 230 ? 16.719 -16.656 -10.742 1 91.25 230 LEU B C 1
ATOM 4081 O O . LEU B 1 230 ? 17.578 -16.672 -9.867 1 91.25 230 LEU B O 1
ATOM 4085 N N . ASP B 1 231 ? 16.875 -16.031 -11.93 1 90.5 231 ASP B N 1
ATOM 4086 C CA . ASP B 1 231 ? 18.078 -15.266 -12.211 1 90.5 231 ASP B CA 1
ATOM 4087 C C . ASP B 1 231 ? 18.234 -14.102 -11.234 1 90.5 231 ASP B C 1
ATOM 4089 O O . ASP B 1 231 ? 19.312 -13.844 -10.719 1 90.5 231 ASP B O 1
ATOM 4093 N N . GLN B 1 232 ? 17.172 -13.508 -10.945 1 90.25 232 GLN B N 1
ATOM 4094 C CA . GLN B 1 232 ? 17.188 -12.367 -10.039 1 90.25 232 GLN B CA 1
ATOM 4095 C C . GLN B 1 232 ? 17.375 -12.82 -8.586 1 90.25 232 GLN B C 1
ATOM 4097 O O . GLN B 1 232 ? 18 -12.133 -7.793 1 90.25 232 GLN B O 1
ATOM 4102 N N . LEU B 1 233 ? 16.812 -13.961 -8.289 1 93.75 233 LEU B N 1
ATOM 4103 C CA . LEU B 1 233 ? 16.844 -14.469 -6.918 1 93.75 233 LEU B CA 1
ATOM 4104 C C . LEU B 1 233 ? 18.172 -15.148 -6.613 1 93.75 233 LEU B C 1
ATOM 4106 O O . LEU B 1 233 ? 18.5 -15.391 -5.449 1 93.75 233 LEU B O 1
ATOM 4110 N N . GLY B 1 234 ? 18.938 -15.438 -7.633 1 93.25 234 GLY B N 1
ATOM 4111 C CA . GLY B 1 234 ? 20.188 -16.156 -7.449 1 93.25 234 GLY B CA 1
ATOM 4112 C C . GLY B 1 234 ? 20 -17.578 -6.949 1 93.25 234 GLY B C 1
ATOM 4113 O O . GLY B 1 234 ? 20.703 -18.016 -6.031 1 93.25 234 GLY B O 1
ATOM 4114 N N . ALA B 1 235 ? 19.016 -18.266 -7.461 1 95.31 235 ALA B N 1
ATOM 4115 C CA . ALA B 1 235 ? 18.703 -19.641 -7.066 1 95.31 235 ALA B CA 1
ATOM 4116 C C . ALA B 1 235 ? 18.375 -20.484 -8.289 1 95.31 235 ALA B C 1
ATOM 4118 O O . ALA B 1 235 ? 18.016 -19.969 -9.344 1 95.31 235 ALA B O 1
ATOM 4119 N N . GLU B 1 236 ? 18.453 -21.781 -8.133 1 93.81 236 GLU B N 1
ATOM 4120 C CA . GLU B 1 236 ? 18.219 -22.703 -9.242 1 93.81 236 GLU B CA 1
ATOM 4121 C C . GLU B 1 236 ? 16.75 -23.109 -9.32 1 93.81 236 GLU B C 1
ATOM 4123 O O . GLU B 1 236 ? 16.266 -23.516 -10.375 1 93.81 236 GLU B O 1
ATOM 4128 N N . SER B 1 237 ? 16.141 -23.062 -8.195 1 95.06 237 SER B N 1
ATOM 4129 C CA . SER B 1 237 ? 14.734 -23.422 -8.109 1 95.06 237 SER B CA 1
ATOM 4130 C C . SER B 1 237 ? 14.062 -22.781 -6.902 1 95.06 237 SER B C 1
ATOM 4132 O O . SER B 1 237 ? 14.742 -22.312 -5.98 1 95.06 237 SER B O 1
ATOM 4134 N N . TYR B 1 238 ? 12.789 -22.719 -6.957 1 95.06 238 TYR B N 1
ATOM 4135 C CA . TYR B 1 238 ? 12.062 -22.219 -5.797 1 95.06 238 TYR B CA 1
ATOM 4136 C C . TYR B 1 238 ? 12.203 -23.156 -4.609 1 95.06 238 TYR B C 1
ATOM 4138 O O . TYR B 1 238 ? 12.211 -22.719 -3.457 1 95.06 238 TYR B O 1
ATOM 4146 N N . ALA B 1 239 ? 12.312 -24.422 -4.863 1 95.94 239 ALA B N 1
ATOM 4147 C CA . ALA B 1 239 ? 12.594 -25.375 -3.793 1 95.94 239 ALA B CA 1
ATOM 4148 C C . ALA B 1 239 ? 13.891 -25.016 -3.07 1 95.94 239 ALA B C 1
ATOM 4150 O O . ALA B 1 239 ? 13.969 -25.094 -1.842 1 95.94 239 ALA B O 1
ATOM 4151 N N . GLN B 1 240 ? 14.867 -24.656 -3.861 1 97.56 240 GLN B N 1
ATOM 4152 C CA . GLN B 1 240 ? 16.141 -24.25 -3.262 1 97.56 240 GLN B CA 1
ATOM 4153 C C . GLN B 1 240 ? 15.969 -22.984 -2.432 1 97.56 240 GLN B C 1
ATOM 4155 O O . GLN B 1 240 ? 16.547 -22.859 -1.349 1 97.56 240 GLN B O 1
ATOM 4160 N N . VAL B 1 241 ? 15.227 -22.016 -2.98 1 98.31 241 VAL B N 1
ATOM 4161 C CA . VAL B 1 241 ? 14.953 -20.797 -2.24 1 98.31 241 VAL B CA 1
ATOM 4162 C C . VAL B 1 241 ? 14.352 -21.125 -0.879 1 98.31 241 VAL B C 1
ATOM 4164 O O . VAL B 1 241 ? 14.812 -20.641 0.152 1 98.31 241 VAL B O 1
ATOM 4167 N N . GLU B 1 242 ? 13.383 -21.984 -0.862 1 98.69 242 GLU B N 1
ATOM 4168 C CA . GLU B 1 242 ? 12.688 -22.375 0.362 1 98.69 242 GLU B CA 1
ATOM 4169 C C . GLU B 1 242 ? 13.609 -23.109 1.317 1 98.69 242 GLU B C 1
ATOM 4171 O O . GLU B 1 242 ? 13.547 -22.922 2.533 1 98.69 242 GLU B O 1
ATOM 4176 N N . ASP B 1 243 ? 14.469 -23.953 0.781 1 98.5 243 ASP B N 1
ATOM 4177 C CA . ASP B 1 243 ? 15.445 -24.672 1.604 1 98.5 243 ASP B CA 1
ATOM 4178 C C . ASP B 1 243 ? 16.406 -23.703 2.285 1 98.5 243 ASP B C 1
ATOM 4180 O O . ASP B 1 243 ? 16.75 -23.875 3.457 1 98.5 243 ASP B O 1
ATOM 4184 N N . ILE B 1 244 ? 16.875 -22.75 1.506 1 98.62 244 ILE B N 1
ATOM 4185 C CA . ILE B 1 244 ? 17.781 -21.734 2.031 1 98.62 244 ILE B CA 1
ATOM 4186 C C . ILE B 1 244 ? 17.109 -21.016 3.201 1 98.62 244 ILE B C 1
ATOM 4188 O O . ILE B 1 244 ? 17.734 -20.844 4.258 1 98.62 244 ILE B O 1
ATOM 4192 N N . PHE B 1 245 ? 15.859 -20.656 3.061 1 98.81 245 PHE B N 1
ATOM 4193 C CA . PHE B 1 245 ? 15.148 -19.938 4.113 1 98.81 245 PHE B CA 1
ATOM 4194 C C . PHE B 1 245 ? 14.922 -20.844 5.32 1 98.81 245 PHE B C 1
ATOM 4196 O O . PHE B 1 245 ? 15.062 -20.406 6.465 1 98.81 245 PHE B O 1
ATOM 4203 N N . ARG B 1 246 ? 14.539 -22.125 5.086 1 98.75 246 ARG B N 1
ATOM 4204 C CA . ARG B 1 246 ? 14.336 -23.047 6.199 1 98.75 246 ARG B CA 1
ATOM 4205 C C . ARG B 1 246 ? 15.594 -23.172 7.051 1 98.75 246 ARG B C 1
ATOM 4207 O O . ARG B 1 246 ? 15.523 -23.094 8.281 1 98.75 246 ARG B O 1
ATOM 4214 N N . GLU B 1 247 ? 16.688 -23.344 6.383 1 98.62 247 GLU B N 1
ATOM 4215 C CA . GLU B 1 247 ? 17.953 -23.453 7.105 1 98.62 247 GLU B CA 1
ATOM 4216 C C . GLU B 1 247 ? 18.281 -22.172 7.859 1 98.62 247 GLU B C 1
ATOM 4218 O O . GLU B 1 247 ? 18.641 -22.219 9.039 1 98.62 247 GLU B O 1
ATOM 4223 N N . TYR B 1 248 ? 18.141 -21.078 7.227 1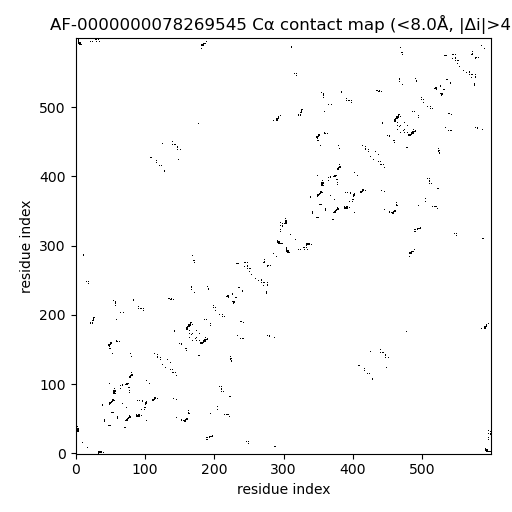 98.75 248 TYR B N 1
ATOM 4224 C CA . TYR B 1 248 ? 18.469 -19.781 7.824 1 98.75 248 TYR B CA 1
ATOM 4225 C C . TYR B 1 248 ? 17.609 -19.516 9.055 1 98.75 248 TYR B C 1
ATOM 4227 O O . TYR B 1 248 ? 18.125 -19.141 10.109 1 98.75 248 TYR B O 1
ATOM 4235 N N . PHE B 1 249 ? 16.328 -19.703 8.922 1 98.62 249 PHE B N 1
ATOM 4236 C CA . PHE B 1 249 ? 15.414 -19.406 10.016 1 98.62 249 PHE B CA 1
ATOM 4237 C C . PHE B 1 249 ? 15.625 -20.375 11.172 1 98.62 249 PHE B C 1
ATOM 4239 O O . PHE B 1 249 ? 15.477 -20 12.344 1 98.62 249 PHE B O 1
ATOM 4246 N N . GLN B 1 250 ? 15.961 -21.609 10.867 1 98.19 250 GLN B N 1
ATOM 4247 C CA . GLN B 1 250 ? 16.297 -22.562 11.922 1 98.19 250 GLN B CA 1
ATOM 4248 C C . GLN B 1 250 ? 17.5 -22.094 12.727 1 98.19 250 GLN B C 1
ATOM 4250 O O . GLN B 1 250 ? 17.5 -22.156 13.961 1 98.19 250 GLN B O 1
ATOM 4255 N N . LEU B 1 251 ? 18.531 -21.625 12 1 98.25 251 LEU B N 1
ATOM 4256 C CA . LEU B 1 251 ? 19.734 -21.141 12.664 1 98.25 251 LEU B CA 1
ATOM 4257 C C . LEU B 1 251 ? 19.438 -19.891 13.492 1 98.25 251 LEU B C 1
ATOM 4259 O O . LEU B 1 251 ? 19.953 -19.734 14.602 1 98.25 251 LEU B O 1
ATOM 4263 N N . ARG B 1 252 ? 18.609 -19.062 12.961 1 97.94 252 ARG B N 1
ATOM 4264 C CA . ARG B 1 252 ? 18.25 -17.859 13.703 1 97.94 252 ARG B CA 1
ATOM 4265 C C . ARG B 1 252 ? 17.469 -18.203 14.961 1 97.94 252 ARG B C 1
ATOM 4267 O O . ARG B 1 252 ? 17.625 -17.547 15.992 1 97.94 252 ARG B O 1
ATOM 4274 N N . LEU B 1 253 ? 16.562 -19.156 14.797 1 96.5 253 LEU B N 1
ATOM 4275 C CA . LEU B 1 253 ? 15.805 -19.609 15.961 1 96.5 253 LEU B CA 1
ATOM 4276 C C . LEU B 1 253 ? 16.734 -20.188 17.031 1 96.5 253 LEU B C 1
ATOM 4278 O O . LEU B 1 253 ? 16.578 -19.891 18.219 1 96.5 253 LEU B O 1
ATOM 4282 N N . LYS B 1 254 ? 17.656 -20.984 16.594 1 95.81 254 LYS B N 1
ATOM 4283 C CA . LYS B 1 254 ? 18.641 -21.531 17.516 1 95.81 254 LYS B CA 1
ATOM 4284 C C . LYS B 1 254 ? 19.422 -20.438 18.219 1 95.81 254 LYS B C 1
ATOM 4286 O O . LYS B 1 254 ? 19.703 -20.531 19.422 1 95.81 254 LYS B O 1
ATOM 4291 N N . GLU B 1 255 ? 19.781 -19.469 17.5 1 95.25 255 GLU B N 1
ATOM 4292 C CA . GLU B 1 255 ? 20.562 -18.344 18.031 1 95.25 255 GLU B CA 1
ATOM 4293 C C . GLU B 1 255 ? 19.781 -17.625 19.125 1 95.25 255 GLU B C 1
ATOM 4295 O O . GLU B 1 255 ? 20.375 -17.109 20.078 1 95.25 255 GLU B O 1
ATOM 4300 N N . ARG B 1 256 ? 18.516 -17.453 18.953 1 92.94 256 ARG B N 1
ATOM 4301 C CA . ARG B 1 256 ? 17.656 -16.781 19.938 1 92.94 256 ARG B CA 1
ATOM 4302 C C . ARG B 1 256 ? 17.594 -17.578 21.234 1 92.94 256 ARG B C 1
ATOM 4304 O O . ARG B 1 256 ? 17.578 -17 22.328 1 92.94 256 ARG B O 1
ATOM 4311 N N . ASP B 1 257 ? 17.547 -18.859 21.062 1 89.69 257 ASP B N 1
ATOM 4312 C CA . ASP B 1 257 ? 17.344 -19.719 22.219 1 89.69 257 ASP B CA 1
ATOM 4313 C C . ASP B 1 257 ? 18.672 -20.078 22.891 1 89.69 257 ASP B C 1
ATOM 4315 O O . ASP B 1 257 ? 18.703 -20.375 24.094 1 89.69 257 ASP B O 1
ATOM 4319 N N . SER B 1 258 ? 19.688 -20.188 22.062 1 90.25 258 SER B N 1
ATOM 4320 C CA . SER B 1 258 ? 21 -20.594 22.562 1 90.25 258 SER B CA 1
ATOM 4321 C C . SER B 1 258 ? 22.125 -20 21.719 1 90.25 258 SER B C 1
ATOM 4323 O O . SER B 1 258 ? 21.875 -19.438 20.656 1 90.25 258 SER B O 1
ATOM 4325 N N . GLU B 1 259 ? 23.391 -20.109 22.188 1 91.5 259 GLU B N 1
ATOM 4326 C CA . GLU B 1 259 ? 24.547 -19.656 21.406 1 91.5 259 GLU B CA 1
ATOM 4327 C C . GLU B 1 259 ? 24.844 -20.641 20.266 1 91.5 259 GLU B C 1
ATOM 4329 O O . GLU B 1 259 ? 24.781 -21.859 20.453 1 91.5 259 GLU B O 1
ATOM 4334 N N . LEU B 1 260 ? 25.062 -20.094 19.125 1 94.25 260 LEU B N 1
ATOM 4335 C CA . LEU B 1 260 ? 25.422 -20.922 17.969 1 94.25 260 LEU B CA 1
ATOM 4336 C C . LEU B 1 260 ? 26.828 -21.469 18.109 1 94.25 260 LEU B C 1
ATOM 4338 O O . LEU B 1 260 ? 27.719 -20.781 18.609 1 94.25 260 LEU B O 1
ATOM 4342 N N . SER B 1 261 ? 26.969 -22.734 17.688 1 94.94 261 SER B N 1
ATOM 4343 C CA . SER B 1 261 ? 28.328 -23.203 17.5 1 94.94 261 SER B CA 1
ATOM 4344 C C . SER B 1 261 ? 29.078 -22.359 16.469 1 94.94 261 SER B C 1
ATOM 4346 O O . SER B 1 261 ? 28.469 -21.641 15.688 1 94.94 261 SER B O 1
ATOM 4348 N N . GLY B 1 262 ? 30.359 -22.406 16.547 1 95.06 262 GLY B N 1
ATOM 4349 C CA . GLY B 1 262 ? 31.172 -21.703 15.57 1 95.06 262 GLY B CA 1
ATOM 4350 C C . GLY B 1 262 ? 30.812 -22.031 14.133 1 95.06 262 GLY B C 1
ATOM 4351 O O . GLY B 1 262 ? 30.672 -21.141 13.297 1 95.06 262 GLY B O 1
ATOM 4352 N N . ASP B 1 263 ? 30.578 -23.312 13.898 1 96.62 263 ASP B N 1
ATOM 4353 C CA . ASP B 1 263 ? 30.219 -23.766 12.562 1 96.62 263 ASP B CA 1
ATOM 4354 C C . ASP B 1 263 ? 28.844 -23.234 12.148 1 96.62 263 ASP B C 1
ATOM 4356 O O . ASP B 1 263 ? 28.656 -22.828 11 1 96.62 263 ASP B O 1
ATOM 4360 N N . ASP B 1 264 ? 27.891 -23.266 13.062 1 97.19 264 ASP B N 1
ATOM 4361 C CA . ASP B 1 264 ? 26.547 -22.766 12.789 1 97.19 264 ASP B CA 1
ATOM 4362 C C . ASP B 1 264 ? 26.578 -21.266 12.516 1 97.19 264 ASP B C 1
ATOM 4364 O O . ASP B 1 264 ? 25.859 -20.781 11.641 1 97.19 264 ASP B O 1
ATOM 4368 N N . ALA B 1 265 ? 27.375 -20.562 13.273 1 97.12 265 ALA B N 1
ATOM 4369 C CA . ALA B 1 265 ? 27.5 -19.125 13.086 1 97.12 265 ALA B CA 1
ATOM 4370 C C . ALA B 1 265 ? 28.078 -18.797 11.719 1 97.12 265 ALA B C 1
ATOM 4372 O O . ALA B 1 265 ? 27.641 -17.859 11.055 1 97.12 265 ALA B O 1
ATOM 4373 N N . GLN B 1 266 ? 29.078 -19.531 11.383 1 97.75 266 GLN B N 1
ATOM 4374 C CA . GLN B 1 266 ? 29.688 -19.344 10.07 1 97.75 266 GLN B CA 1
ATOM 4375 C C . GLN B 1 266 ? 28.688 -19.641 8.961 1 97.75 266 GLN B C 1
ATOM 4377 O O . GLN B 1 266 ? 28.609 -18.922 7.965 1 97.75 266 GLN B O 1
ATOM 4382 N N . ARG B 1 267 ? 27.906 -20.75 9.078 1 98 267 ARG B N 1
ATOM 4383 C CA . ARG B 1 267 ? 26.906 -21.109 8.086 1 98 267 ARG B CA 1
ATOM 4384 C C . ARG B 1 267 ? 25.844 -20.031 7.953 1 98 267 ARG B C 1
ATOM 4386 O O . ARG B 1 267 ? 25.406 -19.703 6.844 1 98 267 ARG B O 1
ATOM 4393 N N . ARG B 1 268 ? 25.375 -19.547 9.078 1 97.81 268 ARG B N 1
ATOM 4394 C CA . ARG B 1 268 ? 24.406 -18.453 9.078 1 97.81 268 ARG B CA 1
ATOM 4395 C C . ARG B 1 268 ? 24.938 -17.266 8.266 1 97.81 268 ARG B C 1
ATOM 4397 O O . ARG B 1 268 ? 24.203 -16.703 7.441 1 97.81 268 ARG B O 1
ATOM 4404 N N . GLU B 1 269 ? 26.141 -16.891 8.43 1 98.06 269 GLU B N 1
ATOM 4405 C CA . GLU B 1 269 ? 26.75 -15.781 7.699 1 98.06 269 GLU B CA 1
ATOM 4406 C C . GLU B 1 269 ? 26.828 -16.078 6.207 1 98.06 269 GLU B C 1
ATOM 4408 O O . GLU B 1 269 ? 26.609 -15.188 5.379 1 98.06 269 GLU B O 1
ATOM 4413 N N . GLU B 1 270 ? 27.156 -17.312 5.898 1 98.25 270 GLU B N 1
ATOM 4414 C CA . GLU B 1 270 ? 27.188 -17.734 4.5 1 98.25 270 GLU B CA 1
ATOM 4415 C C . GLU B 1 270 ? 25.812 -17.609 3.85 1 98.25 270 GLU B C 1
ATOM 4417 O O . GLU B 1 270 ? 25.703 -17.156 2.709 1 98.25 270 GLU B O 1
ATOM 4422 N N . LEU B 1 271 ? 24.797 -18.047 4.566 1 98.5 271 LEU B N 1
ATOM 4423 C CA . LEU B 1 271 ? 23.438 -17.969 4.055 1 98.5 271 LEU B CA 1
ATOM 4424 C C . LEU B 1 271 ? 23.016 -16.516 3.826 1 98.5 271 LEU B C 1
ATOM 4426 O O . LEU B 1 271 ? 22.297 -16.219 2.875 1 98.5 271 LEU B O 1
ATOM 4430 N N . GLU B 1 272 ? 23.422 -15.586 4.672 1 98.25 272 GLU B N 1
ATOM 4431 C CA . GLU B 1 272 ? 23.078 -14.164 4.574 1 98.25 272 GLU B CA 1
ATOM 4432 C C . GLU B 1 272 ? 23.672 -13.539 3.314 1 98.25 272 GLU B C 1
ATOM 4434 O O . GLU B 1 272 ? 23.25 -12.461 2.896 1 98.25 272 GLU B O 1
ATOM 4439 N N . GLN B 1 273 ? 24.594 -14.266 2.672 1 97.38 273 GLN B N 1
ATOM 4440 C CA . GLN B 1 273 ? 25.219 -13.773 1.445 1 97.38 273 GLN B CA 1
ATOM 4441 C C . GLN B 1 273 ? 24.531 -14.344 0.211 1 97.38 273 GLN B C 1
ATOM 4443 O O . GLN B 1 273 ? 24.781 -13.898 -0.91 1 97.38 273 GLN B O 1
ATOM 4448 N N . THR B 1 274 ? 23.672 -15.336 0.478 1 97.94 274 THR B N 1
ATOM 4449 C CA . THR B 1 274 ? 22.922 -15.875 -0.652 1 97.94 274 THR B CA 1
ATOM 4450 C C . THR B 1 274 ? 21.906 -14.859 -1.162 1 97.94 274 THR B C 1
ATOM 4452 O O . THR B 1 274 ? 21.5 -13.953 -0.432 1 97.94 274 THR B O 1
ATOM 4455 N N . GLY B 1 275 ? 21.484 -15.023 -2.41 1 96.88 275 GLY B N 1
ATOM 4456 C CA . GLY B 1 275 ? 20.516 -14.133 -3.029 1 96.88 275 GLY B CA 1
ATOM 4457 C C . GLY B 1 275 ? 19.234 -14 -2.227 1 96.88 275 GLY B C 1
ATOM 4458 O O . GLY B 1 275 ? 18.844 -12.891 -1.845 1 96.88 275 GLY B O 1
ATOM 4459 N N . PRO B 1 276 ? 18.609 -15.117 -1.856 1 98.06 276 PRO B N 1
ATOM 4460 C CA . PRO B 1 276 ? 17.328 -15.07 -1.158 1 98.06 276 PRO B CA 1
ATOM 4461 C C . PRO B 1 276 ? 17.422 -14.406 0.213 1 98.06 276 PRO B C 1
ATOM 4463 O O . PRO B 1 276 ? 16.656 -13.484 0.512 1 98.06 276 PRO B O 1
ATOM 4466 N N . VAL B 1 277 ? 18.375 -14.766 1.008 1 98.62 277 VAL B N 1
ATOM 4467 C CA . VAL B 1 277 ? 18.438 -14.242 2.369 1 98.62 277 VAL B CA 1
ATOM 4468 C C . VAL B 1 277 ? 18.875 -12.781 2.34 1 98.62 277 VAL B C 1
ATOM 4470 O O . VAL B 1 277 ? 18.391 -11.969 3.123 1 98.62 277 VAL B O 1
ATOM 4473 N N . ARG B 1 278 ? 19.812 -12.461 1.458 1 97.75 278 ARG B N 1
ATOM 4474 C CA . ARG B 1 278 ? 20.219 -11.062 1.303 1 97.75 278 ARG B CA 1
ATOM 4475 C C . ARG B 1 278 ? 19.016 -10.188 0.959 1 97.75 278 ARG B C 1
ATOM 4477 O O . ARG B 1 278 ? 18.828 -9.109 1.528 1 97.75 278 ARG B O 1
ATOM 4484 N N . ARG B 1 279 ? 18.156 -10.656 0.113 1 97.19 279 ARG B N 1
ATOM 4485 C CA . ARG B 1 279 ? 16.953 -9.922 -0.264 1 97.19 279 ARG B CA 1
ATOM 4486 C C . ARG B 1 279 ? 16 -9.805 0.916 1 97.19 279 ARG B C 1
ATOM 4488 O O . ARG B 1 279 ? 15.375 -8.758 1.112 1 97.19 279 ARG B O 1
ATOM 4495 N N . PHE B 1 280 ? 15.914 -10.898 1.646 1 98.25 280 PHE B N 1
ATOM 4496 C CA . PHE B 1 280 ? 15.07 -10.867 2.834 1 98.25 280 PHE B CA 1
ATOM 4497 C C . PHE B 1 280 ? 15.516 -9.766 3.785 1 98.25 280 PHE B C 1
ATOM 4499 O O . PHE B 1 280 ? 14.695 -8.977 4.27 1 98.25 280 PHE B O 1
ATOM 4506 N N . LEU B 1 281 ? 16.781 -9.617 3.965 1 96.62 281 LEU B N 1
ATOM 4507 C CA . LEU B 1 281 ? 17.359 -8.68 4.93 1 96.62 281 LEU B CA 1
ATOM 4508 C C . LEU B 1 281 ? 17.234 -7.246 4.434 1 96.62 281 LEU B C 1
ATOM 4510 O O . LEU B 1 281 ? 17.094 -6.316 5.23 1 96.62 281 LEU B O 1
ATOM 4514 N N . LEU B 1 282 ? 17.156 -7.043 3.119 1 93.38 282 LEU B N 1
ATOM 4515 C CA . LEU B 1 282 ? 17.188 -5.699 2.551 1 93.38 282 LEU B CA 1
ATOM 4516 C C . LEU B 1 282 ? 15.789 -5.207 2.223 1 93.38 282 LEU B C 1
ATOM 4518 O O . LEU B 1 282 ? 15.594 -4.027 1.927 1 93.38 282 LEU B O 1
ATOM 4522 N N . SER B 1 283 ? 14.758 -6.109 2.303 1 94.31 283 SER B N 1
ATOM 4523 C CA . SER B 1 283 ? 13.438 -5.723 1.819 1 94.31 283 SER B CA 1
ATOM 4524 C C . SER B 1 283 ? 12.43 -5.66 2.961 1 94.31 283 SER B C 1
ATOM 4526 O O . SER B 1 283 ? 11.219 -5.707 2.73 1 94.31 283 SER B O 1
ATOM 4528 N N . GLY B 1 284 ? 12.883 -5.535 4.203 1 92.81 284 GLY B N 1
ATOM 4529 C CA . GLY B 1 284 ? 12.008 -5.473 5.355 1 92.81 284 GLY B CA 1
ATOM 4530 C C . GLY B 1 284 ? 11 -4.34 5.273 1 92.81 284 GLY B C 1
ATOM 4531 O O . GLY B 1 284 ? 9.875 -4.465 5.77 1 92.81 284 GLY B O 1
ATOM 4532 N N . PHE B 1 285 ? 11.336 -3.229 4.609 1 88.75 285 PHE B N 1
ATOM 4533 C CA . PHE B 1 285 ? 10.469 -2.059 4.496 1 88.75 285 PHE B CA 1
ATOM 4534 C C . PHE B 1 285 ? 9.227 -2.377 3.678 1 88.75 285 PHE B C 1
ATOM 4536 O O . PHE B 1 285 ? 8.188 -1.741 3.85 1 88.75 285 PHE B O 1
ATOM 4543 N N . LYS B 1 286 ? 9.312 -3.418 2.816 1 92.38 286 LYS B N 1
ATOM 4544 C CA . LYS B 1 286 ? 8.156 -3.807 2.012 1 92.38 286 LYS B CA 1
ATOM 4545 C C . LYS B 1 286 ? 7.152 -4.605 2.84 1 92.38 286 LYS B C 1
ATOM 4547 O O . LYS B 1 286 ? 5.941 -4.445 2.678 1 92.38 286 LYS B O 1
ATOM 4552 N N . ARG B 1 287 ? 7.637 -5.402 3.76 1 92.19 287 ARG B N 1
ATOM 4553 C CA . ARG B 1 287 ? 6.777 -6.254 4.574 1 92.19 287 ARG B CA 1
ATOM 4554 C C . ARG B 1 287 ? 6.215 -5.488 5.766 1 92.19 287 ARG B C 1
ATOM 4556 O O . ARG B 1 287 ? 5.102 -5.762 6.215 1 92.19 287 ARG B O 1
ATOM 4563 N N . GLY B 1 288 ? 6.922 -4.562 6.234 1 87.69 288 GLY B N 1
ATOM 4564 C CA . GLY B 1 288 ? 6.574 -3.875 7.469 1 87.69 288 GLY B CA 1
ATOM 4565 C C . GLY B 1 288 ? 5.598 -2.734 7.258 1 87.69 288 GLY B C 1
ATOM 4566 O O . GLY B 1 288 ? 5.016 -2.225 8.219 1 87.69 288 GLY B O 1
ATOM 4567 N N . GLY B 1 289 ? 5.355 -2.305 5.984 1 86.44 289 GLY B N 1
ATOM 4568 C CA . GLY B 1 289 ? 4.5 -1.158 5.73 1 86.44 289 GLY B CA 1
ATOM 4569 C C . GLY B 1 289 ? 5.168 0.167 6.051 1 86.44 289 GLY B C 1
ATOM 4570 O O . GLY B 1 289 ? 6.367 0.211 6.332 1 86.44 289 GLY B O 1
ATOM 4571 N N . ALA B 1 290 ? 4.367 1.215 6.012 1 89.75 290 ALA B N 1
ATOM 4572 C CA . ALA B 1 290 ? 4.891 2.557 6.254 1 89.75 290 ALA B CA 1
ATOM 4573 C C . ALA B 1 290 ? 5.414 2.691 7.68 1 89.75 290 ALA B C 1
ATOM 4575 O O . ALA B 1 290 ? 4.812 2.166 8.617 1 89.75 290 ALA B O 1
ATOM 4576 N N . VAL B 1 291 ? 6.488 3.395 7.801 1 92.56 291 VAL B N 1
ATOM 4577 C CA . VAL B 1 291 ? 7.027 3.713 9.117 1 92.56 291 VAL B CA 1
ATOM 4578 C C . VAL B 1 291 ? 6.184 4.801 9.773 1 92.56 291 VAL B C 1
ATOM 4580 O O . VAL B 1 291 ? 6.074 5.914 9.25 1 92.56 291 VAL B O 1
ATOM 4583 N N . LEU B 1 292 ? 5.574 4.461 10.875 1 93.88 292 LEU B N 1
ATOM 4584 C CA . LEU B 1 292 ? 4.801 5.414 11.664 1 93.88 292 LEU B CA 1
ATOM 4585 C C . LEU B 1 292 ? 5.574 5.855 12.898 1 93.88 292 LEU B C 1
ATOM 4587 O O . LEU B 1 292 ? 6.309 5.062 13.492 1 93.88 292 LEU B O 1
ATOM 4591 N N . VAL B 1 293 ? 5.355 7.059 13.234 1 93.25 293 VAL B N 1
ATOM 4592 C CA . VAL B 1 293 ? 6.031 7.637 14.391 1 93.25 293 VAL B CA 1
ATOM 4593 C C . VAL B 1 293 ? 5.07 7.684 15.578 1 93.25 293 VAL B C 1
ATOM 4595 O O . VAL B 1 293 ? 3.924 8.109 15.438 1 93.25 293 VAL B O 1
ATOM 4598 N N . ASP B 1 294 ? 5.527 7.195 16.719 1 94.06 294 ASP B N 1
ATOM 4599 C CA . ASP B 1 294 ? 4.73 7.273 17.938 1 94.06 294 ASP B CA 1
ATOM 4600 C C . ASP B 1 294 ? 4.895 8.633 18.609 1 94.06 294 ASP B C 1
ATOM 4602 O O . ASP B 1 294 ? 5.906 8.891 19.266 1 94.06 294 ASP B O 1
ATOM 4606 N N . PRO B 1 295 ? 3.928 9.477 18.469 1 93.69 295 PRO B N 1
ATOM 4607 C CA . PRO B 1 295 ? 4.074 10.828 19.016 1 93.69 295 PRO B CA 1
ATOM 4608 C C . PRO B 1 295 ? 3.928 10.875 20.531 1 93.69 295 PRO B C 1
ATOM 4610 O O . PRO B 1 295 ? 4.199 11.906 21.141 1 93.69 295 PRO B O 1
ATOM 4613 N N . ARG B 1 296 ? 3.525 9.859 21.281 1 90.25 296 ARG B N 1
ATOM 4614 C CA . ARG B 1 296 ? 3.268 9.836 22.719 1 90.25 296 ARG B CA 1
ATOM 4615 C C . ARG B 1 296 ? 4.57 9.875 23.516 1 90.25 296 ARG B C 1
ATOM 4617 O O . ARG B 1 296 ? 4.578 10.258 24.688 1 90.25 296 ARG B O 1
ATOM 4624 N N . ARG B 1 297 ? 5.621 9.469 22.859 1 76.25 297 ARG B N 1
ATOM 4625 C CA . ARG B 1 297 ? 6.879 9.336 23.594 1 76.25 297 ARG B CA 1
ATOM 4626 C C . ARG B 1 297 ? 7.691 10.625 23.516 1 76.25 297 ARG B C 1
ATOM 4628 O O . ARG B 1 297 ? 8.789 10.711 24.078 1 76.25 297 ARG B O 1
ATOM 4635 N N . ALA B 1 298 ? 7.367 11.539 22.703 1 67.38 298 ALA B N 1
ATOM 4636 C CA . ALA B 1 298 ? 8.062 12.82 22.656 1 67.38 298 ALA B CA 1
ATOM 4637 C C . ALA B 1 298 ? 7.867 13.594 23.969 1 67.38 298 ALA B C 1
ATOM 4639 O O . ALA B 1 298 ? 8.695 14.43 24.328 1 67.38 298 ALA B O 1
ATOM 4640 N N . VAL B 1 299 ? 6.777 13.461 24.672 1 55.25 299 VAL B N 1
ATOM 4641 C CA . VAL B 1 299 ? 6.391 14.297 25.812 1 55.25 299 VAL B CA 1
ATOM 4642 C C . VAL B 1 299 ? 7.004 13.742 27.094 1 55.25 299 VAL B C 1
ATOM 4644 O O . VAL B 1 299 ? 6.992 14.406 28.141 1 55.25 299 VAL B O 1
ATOM 4647 N N . SER B 1 300 ? 7.602 12.492 27 1 46.38 300 SER B N 1
ATOM 4648 C CA . SER B 1 300 ? 8.109 12.141 28.328 1 46.38 300 SER B CA 1
ATOM 4649 C C . SER B 1 300 ? 9.523 12.664 28.531 1 46.38 300 SER B C 1
ATOM 4651 O O . SER B 1 300 ? 10.312 12.727 27.578 1 46.38 300 SER B O 1
#

pLDDT: mean 94.01, std 7.39, range [38.12, 98.81]

Foldseek 3Di:
DDADDDDAQDALLPLVVLLVLLPDAADPVLLVNLLVNLVVCCVVVVFQEEEEEQQLAQLNLLVLLSCQLSLGAYHYAHEAEDQFDPVRSVLSQVSCVQRHRHPPPDDDRRYDYCHVVLVVVVVVVCVVPNDDDLVRSLLSSLLVVLVVRVVVCVVRRHWYEARAACLCLQLVVDRQNRRDIPHYSHNSHQPVSSLVSLVVSLVSDPDSVSSVSNSPDAADPSSNPDPGPCVQQQHDDSVVLSVLSSLLSVLSVCVVVHPDDPVSVVVNVVSCPGSRNVSSVVNSCRSVDDDDDDPVVVVD/DDADDDDAQDALLPLVVLLVLLPDAADPVLLVNLLVNVVVCCVVVVFQEEEEEQQLAQLNLLVLLSCQLSLGAYHYAHEAEDQFDPVRSVLSQVSCVQRHRHPPPDDDRRYDYCHVVLVVVVVVVCVVPNDDDLVRSLLSSLLVVLVVRVVVCVVRRHWYEARAACLCLQLVVDRQNRRDIPHYSHNSHQPVSSLVSLVVSLVSDPDSVSSVSNSPDAADPSSNPDPGPCVQQQHDDSVVLSVLSSLLSVLSVCVVVHPDDPVSVVVNVVSCPGSRNVSSVVNSCRSVDDDDDDPVVVVD

Nearest PDB structures (foldseek):
  3fiu-assembly2_D  TM=8.831E-01  e=4.010E-15  Francisella tularensis subsp. holarctica LVS
  5huh-assembly1_B  TM=7.673E-01  e=2.094E-12  Streptococcus pyogenes NZ131
  5huh-assembly1_A  TM=7.613E-01  e=3.648E-12  Streptococcus pyogenes NZ131
  1wxe-assembly1_A  TM=7.441E-01  e=3.534E-11  Escherichia coli
  6kv3-assembly1_A  TM=7.873E-01  e=1.248E-10  Staphylococcus aureus subsp. aureus COL

Sequence (600 aa):
MAALPRMECPRDDDFALWLDLLAIEPSEQLLDALGDFLQEYLRSSGLKTYVMGLSGGIDSSFLAALLHHRRIPYLGFCLPIATNTPEETARGLSVAQAYGNPPKGASFAHLQDFTALYQQISRTFADICPGSSPVAEGNLKARTRMLFLYHMAQIHGGCVLSTDQLDELLTGFWTLHGDVGDVSPIQLVPKSVEYDLARMLCARLDDPAPLQAAIEAVPTDGLGISRSDLDQLGAESYAQVEDIFREYFQLRLKERDSELSGDDAQRREELEQTGPVRRFLLSGFKRGGAVLVDPRRAVSMAALPRMECPRDDDFALWLDLLAIEPSEQLLDALGDFLQEYLRSSGLKTYVMGLSGGIDSSFLAALLHHRRIPYLGFCLPIATNTPEETARGLSVAQAYGNPPKGASFAHLQDFTALYQQISRTFADICPGSSPVAEGNLKARTRMLFLYHMAQIHGGCVLSTDQLDELLTGFWTLHGDVGDVSPIQLVPKSVEYDLARMLCARLDDPAPLQAAIEAVPTDGLGISRSDLDQLGAESYAQVEDIFREYFQLRLKERDSELSGDDAQRREELEQTGPVRRFLLSGFKRGGAVLVDPRRAVS

InterPro domains:
  IPR003694 NAD(+) synthetase [PTHR23090] (132-233)
  IPR003694 NAD(+) synthetase [TIGR00552] (29-255)
  IPR003694 NAD(+) synthetase [cd00553] (25-287)
  IPR014729 Rossmann-like alpha/beta/alpha sandwich fold [G3DSA:3.40.50.620] (23-279)
  IPR022310 NAD/GMP synthase [PF02540] (32-257)